Protein AF-A0A535SFV1-F1 (afdb_monomer_lite)

Foldseek 3Di:
DDDDDDDDDDPDPDDPPDPDPPQQDDALVVRVVSVVVVVCLVVLVAQEAEDQDLSNHHQYPVCPRVVVVLVSCQVSQHKYWHCDNDPPPPPDHIDIAGSVDVVSSVVSVVRSNVSNCCCVPPVVVLQVVLLVCLVVLAHSQDADFFQWWWFDDPNRTAIAGPVQRLVLLQVLLVVCVVVVVPLLVSLVVQVPDQASGADDDPVVVVGTHHRHPWDADPPGGTGRLASVSNLCSLQPCVQCQWGDSDPPDPDIDHNSYHHSYDPVSSQSSNCQAVQAGPVRHGDPPNPHPVPPVVPCPPDDLALCVVFEAEDAPDPQWDKDWDWDDDPNFIWIWIWIAGNSNRDTDTADIGGGVLVRVVVVVVLVLLLVLDVCLLVLLLVVVVVLVVVLVVVVVVLVVLLVVLVVLLVVLVVVLVVDDPPDPVNVVSVVSNVVSVVVNVVSVVVNVVSVLPVDNVLSVLLSVCSNPVVVSVVVDDSVNSSSSQSSFFPHWYWYCLAQFWIKIWTDTDVSSPVDIWIKIKGFLAGPCVCLQPDDPVLVVLLQVAVQPHAPLVNLLVVQRYFQVSSVVVCVVVVNDHNDDHPDPADRRDGNCLQVSPSPQQGPQRDNVRSRVVVVVFNCCCVPVVSRMDIDIPDDSHPVVVVVVVVCVVVPDDDDDDDPPDDDDPPPDDDDDDDDDDDDDDDDDD

Radius of gyration: 34.44 Å; chains: 1; bounding box: 68×78×133 Å

pLDDT: mean 84.62, std 18.81, range [22.59, 98.56]

Sequence (682 aa):
MAQSRSFKLRQADNRPNEGAGVSGQKRIDEREVLDRLYKDMHKGIVGTVILSREDRLFRNKHMDQVGAFTRLAEEKRIKVIVPPISSASTEERTRVYDFTIYRDLVAFQDKMREAYGYIEGHVKYMHLCQQNKADKGGYDGRALPPGLAVKGKKQDQIIVIYEPWAEEMRKLALRAQALSWDMGKLNREVARMAFLFPEIPEEDKERYMFRTTLHHIPGVGYRPIDPQTIRDWLTNEMLIGWWQPDADKPDTIIDNHPAVLDYALFAEGYAELKGYTLEGEPVDNWRGITRIRKTRETPPDLLFHGRLVVVPPAPDRTAFISVDEHRSKWYYYGHSRQADGMVVDKFLSIPGAPFDNIVIERLKALERADRQMKDKVKATLDQVYRQQSEDFVSIPRQIEGIKAQLVENAKKRIRTSEADPLYAMLEVEAKELLERQGELGAKKDKLGLVDSPEEIEKLHRLLGNFEAVWPTFDLDQRQRAFRLLINRIVIESVSPHWMRLSIDWLDAISPRVDVAFIWRAMPTRYGAYRLSEKEKEILKTHYPRSPRLELLKLLPDRTWNSIRDQAQAMQVWREVPTKDDLFQAICHRDLVPGLDGQYLFRDYETTLAYIREADDNTSRKKAPLYALWLLSEKVEDLLGLVEQHLNGVGCAPPIPPKPAVRINLPFNEPPKCLRAASANVS

Structure (mmCIF, N/CA/C/O backbone):
data_AF-A0A535SFV1-F1
#
_entry.id   AF-A0A535SFV1-F1
#
loop_
_atom_site.group_PDB
_atom_site.id
_atom_site.type_symbol
_atom_site.label_atom_id
_atom_site.label_alt_id
_atom_site.label_comp_id
_atom_site.label_asym_id
_atom_site.label_entity_id
_atom_site.label_seq_id
_atom_site.pdbx_PDB_ins_code
_atom_site.Cartn_x
_atom_site.Cartn_y
_atom_site.Cartn_z
_atom_site.occupancy
_atom_site.B_iso_or_equiv
_atom_site.auth_seq_id
_atom_site.auth_comp_id
_atom_site.auth_asym_id
_atom_site.auth_atom_id
_atom_site.pdbx_PDB_model_num
ATOM 1 N N . MET A 1 1 ? -15.958 -36.001 45.837 1.00 32.12 1 MET A N 1
ATOM 2 C CA . MET A 1 1 ? -14.879 -36.102 44.830 1.00 32.12 1 MET A CA 1
ATOM 3 C C . MET A 1 1 ? -15.008 -34.927 43.871 1.00 32.12 1 MET A C 1
ATOM 5 O O . MET A 1 1 ? -15.859 -34.961 42.996 1.00 32.12 1 MET A O 1
ATOM 9 N N . ALA A 1 2 ? -14.238 -33.860 44.087 1.00 29.92 2 ALA A N 1
ATOM 10 C CA . ALA A 1 2 ? -14.177 -32.718 43.178 1.00 29.92 2 ALA A CA 1
ATOM 11 C C . ALA A 1 2 ? -13.029 -32.956 42.185 1.00 29.92 2 ALA A C 1
ATOM 13 O O . ALA A 1 2 ? -11.881 -33.115 42.599 1.00 29.92 2 ALA A O 1
ATOM 14 N N . GLN A 1 3 ? -13.336 -33.046 40.890 1.00 25.30 3 GLN A N 1
ATOM 15 C CA . GLN A 1 3 ? -12.323 -33.205 39.846 1.00 25.30 3 GLN A CA 1
ATOM 16 C C . GLN A 1 3 ? -11.590 -31.876 39.629 1.00 25.30 3 GLN A C 1
ATOM 18 O O . GLN A 1 3 ? -12.121 -30.938 39.038 1.00 25.30 3 GLN A O 1
ATOM 23 N N . SER A 1 4 ? -10.349 -31.821 40.111 1.00 23.48 4 SER A N 1
ATOM 24 C CA . SER A 1 4 ? -9.369 -30.785 39.788 1.00 23.48 4 SER A CA 1
ATOM 25 C C . SER A 1 4 ? -8.983 -30.897 38.308 1.00 23.48 4 SER A C 1
ATOM 27 O O . SER A 1 4 ? -8.309 -31.845 37.902 1.00 23.48 4 SER A O 1
ATOM 29 N N . ARG A 1 5 ? -9.437 -29.949 37.480 1.00 27.70 5 ARG A N 1
ATOM 30 C CA . ARG A 1 5 ? -8.932 -29.765 36.113 1.00 27.70 5 ARG A CA 1
ATOM 31 C C . ARG A 1 5 ? -7.707 -28.854 36.166 1.00 27.70 5 ARG A C 1
ATOM 33 O O . ARG A 1 5 ? -7.828 -27.652 36.379 1.00 27.70 5 ARG A O 1
ATOM 40 N N . SER A 1 6 ? -6.536 -29.448 35.958 1.00 22.59 6 SER A N 1
ATOM 41 C CA . SER A 1 6 ? -5.271 -28.745 35.733 1.00 22.59 6 SER A CA 1
ATOM 42 C C . SER A 1 6 ? -5.343 -27.945 34.426 1.00 22.59 6 SER A C 1
ATOM 44 O O . SER A 1 6 ? -5.423 -28.519 33.338 1.00 22.59 6 SER A O 1
ATOM 46 N N . PHE A 1 7 ? -5.354 -26.614 34.532 1.00 29.77 7 PHE A N 1
ATOM 47 C CA . PHE A 1 7 ? -5.237 -25.699 33.398 1.00 29.77 7 PHE A CA 1
ATOM 48 C C . PHE A 1 7 ? -3.753 -25.448 33.097 1.00 29.77 7 PHE A C 1
ATOM 50 O O . PHE A 1 7 ? -3.021 -24.907 33.925 1.00 29.77 7 PHE A O 1
ATOM 57 N N . LYS A 1 8 ? -3.305 -25.818 31.891 1.00 25.69 8 LYS A N 1
ATOM 58 C CA . LYS A 1 8 ? -1.992 -25.426 31.358 1.00 25.69 8 LYS A CA 1
ATOM 59 C C . LYS A 1 8 ? -1.965 -23.906 31.150 1.00 25.69 8 LYS A C 1
ATOM 61 O O . LYS A 1 8 ? -2.686 -23.400 30.290 1.00 25.69 8 LYS A O 1
ATOM 66 N N . LEU A 1 9 ? -1.113 -23.195 31.892 1.00 30.66 9 LEU A N 1
ATOM 67 C CA . LEU A 1 9 ? -0.773 -21.794 31.624 1.00 30.66 9 LEU A CA 1
ATOM 68 C C . LEU A 1 9 ? -0.139 -21.681 30.229 1.00 30.66 9 LEU A C 1
ATOM 70 O O . LEU A 1 9 ? 0.987 -22.126 30.012 1.00 30.66 9 LEU A O 1
ATOM 74 N N . ARG A 1 10 ? -0.852 -21.075 29.275 1.00 30.45 10 ARG A N 1
ATOM 75 C CA . ARG A 1 10 ? -0.244 -20.557 28.045 1.00 30.45 10 ARG A CA 1
ATOM 76 C C . ARG A 1 10 ? 0.400 -19.210 28.380 1.00 30.45 10 ARG A C 1
ATOM 78 O O . ARG A 1 10 ? -0.304 -18.213 28.495 1.00 30.45 10 ARG A O 1
ATOM 85 N N . GLN A 1 11 ? 1.722 -19.175 28.544 1.00 31.69 11 GLN A N 1
ATOM 86 C CA . GLN A 1 11 ? 2.475 -17.922 28.453 1.00 31.69 11 GLN A CA 1
ATOM 87 C C . GLN A 1 11 ? 2.464 -17.481 26.985 1.00 31.69 11 GLN A C 1
ATOM 89 O O . GLN A 1 11 ? 3.160 -18.054 26.152 1.00 31.69 11 GLN A O 1
ATOM 94 N N . ALA A 1 12 ? 1.620 -16.507 26.652 1.00 31.58 12 ALA A N 1
ATOM 95 C CA . ALA A 1 12 ? 1.704 -15.800 25.384 1.00 31.58 12 ALA A CA 1
ATOM 96 C C . ALA A 1 12 ? 2.742 -14.680 25.541 1.00 31.58 12 ALA A C 1
ATOM 98 O O . ALA A 1 12 ? 2.471 -13.676 26.196 1.00 31.58 12 ALA A O 1
ATOM 99 N N . ASP A 1 13 ? 3.930 -14.856 24.962 1.00 34.12 13 ASP A N 1
ATOM 100 C CA . ASP A 1 13 ? 4.990 -13.839 24.922 1.00 34.12 13 ASP A CA 1
ATOM 101 C C . ASP A 1 13 ? 4.663 -12.790 23.836 1.00 34.12 13 ASP A C 1
ATOM 103 O O . ASP A 1 13 ? 5.355 -12.636 22.836 1.00 34.12 13 ASP A O 1
ATOM 107 N N . ASN A 1 14 ? 3.527 -12.102 23.996 1.00 39.06 14 ASN A N 1
ATOM 108 C CA . ASN A 1 14 ? 3.107 -10.984 23.151 1.00 39.06 14 ASN A CA 1
ATOM 109 C C . ASN A 1 14 ? 3.510 -9.678 23.837 1.00 39.06 14 ASN A C 1
ATOM 111 O O . ASN A 1 14 ? 2.684 -9.014 24.464 1.00 39.06 14 ASN A O 1
ATOM 115 N N . ARG A 1 15 ? 4.789 -9.300 23.743 1.00 41.69 15 ARG A N 1
ATOM 116 C CA . ARG A 1 15 ? 5.213 -7.951 24.142 1.00 41.69 15 ARG A CA 1
ATOM 117 C C . ARG A 1 15 ? 4.601 -6.949 23.158 1.00 41.69 15 ARG A C 1
ATOM 119 O O . ARG A 1 15 ? 4.909 -7.033 21.970 1.00 41.69 15 ARG A O 1
ATOM 126 N N . PRO A 1 16 ? 3.757 -6.002 23.602 1.00 43.16 16 PRO A N 1
ATOM 127 C CA . PRO A 1 16 ? 3.260 -4.953 22.725 1.00 43.16 16 PRO A CA 1
ATOM 128 C C . PRO A 1 16 ? 4.450 -4.082 22.312 1.00 43.16 16 PRO A C 1
ATOM 130 O O . PRO A 1 16 ? 4.995 -3.343 23.130 1.00 43.16 16 PRO A O 1
ATOM 133 N N . ASN A 1 17 ? 4.872 -4.183 21.052 1.00 39.06 17 ASN A N 1
ATOM 134 C CA . ASN A 1 17 ? 5.954 -3.379 20.476 1.00 39.06 17 ASN A CA 1
ATOM 135 C C . ASN A 1 17 ? 5.432 -1.996 20.023 1.00 39.06 17 ASN A C 1
ATOM 137 O O . ASN A 1 17 ? 5.814 -1.463 18.985 1.00 39.06 17 ASN A O 1
ATOM 141 N N . GLU A 1 18 ? 4.496 -1.433 20.789 1.00 48.88 18 GLU A N 1
ATOM 142 C CA . GLU A 1 18 ? 3.908 -0.117 20.557 1.00 48.88 18 GLU A CA 1
ATOM 143 C C . GLU A 1 18 ? 4.786 0.920 21.268 1.00 48.88 18 GLU A C 1
ATOM 145 O O . GLU A 1 18 ? 5.005 0.821 22.478 1.00 48.88 18 GLU A O 1
ATOM 150 N N . GLY A 1 19 ? 5.326 1.884 20.514 1.00 46.28 19 GLY A N 1
ATOM 151 C CA . GLY A 1 19 ? 6.325 2.860 20.963 1.00 46.28 19 GLY A CA 1
ATOM 152 C C . GLY A 1 19 ? 6.119 3.374 22.394 1.00 46.28 19 GLY A C 1
ATOM 153 O O . GLY A 1 19 ? 5.016 3.750 22.800 1.00 46.28 19 GLY A O 1
ATOM 154 N N . ALA A 1 20 ? 7.206 3.374 23.172 1.00 45.91 20 ALA A N 1
ATOM 155 C CA . ALA A 1 20 ? 7.223 3.636 24.606 1.00 45.91 20 ALA A CA 1
ATOM 156 C C . ALA A 1 20 ? 6.805 5.080 24.959 1.00 45.91 20 ALA A C 1
ATOM 158 O O . ALA A 1 20 ? 7.637 5.901 25.310 1.00 45.91 20 ALA A O 1
ATOM 159 N N . GLY A 1 21 ? 5.512 5.399 24.916 1.00 51.38 21 GLY A N 1
ATOM 160 C CA . GLY A 1 21 ? 5.018 6.717 25.325 1.00 51.38 21 GLY A CA 1
ATOM 161 C C . GLY A 1 21 ? 3.536 6.954 25.061 1.00 51.38 21 GLY A C 1
ATOM 162 O O . GLY A 1 21 ? 2.852 7.473 25.939 1.00 51.38 21 GLY A O 1
ATOM 163 N N . VAL A 1 22 ? 3.033 6.506 23.907 1.00 54.19 22 VAL A N 1
ATOM 164 C CA . VAL A 1 22 ? 1.682 6.854 23.419 1.00 54.19 22 VAL A CA 1
ATOM 165 C C . VAL A 1 22 ? 0.618 5.826 23.832 1.00 54.19 22 VAL A C 1
ATOM 167 O O . VAL A 1 22 ? -0.554 6.161 23.975 1.00 54.19 22 VAL A O 1
ATOM 170 N N . SER A 1 23 ? 1.005 4.571 24.089 1.00 64.25 23 SER A N 1
ATOM 171 C CA . SER A 1 23 ? 0.043 3.467 24.254 1.00 64.25 23 SER A CA 1
ATOM 172 C C . SER A 1 23 ? -0.865 3.573 25.484 1.00 64.25 23 SER A C 1
ATOM 174 O O . SER A 1 23 ? -1.957 3.021 25.470 1.00 64.25 23 SER A O 1
ATOM 176 N N . GLY A 1 24 ? -0.464 4.296 26.534 1.00 69.06 24 GLY A N 1
ATOM 177 C CA . GLY A 1 24 ? -1.269 4.422 27.754 1.00 69.06 24 GLY A CA 1
ATOM 178 C C . GLY A 1 24 ? -2.455 5.390 27.650 1.00 69.06 24 GLY A C 1
ATOM 179 O O . GLY A 1 24 ? -3.384 5.276 28.441 1.00 69.06 24 GLY A O 1
ATOM 180 N N . GLN A 1 25 ? -2.430 6.339 26.707 1.00 71.50 25 GLN A N 1
ATOM 181 C CA . GLN A 1 25 ? -3.520 7.313 26.522 1.00 71.50 25 GLN A CA 1
ATOM 182 C C . GLN A 1 25 ? -4.668 6.757 25.672 1.00 71.50 25 GLN A C 1
ATOM 184 O O . GLN A 1 25 ? -5.813 7.160 25.849 1.00 71.50 25 GLN A O 1
ATOM 189 N N . LYS A 1 26 ? -4.357 5.807 24.786 1.00 81.62 26 LYS A N 1
ATOM 190 C CA . LYS A 1 26 ? -5.321 5.173 23.886 1.00 81.62 26 LYS A CA 1
ATOM 191 C C . LYS A 1 26 ? -6.349 4.322 24.619 1.00 81.62 26 LYS A C 1
ATOM 193 O O . LYS A 1 26 ? -6.067 3.764 25.685 1.00 81.62 26 LYS A O 1
ATOM 198 N N . ARG A 1 27 ? -7.526 4.175 24.013 1.00 79.00 27 ARG A N 1
ATOM 199 C CA . ARG A 1 27 ? -8.621 3.363 24.555 1.00 79.00 27 ARG A CA 1
ATOM 200 C C . ARG A 1 27 ? -8.331 1.863 24.452 1.00 79.00 27 ARG A C 1
ATOM 202 O O . ARG A 1 27 ? -7.532 1.427 23.625 1.00 79.00 27 ARG A O 1
ATOM 209 N N . ILE A 1 28 ? -8.971 1.053 25.306 1.00 84.81 28 ILE A N 1
ATOM 210 C CA . ILE A 1 28 ? -8.859 -0.422 25.263 1.00 84.81 28 ILE A CA 1
ATOM 211 C C . ILE A 1 28 ? -9.101 -0.942 23.843 1.00 84.81 28 ILE A C 1
ATOM 213 O O . ILE A 1 28 ? -8.360 -1.797 23.373 1.00 84.81 28 ILE A O 1
ATOM 217 N N . ASP A 1 29 ? -10.099 -0.390 23.153 1.00 77.31 29 ASP A N 1
ATOM 218 C CA . ASP A 1 29 ? -10.527 -0.839 21.834 1.00 77.31 29 ASP A CA 1
ATOM 219 C C . ASP A 1 29 ? -9.688 -0.304 20.661 1.00 77.31 29 ASP A C 1
ATOM 221 O O . ASP A 1 29 ? -9.809 -0.809 19.545 1.00 77.31 29 ASP A O 1
ATOM 225 N N . GLU A 1 30 ? -8.815 0.667 20.921 1.00 77.38 30 GLU A N 1
ATOM 226 C CA . GLU A 1 30 ? -7.834 1.215 19.971 1.00 77.38 30 GLU A CA 1
ATOM 227 C C . GLU A 1 30 ? -6.529 0.419 19.949 1.00 77.38 30 GLU A C 1
ATOM 229 O O . GLU A 1 30 ? -5.681 0.586 19.069 1.00 77.38 30 GLU A O 1
ATOM 234 N N . ARG A 1 31 ? -6.348 -0.435 20.955 1.00 81.94 31 ARG A N 1
ATOM 235 C CA . ARG A 1 31 ? -5.150 -1.235 21.172 1.00 81.94 31 ARG A CA 1
ATOM 236 C C . ARG A 1 31 ? -5.511 -2.681 20.911 1.00 81.94 31 ARG A C 1
ATOM 238 O O . ARG A 1 31 ? -6.005 -3.357 21.805 1.00 81.94 31 ARG A O 1
ATOM 245 N N . GLU A 1 32 ? -5.255 -3.167 19.699 1.00 81.44 32 GLU A N 1
ATOM 246 C CA . GLU A 1 32 ? -5.698 -4.497 19.243 1.00 81.44 32 GLU A CA 1
ATOM 247 C C . GLU A 1 32 ? -5.362 -5.616 20.248 1.00 81.44 32 GLU A C 1
ATOM 249 O O . GLU A 1 32 ? -6.188 -6.483 20.536 1.00 81.44 32 GLU A O 1
ATOM 254 N N . VAL A 1 33 ? -4.160 -5.569 20.833 1.00 85.88 33 VAL A N 1
ATOM 255 C CA . VAL A 1 33 ? -3.709 -6.544 21.837 1.00 85.88 33 VAL A CA 1
ATOM 256 C C . VAL A 1 33 ? -4.503 -6.426 23.143 1.00 85.88 33 VAL A C 1
ATOM 258 O O . VAL A 1 33 ? -4.853 -7.445 23.739 1.00 85.88 33 VAL A O 1
ATOM 261 N N . LEU A 1 34 ? -4.805 -5.203 23.587 1.00 88.31 34 LEU A N 1
ATOM 262 C CA . LEU A 1 34 ? -5.559 -4.958 24.816 1.00 88.31 34 LEU A CA 1
ATOM 263 C C . LEU A 1 34 ? -7.058 -5.245 24.633 1.00 88.31 34 LEU A C 1
ATOM 265 O O . LEU A 1 34 ? -7.665 -5.816 25.532 1.00 88.31 34 LEU A O 1
ATOM 269 N N . ASP A 1 35 ? -7.635 -4.937 23.469 1.00 87.94 35 ASP A N 1
ATOM 270 C CA . ASP A 1 35 ? -9.009 -5.299 23.095 1.00 87.94 35 ASP A CA 1
ATOM 271 C C . ASP A 1 35 ? -9.190 -6.820 23.070 1.00 87.94 35 ASP A C 1
ATOM 273 O O . ASP A 1 35 ? -10.133 -7.361 23.652 1.00 87.94 35 ASP A O 1
ATOM 277 N N . ARG A 1 36 ? -8.239 -7.537 22.454 1.00 85.69 36 ARG A N 1
ATOM 278 C CA . ARG A 1 36 ? -8.223 -9.004 22.465 1.00 85.69 36 ARG A CA 1
ATOM 279 C C . ARG A 1 36 ? -8.137 -9.543 23.891 1.00 85.69 36 ARG A C 1
ATOM 281 O O . ARG A 1 36 ? -8.941 -10.400 24.248 1.00 85.69 36 ARG A O 1
ATOM 288 N N . LEU A 1 37 ? -7.230 -9.002 24.713 1.00 92.38 37 LEU A N 1
ATOM 289 C CA . LEU A 1 37 ? -7.128 -9.362 26.129 1.00 92.38 37 LEU A CA 1
ATOM 290 C C . LEU A 1 37 ? -8.466 -9.149 26.847 1.00 92.38 37 LEU A C 1
ATOM 292 O O . LEU A 1 37 ? -8.938 -10.049 27.531 1.00 92.38 37 LEU A O 1
ATOM 296 N N . TYR A 1 38 ? -9.106 -7.997 26.653 1.00 92.19 38 TYR A N 1
ATOM 297 C CA . TYR A 1 38 ? -10.377 -7.656 27.291 1.00 92.19 38 TYR A CA 1
ATOM 298 C C . TYR A 1 38 ? -11.514 -8.607 26.876 1.00 92.19 38 TYR A C 1
ATOM 300 O O . TYR A 1 38 ? -12.282 -9.075 27.720 1.00 92.19 38 TYR A O 1
ATOM 308 N N . LYS A 1 39 ? -11.587 -8.977 25.591 1.00 85.31 39 LYS A N 1
ATOM 309 C CA . LYS A 1 39 ? -12.522 -9.997 25.079 1.00 85.31 39 LYS A CA 1
ATOM 310 C C . LYS A 1 39 ? -12.263 -11.373 25.692 1.00 85.31 39 LYS A C 1
ATOM 312 O O . LYS A 1 39 ? -13.212 -12.071 26.053 1.00 85.31 39 LYS A O 1
ATOM 317 N N . ASP A 1 40 ? -11.000 -11.759 25.841 1.00 92.25 40 ASP A N 1
ATOM 318 C CA . ASP A 1 40 ? -10.620 -13.038 26.444 1.00 92.25 40 ASP A CA 1
ATOM 319 C C . ASP A 1 40 ? -10.903 -13.067 27.957 1.00 92.25 40 ASP A C 1
ATOM 321 O O . ASP A 1 40 ? -11.322 -14.102 28.485 1.00 92.25 40 ASP A O 1
ATOM 325 N N . MET A 1 41 ? -10.773 -11.929 28.649 1.00 94.12 41 MET A N 1
ATOM 326 C CA . MET A 1 41 ? -11.227 -11.755 30.035 1.00 94.12 41 MET A CA 1
ATOM 327 C C . MET A 1 41 ? -12.750 -11.930 30.142 1.00 94.12 41 MET A C 1
ATOM 329 O O . MET A 1 41 ? -13.218 -12.698 30.981 1.00 94.12 41 MET A O 1
ATOM 333 N N . HIS A 1 42 ? -13.533 -11.301 29.256 1.00 89.88 42 HIS A N 1
ATOM 334 C CA . HIS A 1 42 ? -14.996 -11.455 29.226 1.00 89.88 42 HIS A CA 1
ATOM 335 C C . HIS A 1 42 ? -15.441 -12.908 29.027 1.00 89.88 42 HIS A C 1
ATOM 337 O O . HIS A 1 42 ? -16.373 -13.364 29.692 1.00 89.88 42 HIS A O 1
ATOM 343 N N . LYS A 1 43 ? -14.747 -13.645 28.152 1.00 88.56 43 LYS A N 1
ATOM 344 C CA . LYS A 1 43 ? -14.989 -15.073 27.894 1.00 88.56 43 LYS A CA 1
ATOM 345 C C . LYS A 1 43 ? -14.521 -15.991 29.030 1.00 88.56 43 LYS A C 1
ATOM 347 O O . LYS A 1 43 ? -14.774 -17.191 28.970 1.00 88.56 43 LYS A O 1
ATOM 352 N N . GLY A 1 44 ? -13.824 -15.462 30.039 1.00 93.62 44 GLY A N 1
ATOM 353 C CA . GLY A 1 44 ? -13.254 -16.249 31.134 1.00 93.62 44 GLY A CA 1
ATOM 354 C C . GLY A 1 44 ? -12.070 -17.125 30.711 1.00 93.62 44 GLY A C 1
ATOM 355 O O . GLY A 1 44 ? -11.769 -18.111 31.376 1.00 93.62 44 GLY A O 1
ATOM 356 N N . ILE A 1 45 ? -11.408 -16.794 29.598 1.00 94.31 45 ILE A N 1
ATOM 357 C CA . ILE A 1 45 ? -10.226 -17.518 29.104 1.00 94.31 45 ILE A CA 1
ATOM 358 C C . ILE A 1 45 ? -8.988 -17.134 29.926 1.00 94.31 45 ILE A C 1
ATOM 360 O O . ILE A 1 45 ? -8.102 -17.959 30.153 1.00 94.31 45 ILE A O 1
ATOM 364 N N . VAL A 1 46 ? -8.925 -15.881 30.382 1.00 95.94 46 VAL A N 1
ATOM 365 C CA . VAL A 1 46 ? -7.789 -15.315 31.119 1.00 95.94 46 VAL A CA 1
ATOM 366 C C . VAL A 1 46 ? -8.114 -15.255 32.606 1.00 95.94 46 VAL A C 1
ATOM 368 O O . VAL A 1 46 ? -9.078 -14.608 32.997 1.00 95.94 46 VAL A O 1
ATOM 371 N N . GLY A 1 47 ? -7.282 -15.891 33.435 1.00 96.38 47 GLY A N 1
ATOM 372 C CA . GLY A 1 47 ? -7.383 -15.822 34.901 1.00 96.38 47 GLY A CA 1
ATOM 373 C C . GLY A 1 47 ? -6.332 -14.925 35.569 1.00 96.38 47 GLY A C 1
ATOM 374 O O . GLY A 1 47 ? -6.418 -14.638 36.761 1.00 96.38 47 GLY A O 1
ATOM 375 N N . THR A 1 48 ? -5.300 -14.490 34.844 1.00 97.75 48 THR A N 1
ATOM 376 C CA . THR A 1 48 ? -4.224 -13.645 35.386 1.00 97.75 48 THR A CA 1
ATOM 377 C C . THR A 1 48 ? -3.606 -12.808 34.272 1.00 97.75 48 THR A C 1
ATOM 379 O O . THR A 1 48 ? -3.362 -13.320 33.180 1.00 97.75 48 THR A O 1
ATOM 382 N N . VAL A 1 49 ? -3.334 -11.536 34.556 1.00 96.69 49 VAL A N 1
ATOM 383 C CA . VAL A 1 49 ? -2.693 -10.583 33.642 1.00 96.69 49 VAL A CA 1
ATOM 384 C C . VAL A 1 49 ? -1.347 -10.170 34.226 1.00 96.69 49 VAL A C 1
ATOM 386 O O . VAL A 1 49 ? -1.275 -9.777 35.387 1.00 96.69 49 VAL A O 1
ATOM 389 N N . ILE A 1 50 ? -0.279 -10.250 33.434 1.00 95.94 50 ILE A N 1
ATOM 390 C CA . ILE A 1 50 ? 1.071 -9.851 33.854 1.00 95.94 50 ILE A CA 1
ATOM 391 C C . ILE A 1 50 ? 1.463 -8.587 33.092 1.00 95.94 50 ILE A C 1
ATOM 393 O O . ILE A 1 50 ? 1.357 -8.548 31.867 1.00 95.94 50 ILE A O 1
ATOM 397 N N . LEU A 1 51 ? 1.916 -7.558 33.805 1.00 93.44 51 LEU A N 1
ATOM 398 C CA . LEU A 1 51 ? 2.283 -6.258 33.238 1.00 93.44 51 LEU A CA 1
ATOM 399 C C . LEU A 1 51 ? 3.704 -5.909 33.628 1.00 93.44 51 LEU A C 1
ATOM 401 O O . LEU A 1 51 ? 4.081 -6.144 34.762 1.00 93.44 51 LEU A O 1
ATOM 405 N N . SER A 1 52 ? 4.468 -5.270 32.746 1.00 90.56 52 SER A N 1
ATOM 406 C CA . SER A 1 52 ? 5.810 -4.797 33.110 1.00 90.56 52 SER A CA 1
ATOM 407 C C . SER A 1 52 ? 5.786 -3.627 34.095 1.00 90.56 52 SER A C 1
ATOM 409 O O . SER A 1 52 ? 6.688 -3.514 34.915 1.00 90.56 52 SER A O 1
ATOM 411 N N . ARG A 1 53 ? 4.775 -2.754 34.003 1.00 89.94 53 ARG A N 1
ATOM 412 C CA . ARG A 1 53 ? 4.508 -1.636 34.920 1.00 89.94 53 ARG A CA 1
ATOM 413 C C . ARG A 1 53 ? 3.016 -1.320 34.908 1.00 89.94 53 ARG A C 1
ATOM 415 O O . ARG A 1 53 ? 2.355 -1.534 33.889 1.00 89.94 53 ARG A O 1
ATOM 422 N N . GLU A 1 54 ? 2.507 -0.761 35.997 1.00 91.69 54 GLU A N 1
ATOM 423 C CA . GLU A 1 54 ? 1.108 -0.355 36.127 1.00 91.69 54 GLU A CA 1
ATOM 424 C C . GLU A 1 54 ? 0.744 0.669 35.033 1.00 91.69 54 GLU A C 1
ATOM 426 O O . GLU A 1 54 ? -0.242 0.509 34.314 1.00 91.69 54 GLU A O 1
ATOM 431 N N . ASP A 1 55 ? 1.604 1.672 34.827 1.00 86.62 55 ASP A N 1
ATOM 432 C CA . ASP A 1 55 ? 1.400 2.810 33.913 1.00 86.62 55 ASP A CA 1
ATOM 433 C C . ASP A 1 55 ? 1.344 2.450 32.413 1.00 86.62 55 ASP A C 1
ATOM 435 O O . ASP A 1 55 ? 1.177 3.332 31.566 1.00 86.62 55 ASP A O 1
ATOM 439 N N . ARG A 1 56 ? 1.537 1.174 32.054 1.00 85.94 56 ARG A N 1
ATOM 440 C CA . ARG A 1 56 ? 1.459 0.672 30.669 1.00 85.94 56 ARG A CA 1
ATOM 441 C C . ARG A 1 56 ? 0.045 0.284 30.249 1.00 85.94 56 ARG A C 1
ATOM 443 O O . ARG A 1 56 ? -0.211 0.134 29.050 1.00 85.94 56 ARG A O 1
ATOM 450 N N . LEU A 1 57 ? -0.855 0.102 31.213 1.00 88.31 57 LEU A N 1
ATOM 451 C CA . LEU A 1 57 ? -2.248 -0.223 30.936 1.00 88.31 57 LEU A CA 1
ATOM 452 C C . LEU A 1 57 ? -3.049 1.027 30.599 1.00 88.31 57 LEU A C 1
ATOM 454 O O . LEU A 1 57 ? -3.596 1.092 29.507 1.00 88.31 57 LEU A O 1
ATOM 458 N N . PHE A 1 58 ? -3.077 2.022 31.484 1.00 90.44 58 PHE A N 1
ATOM 459 C CA . PHE A 1 58 ? -3.935 3.194 31.325 1.00 90.44 58 PHE A CA 1
ATOM 460 C C . PHE A 1 58 ? -3.241 4.462 31.810 1.00 90.44 58 PHE A C 1
ATOM 462 O O . PHE A 1 58 ? -2.440 4.437 32.742 1.00 90.44 58 PHE A O 1
ATOM 469 N N . ARG A 1 59 ? -3.561 5.581 31.163 1.00 82.62 59 ARG A N 1
ATOM 470 C CA . ARG A 1 59 ? -3.112 6.937 31.503 1.00 82.62 59 ARG A CA 1
ATOM 471 C C . ARG A 1 59 ? -4.202 7.958 31.168 1.00 82.62 59 ARG A C 1
ATOM 473 O O . ARG A 1 59 ? -3.915 9.019 30.620 1.00 82.62 59 ARG A O 1
ATOM 480 N N . ASN A 1 60 ? -5.460 7.604 31.423 1.00 86.25 60 ASN A N 1
ATOM 481 C CA . ASN A 1 60 ? -6.607 8.440 31.089 1.00 86.25 60 ASN A CA 1
ATOM 482 C C . ASN A 1 60 ? -6.999 9.334 32.274 1.00 86.25 60 ASN A C 1
ATOM 484 O O . ASN A 1 60 ? -7.021 8.881 33.415 1.00 86.25 60 ASN A O 1
ATOM 488 N N . LYS A 1 61 ? -7.360 10.590 31.996 1.00 85.44 61 LYS A N 1
ATOM 489 C CA . LYS A 1 61 ? -7.678 11.608 33.010 1.00 85.44 61 LYS A CA 1
ATOM 490 C C . LYS A 1 61 ? -8.789 11.186 33.973 1.00 85.44 61 LYS A C 1
ATOM 492 O O . LYS A 1 61 ? -8.679 11.372 35.181 1.00 85.44 61 LYS A O 1
ATOM 497 N N . HIS A 1 62 ? -9.849 10.603 33.421 1.00 87.12 62 HIS A N 1
ATOM 498 C CA . HIS A 1 62 ? -11.093 10.325 34.139 1.00 87.12 62 HIS A CA 1
ATOM 499 C C . HIS A 1 62 ? -11.142 8.940 34.797 1.00 87.12 62 HIS A C 1
ATOM 501 O O . HIS A 1 62 ? -12.119 8.611 35.454 1.00 87.12 62 HIS A O 1
ATOM 507 N N . MET A 1 63 ? -10.103 8.107 34.648 1.00 89.31 63 MET A N 1
ATOM 508 C CA . MET A 1 63 ? -10.065 6.731 35.178 1.00 89.31 63 MET A CA 1
ATOM 509 C C . MET A 1 63 ? -11.189 5.802 34.670 1.00 89.31 63 MET A C 1
ATOM 511 O O . MET A 1 63 ? -11.288 4.669 35.128 1.00 89.31 63 MET A O 1
ATOM 515 N N . ASP A 1 64 ? -11.978 6.205 33.669 1.00 88.00 64 ASP A N 1
ATOM 516 C CA . ASP A 1 64 ? -13.082 5.399 33.123 1.00 88.00 64 ASP A CA 1
ATOM 517 C C . ASP A 1 64 ? -12.649 4.008 32.643 1.00 88.00 64 ASP A C 1
ATOM 519 O O . ASP A 1 64 ? -13.284 3.000 32.958 1.00 88.00 64 ASP A O 1
ATOM 523 N N . GLN A 1 65 ? -11.540 3.933 31.901 1.00 89.25 65 GLN A N 1
ATOM 524 C CA . GLN A 1 65 ? -11.012 2.664 31.397 1.00 89.25 65 GLN A CA 1
ATOM 525 C C . GLN A 1 65 ? -10.408 1.807 32.503 1.00 89.25 65 GLN A C 1
ATOM 527 O O . GLN A 1 65 ? -10.611 0.594 32.512 1.00 89.25 65 GLN A O 1
ATOM 532 N N . VAL A 1 66 ? -9.733 2.445 33.464 1.00 95.00 66 VAL A N 1
ATOM 533 C CA . VAL A 1 66 ? -9.242 1.781 34.674 1.00 95.00 66 VAL A CA 1
ATOM 534 C C . VAL A 1 66 ? -10.420 1.150 35.405 1.00 95.00 66 VAL A C 1
ATOM 536 O O . VAL A 1 66 ? -10.384 -0.038 35.691 1.00 95.00 66 VAL A O 1
ATOM 539 N N . GLY A 1 67 ? -11.506 1.899 35.614 1.00 94.06 67 GLY A N 1
ATOM 540 C CA . GLY A 1 67 ? -12.712 1.412 36.275 1.00 94.06 67 GLY A CA 1
ATOM 541 C C . GLY A 1 67 ? -13.437 0.312 35.497 1.00 94.06 67 GLY A C 1
ATOM 542 O O . GLY A 1 67 ? -13.964 -0.621 36.097 1.00 94.06 67 GLY A O 1
ATOM 543 N N . ALA A 1 68 ? -13.487 0.377 34.164 1.00 92.00 68 ALA A N 1
ATOM 544 C CA . ALA A 1 68 ? -14.041 -0.702 33.341 1.00 92.00 68 ALA A CA 1
ATOM 545 C C . ALA A 1 68 ? -13.191 -1.983 33.413 1.00 92.00 68 ALA A C 1
ATOM 547 O O . ALA A 1 68 ? -13.734 -3.086 33.470 1.00 92.00 68 ALA A O 1
ATOM 548 N N . PHE A 1 69 ? -11.866 -1.843 33.439 1.00 95.94 69 PHE A N 1
ATOM 549 C CA . PHE A 1 69 ? -10.932 -2.957 33.565 1.00 95.94 69 PHE A CA 1
ATOM 550 C C . PHE A 1 69 ? -10.967 -3.595 34.952 1.00 95.94 69 PHE A C 1
ATOM 552 O O . PHE A 1 69 ? -11.125 -4.811 35.052 1.00 95.94 69 PHE A O 1
ATOM 559 N N . THR A 1 70 ? -10.875 -2.800 36.019 1.00 97.00 70 THR A N 1
ATOM 560 C CA . THR A 1 70 ? -10.864 -3.323 37.389 1.00 97.00 70 THR A CA 1
ATOM 561 C C . THR A 1 70 ? -12.195 -3.969 37.756 1.00 97.00 70 THR A C 1
ATOM 563 O O . THR A 1 70 ? -12.175 -5.015 38.390 1.00 97.00 70 THR A O 1
ATOM 566 N N . ARG A 1 71 ? -13.337 -3.427 37.293 1.00 96.62 71 ARG A N 1
ATOM 567 C CA . ARG A 1 71 ? -14.659 -4.061 37.478 1.00 96.62 71 ARG A CA 1
ATOM 568 C C . ARG A 1 71 ? -14.747 -5.425 36.803 1.00 96.62 71 ARG A C 1
ATOM 570 O O . ARG A 1 71 ? -15.190 -6.382 37.425 1.00 96.62 71 ARG A O 1
ATOM 577 N N . LEU A 1 72 ? -14.304 -5.532 35.547 1.00 95.06 72 LEU A N 1
ATOM 578 C CA . LEU A 1 72 ? -14.302 -6.817 34.844 1.00 95.06 72 LEU A CA 1
ATOM 579 C C . LEU A 1 72 ? -13.366 -7.821 35.530 1.00 95.06 72 LEU A C 1
ATOM 581 O O . LEU A 1 72 ? -13.700 -8.996 35.672 1.00 95.06 72 LEU A O 1
ATOM 585 N N . ALA A 1 73 ? -12.191 -7.361 35.958 1.00 97.31 73 ALA A N 1
ATOM 586 C CA . ALA A 1 73 ? -11.223 -8.204 36.639 1.00 97.31 73 ALA A CA 1
ATOM 587 C C . ALA A 1 73 ? -11.728 -8.666 38.018 1.00 97.31 73 ALA A C 1
ATOM 589 O O . ALA A 1 73 ? -11.539 -9.828 38.364 1.00 97.31 73 ALA A O 1
ATOM 590 N N . GLU A 1 74 ? -12.432 -7.816 38.764 1.00 97.69 74 GLU A N 1
ATOM 591 C CA . GLU A 1 74 ? -13.130 -8.182 39.999 1.00 97.69 74 GLU A CA 1
ATOM 592 C C . GLU A 1 74 ? -14.230 -9.228 39.735 1.00 97.69 74 GLU A C 1
ATOM 594 O O . GLU A 1 74 ? -14.216 -10.299 40.346 1.00 97.69 74 GLU A O 1
ATOM 599 N N . GLU A 1 75 ? -15.120 -8.980 38.763 1.00 96.62 75 GLU A N 1
ATOM 600 C CA . GLU A 1 75 ? -16.227 -9.881 38.396 1.00 96.62 75 GLU A CA 1
ATOM 601 C C . GLU A 1 75 ? -15.723 -11.281 38.009 1.00 96.62 75 GLU A C 1
ATOM 603 O O . GLU A 1 75 ? -16.285 -12.300 38.416 1.00 96.62 75 GLU A O 1
ATOM 608 N N . LYS A 1 76 ? -14.635 -11.341 37.233 1.00 97.38 76 LYS A N 1
ATOM 609 C CA . LYS A 1 76 ? -14.038 -12.592 36.747 1.00 97.38 76 LYS A CA 1
ATOM 610 C C . LYS A 1 76 ? -12.943 -13.152 37.663 1.00 97.38 76 LYS A C 1
ATOM 612 O O . LYS A 1 76 ? -12.363 -14.184 37.328 1.00 97.38 76 LYS A O 1
ATOM 617 N N . ARG A 1 77 ? -12.670 -12.519 38.814 1.00 97.25 77 ARG A N 1
ATOM 618 C CA . ARG A 1 77 ? -11.606 -12.888 39.776 1.00 97.25 77 ARG A CA 1
ATOM 619 C C . ARG A 1 77 ? -10.216 -13.010 39.138 1.00 97.25 77 ARG A C 1
ATOM 621 O O . ARG A 1 77 ? -9.449 -13.929 39.432 1.00 97.25 77 ARG A O 1
ATOM 628 N N . ILE A 1 78 ? -9.904 -12.084 38.242 1.00 98.00 78 ILE A N 1
ATOM 629 C CA . ILE A 1 78 ? -8.638 -12.007 37.520 1.00 98.00 78 ILE A CA 1
ATOM 630 C C . ILE A 1 78 ? -7.633 -11.230 38.365 1.00 98.00 78 ILE A C 1
ATOM 632 O O . ILE A 1 78 ? -7.906 -10.112 38.799 1.00 98.00 78 ILE A O 1
ATOM 636 N N . LYS A 1 79 ? -6.444 -11.805 38.556 1.00 98.19 79 LYS A N 1
ATOM 637 C CA . LYS A 1 79 ? -5.342 -11.154 39.277 1.00 98.19 79 LYS A CA 1
ATOM 638 C C . LYS A 1 79 ? -4.422 -10.411 38.322 1.00 98.19 79 LYS A C 1
ATOM 640 O O . LYS A 1 79 ? -4.156 -10.897 37.221 1.00 98.19 79 LYS A O 1
ATOM 645 N N . VAL A 1 80 ? -3.893 -9.272 38.757 1.00 97.69 80 VAL A N 1
ATOM 646 C CA . VAL A 1 80 ? -2.873 -8.528 38.006 1.00 97.69 80 VAL A CA 1
ATOM 647 C C . VAL A 1 80 ? -1.540 -8.630 38.725 1.00 97.69 80 VAL A C 1
ATOM 649 O O . VAL A 1 80 ? -1.448 -8.324 39.908 1.00 97.69 80 VAL A O 1
ATOM 652 N N . ILE A 1 81 ? -0.503 -9.060 38.014 1.00 97.19 81 ILE A N 1
ATOM 653 C CA . ILE A 1 81 ? 0.846 -9.228 38.555 1.00 97.19 81 ILE A CA 1
ATOM 654 C C . ILE A 1 81 ? 1.780 -8.239 37.869 1.00 97.19 81 ILE A C 1
ATOM 656 O O . ILE A 1 81 ? 1.895 -8.231 36.643 1.00 97.19 81 ILE A O 1
ATOM 660 N N . VAL A 1 82 ? 2.475 -7.436 38.668 1.00 95.94 82 VAL A N 1
ATOM 661 C CA . VAL A 1 82 ? 3.504 -6.503 38.207 1.00 95.94 82 VAL A CA 1
ATOM 662 C C . VAL A 1 82 ? 4.837 -6.933 38.820 1.00 95.94 82 VAL A C 1
ATOM 664 O O . VAL A 1 82 ? 5.040 -6.759 40.028 1.00 95.94 82 VAL A O 1
ATOM 667 N N . PRO A 1 83 ? 5.728 -7.570 38.037 1.00 93.56 83 PRO A N 1
ATOM 668 C CA . PRO A 1 83 ? 7.052 -7.926 38.501 1.00 93.56 83 PRO A CA 1
ATOM 669 C C . PRO A 1 83 ? 7.908 -6.660 38.679 1.00 93.56 83 PRO A C 1
ATOM 671 O O . PRO A 1 83 ? 7.658 -5.648 38.021 1.00 93.56 83 PRO A O 1
ATOM 674 N N . PRO A 1 84 ? 8.921 -6.698 39.559 1.00 89.81 84 PRO A N 1
ATOM 675 C CA . PRO A 1 84 ? 9.822 -5.569 39.763 1.00 89.81 84 PRO A CA 1
ATOM 676 C C . PRO A 1 84 ? 10.602 -5.239 38.484 1.00 89.81 84 PRO A C 1
ATOM 678 O O . PRO A 1 84 ? 10.998 -6.131 37.732 1.00 89.81 84 PRO A O 1
ATOM 681 N N . ILE A 1 85 ? 10.837 -3.945 38.246 1.00 80.44 85 ILE A N 1
ATOM 682 C CA . ILE A 1 85 ? 11.482 -3.445 37.016 1.00 80.44 85 ILE A CA 1
ATOM 683 C C . ILE A 1 85 ? 12.979 -3.781 37.001 1.00 80.44 85 ILE A C 1
ATOM 685 O O . ILE A 1 85 ? 13.569 -3.954 35.935 1.00 80.44 85 ILE A O 1
ATOM 689 N N . SER A 1 86 ? 13.595 -3.885 38.178 1.00 76.94 86 SER A N 1
ATOM 690 C CA . SER A 1 86 ? 15.007 -4.210 38.332 1.00 76.94 86 SER A CA 1
ATOM 691 C C . SER A 1 86 ? 15.192 -5.294 39.381 1.00 76.94 86 SER A C 1
ATOM 693 O O . SER A 1 86 ? 14.771 -5.145 40.524 1.00 76.94 86 SER A O 1
ATOM 695 N N . SER A 1 87 ? 15.905 -6.354 39.010 1.00 63.66 87 SER A N 1
ATOM 696 C CA . SER A 1 87 ? 16.374 -7.391 39.932 1.00 63.66 87 SER A CA 1
ATOM 697 C C . SER A 1 87 ? 17.412 -6.884 40.947 1.00 63.66 87 SER A C 1
ATOM 699 O O . SER A 1 87 ? 17.794 -7.637 41.836 1.00 63.66 87 SER A O 1
ATOM 701 N N . ALA A 1 88 ? 17.883 -5.635 40.820 1.00 57.91 88 ALA A N 1
ATOM 702 C CA . ALA A 1 88 ? 18.908 -5.049 41.688 1.00 57.91 88 ALA A CA 1
ATOM 703 C C . ALA A 1 88 ? 18.347 -4.266 42.890 1.00 57.91 88 ALA A C 1
ATOM 705 O O . ALA A 1 88 ? 19.097 -3.959 43.812 1.00 57.91 88 ALA A O 1
ATOM 706 N N . SER A 1 89 ? 17.050 -3.942 42.903 1.00 59.41 89 SER A N 1
ATOM 707 C CA . SER A 1 89 ? 16.399 -3.325 44.063 1.00 59.41 89 SER A CA 1
ATOM 708 C C . SER A 1 89 ? 15.881 -4.427 44.984 1.00 59.41 89 SER A C 1
ATOM 710 O O . SER A 1 89 ? 14.867 -5.057 44.694 1.00 59.41 89 SER A O 1
ATOM 712 N N . THR A 1 90 ? 16.565 -4.680 46.101 1.00 59.66 90 THR A N 1
ATOM 713 C CA . THR A 1 90 ? 16.168 -5.701 47.093 1.00 59.66 90 THR A CA 1
ATOM 714 C C . THR A 1 90 ? 14.829 -5.414 47.784 1.00 59.66 90 THR A C 1
ATOM 716 O O . THR A 1 90 ? 14.319 -6.270 48.506 1.00 59.66 90 THR A O 1
ATOM 719 N N . GLU A 1 91 ? 14.241 -4.235 47.571 1.00 72.38 91 GLU A N 1
ATOM 720 C CA . GLU A 1 91 ? 13.036 -3.781 48.272 1.00 72.38 91 GLU A CA 1
ATOM 721 C C . GLU A 1 91 ? 11.760 -3.834 47.419 1.00 72.38 91 GLU A C 1
ATOM 723 O O . GLU A 1 91 ? 10.657 -3.923 47.967 1.00 72.38 91 GLU A O 1
ATOM 728 N N . GLU A 1 92 ? 11.865 -3.850 46.085 1.00 78.00 92 GLU A N 1
ATOM 729 C CA . GLU A 1 92 ? 10.686 -3.936 45.218 1.00 78.00 92 GLU A CA 1
ATOM 730 C C . GLU A 1 92 ? 10.201 -5.383 45.092 1.00 78.00 92 GLU A C 1
ATOM 732 O O . GLU A 1 92 ? 10.670 -6.178 44.279 1.00 78.00 92 GLU A O 1
ATOM 737 N N . ARG A 1 93 ? 9.217 -5.743 45.918 1.00 85.25 93 ARG A N 1
ATOM 738 C CA . ARG A 1 93 ? 8.510 -7.022 45.793 1.00 85.25 93 ARG A CA 1
ATOM 739 C C . ARG A 1 93 ? 7.535 -6.982 44.616 1.00 85.25 93 ARG A C 1
ATOM 741 O O . ARG A 1 93 ? 6.878 -5.966 44.392 1.00 85.25 93 ARG A O 1
ATOM 748 N N . THR A 1 94 ? 7.391 -8.116 43.925 1.00 92.06 94 THR A N 1
ATOM 749 C CA . THR A 1 94 ? 6.322 -8.348 42.941 1.00 92.06 94 THR A CA 1
ATOM 750 C C . THR A 1 94 ? 4.981 -7.933 43.533 1.00 92.06 94 THR A C 1
ATOM 752 O O . THR A 1 94 ? 4.561 -8.467 44.563 1.00 92.06 94 THR A O 1
ATOM 755 N N . ARG A 1 95 ? 4.307 -6.984 42.883 1.00 95.38 95 ARG A N 1
ATOM 756 C CA . ARG A 1 95 ? 2.980 -6.536 43.300 1.00 95.38 95 ARG A CA 1
ATOM 757 C C . ARG A 1 95 ? 1.944 -7.442 42.663 1.00 95.38 95 ARG A C 1
ATOM 759 O O . ARG A 1 95 ? 1.981 -7.694 41.460 1.00 95.38 95 ARG A O 1
ATOM 766 N N . VAL A 1 96 ? 1.028 -7.939 43.480 1.00 96.88 96 VAL A N 1
ATOM 767 C CA . VAL A 1 96 ? -0.121 -8.716 43.026 1.00 96.88 96 VAL A CA 1
ATOM 768 C C . VAL A 1 96 ? -1.352 -7.953 43.461 1.00 96.88 96 VAL A C 1
ATOM 770 O O . VAL A 1 96 ? -1.521 -7.707 44.648 1.00 96.88 96 VAL A O 1
ATOM 773 N N . TYR A 1 97 ? -2.171 -7.568 42.495 1.00 98.06 97 TYR A N 1
ATOM 774 C CA . TYR A 1 97 ? -3.434 -6.894 42.721 1.00 98.06 97 TYR A CA 1
ATOM 775 C C . TYR A 1 97 ? -4.563 -7.911 42.586 1.00 98.06 97 TYR A C 1
ATOM 777 O O . TYR A 1 97 ? -4.750 -8.510 41.520 1.00 98.06 97 TYR A O 1
ATOM 785 N N . ASP A 1 98 ? -5.306 -8.103 43.670 1.00 97.94 98 ASP A N 1
ATOM 786 C CA . ASP A 1 98 ? -6.573 -8.822 43.681 1.00 97.94 98 ASP A CA 1
ATOM 787 C C . ASP A 1 98 ? -7.709 -7.807 43.837 1.00 97.94 98 ASP A C 1
ATOM 789 O O . ASP A 1 98 ? -7.921 -7.257 44.913 1.00 97.94 98 ASP A O 1
ATOM 793 N N . PHE A 1 99 ? -8.446 -7.529 42.761 1.00 97.75 99 PHE A N 1
ATOM 794 C CA . PHE A 1 99 ? -9.458 -6.465 42.774 1.00 97.75 99 PHE A CA 1
ATOM 795 C C . PHE A 1 99 ? -10.698 -6.781 43.612 1.00 97.75 99 PHE A C 1
ATOM 797 O O . PHE A 1 99 ? -11.507 -5.889 43.835 1.00 97.75 99 PHE A O 1
ATOM 804 N N . THR A 1 100 ? -10.821 -8.005 44.136 1.00 97.19 100 THR A N 1
ATOM 805 C CA . THR A 1 100 ? -11.806 -8.308 45.186 1.00 97.19 100 THR A CA 1
ATOM 806 C C . THR A 1 100 ? -11.422 -7.683 46.534 1.00 97.19 100 THR A C 1
ATOM 808 O O . THR A 1 100 ? -12.256 -7.539 47.428 1.00 97.19 100 THR A O 1
ATOM 811 N N . ILE A 1 101 ? -10.154 -7.281 46.686 1.00 97.94 101 ILE A N 1
ATOM 812 C CA . ILE A 1 101 ? -9.618 -6.580 47.845 1.00 97.94 101 ILE A CA 1
ATOM 813 C C . ILE A 1 101 ? -9.605 -5.081 47.536 1.00 97.94 101 ILE A C 1
ATOM 815 O O . ILE A 1 101 ? -8.818 -4.591 46.726 1.00 97.94 101 ILE A O 1
ATOM 819 N N . TYR A 1 102 ? -10.429 -4.320 48.259 1.00 96.56 102 TYR A N 1
ATOM 820 C CA . TYR A 1 102 ? -10.547 -2.869 48.073 1.00 96.56 102 TYR A CA 1
ATOM 821 C C . TYR A 1 102 ? -9.200 -2.129 48.166 1.00 96.56 102 TYR A C 1
ATOM 823 O O . TYR A 1 102 ? -8.943 -1.196 47.410 1.00 96.56 102 TYR A O 1
ATOM 831 N N . ARG A 1 103 ? -8.301 -2.571 49.057 1.00 97.06 103 ARG A N 1
ATOM 832 C CA . ARG A 1 103 ? -6.957 -1.990 49.199 1.00 97.06 103 ARG A CA 1
ATOM 833 C C . ARG A 1 103 ? -6.136 -2.096 47.910 1.00 97.06 103 ARG A C 1
ATOM 835 O O . ARG A 1 103 ? -5.467 -1.130 47.552 1.00 97.06 103 ARG A O 1
ATOM 842 N N . ASP A 1 104 ? -6.197 -3.233 47.223 1.00 97.62 104 ASP A N 1
ATOM 843 C CA . ASP A 1 104 ? -5.449 -3.463 45.984 1.00 97.62 104 ASP A CA 1
ATOM 844 C C . ASP A 1 104 ? -6.058 -2.667 44.827 1.00 97.62 104 ASP A C 1
ATOM 846 O O . ASP A 1 104 ? -5.325 -2.074 44.035 1.00 97.62 104 ASP A O 1
ATOM 850 N N . LEU A 1 105 ? -7.393 -2.578 44.773 1.00 96.88 105 LEU A N 1
ATOM 851 C CA . LEU A 1 105 ? -8.108 -1.715 43.832 1.00 96.88 105 LEU A CA 1
ATOM 852 C C . LEU A 1 105 ? -7.669 -0.252 43.963 1.00 96.88 105 LEU A C 1
ATOM 854 O O . LEU A 1 105 ? -7.289 0.366 42.966 1.00 96.88 105 LEU A O 1
ATOM 858 N N . VAL A 1 106 ? -7.681 0.289 45.184 1.00 96.81 106 VAL A N 1
ATOM 859 C CA . VAL A 1 106 ? -7.262 1.672 45.453 1.00 96.81 106 VAL A CA 1
ATOM 860 C C . VAL A 1 106 ? -5.785 1.863 45.115 1.00 96.81 106 VAL A C 1
ATOM 862 O O . VAL A 1 106 ? -5.451 2.793 44.386 1.00 96.81 106 VAL A O 1
ATOM 865 N N . ALA A 1 107 ? -4.908 0.951 45.546 1.00 96.12 107 ALA A N 1
ATOM 866 C CA . ALA A 1 107 ? -3.477 1.037 45.259 1.00 96.12 107 ALA A CA 1
ATOM 867 C C . ALA A 1 107 ? -3.175 1.033 43.749 1.00 96.12 107 ALA A C 1
ATOM 869 O O . ALA A 1 107 ? -2.292 1.758 43.287 1.00 96.12 107 ALA A O 1
ATOM 870 N N . PHE A 1 108 ? -3.913 0.241 42.966 1.00 96.50 108 PHE A N 1
ATOM 871 C CA . PHE A 1 108 ? -3.790 0.228 41.511 1.00 96.50 108 PHE A CA 1
ATOM 872 C C . PHE A 1 108 ? -4.284 1.542 40.883 1.00 96.50 108 PHE A C 1
ATOM 874 O O . PHE A 1 108 ? -3.601 2.121 40.038 1.00 96.50 108 PHE A O 1
ATOM 881 N N . GLN A 1 109 ? -5.441 2.054 41.316 1.00 95.19 109 GLN A N 1
ATOM 882 C CA . GLN A 1 109 ? -5.987 3.325 40.826 1.00 95.19 109 GLN A CA 1
ATOM 883 C C . GLN A 1 109 ? -5.101 4.529 41.173 1.00 95.19 109 GLN A C 1
ATOM 885 O O . GLN A 1 109 ? -4.941 5.428 40.348 1.00 95.19 109 GLN A O 1
ATOM 890 N N . ASP A 1 110 ? -4.494 4.545 42.359 1.00 95.50 110 ASP A N 1
ATOM 891 C CA . ASP A 1 110 ? -3.561 5.594 42.776 1.00 95.50 110 ASP A CA 1
ATOM 892 C C . ASP A 1 110 ? -2.339 5.637 41.849 1.00 95.50 110 ASP A C 1
ATOM 894 O O . ASP A 1 110 ? -1.940 6.713 41.402 1.00 95.50 110 ASP A O 1
ATOM 898 N N . LYS A 1 111 ? -1.807 4.468 41.462 1.00 94.62 111 LYS A N 1
ATOM 899 C CA . LYS A 1 111 ? -0.716 4.369 40.481 1.00 94.62 111 LYS A CA 1
ATOM 900 C C . LYS A 1 111 ? -1.117 4.884 39.097 1.00 94.62 111 LYS A C 1
ATOM 902 O O . LYS A 1 111 ? -0.303 5.520 38.429 1.00 94.62 111 LYS A O 1
ATOM 907 N N . MET A 1 112 ? -2.365 4.670 38.674 1.00 94.31 112 MET A N 1
ATOM 908 C CA . MET A 1 112 ? -2.879 5.242 37.420 1.00 94.31 112 MET A CA 1
ATOM 909 C C . MET A 1 112 ? -3.000 6.772 37.494 1.00 94.31 112 MET A C 1
ATOM 911 O O . MET A 1 112 ? -2.634 7.463 36.541 1.00 94.31 112 MET A O 1
ATOM 915 N N . ARG A 1 113 ? -3.465 7.322 38.628 1.00 93.12 113 ARG A N 1
ATOM 916 C CA . ARG A 1 113 ? -3.532 8.779 38.859 1.00 93.12 113 ARG A CA 1
ATOM 917 C C . ARG A 1 113 ? -2.148 9.421 38.871 1.00 93.12 113 ARG A C 1
ATOM 919 O O . ARG A 1 113 ? -1.962 10.452 38.231 1.00 93.12 113 ARG A O 1
ATOM 926 N N . GLU A 1 114 ? -1.179 8.791 39.530 1.00 92.38 114 GLU A N 1
ATOM 927 C CA . GLU A 1 114 ? 0.224 9.221 39.536 1.00 92.38 114 GLU A CA 1
ATOM 928 C C . GLU A 1 114 ? 0.797 9.271 38.108 1.00 92.38 114 GLU A C 1
ATOM 930 O O . GLU A 1 114 ? 1.387 10.274 37.702 1.00 92.38 114 GLU A O 1
ATOM 935 N N . ALA A 1 115 ? 0.545 8.232 37.306 1.00 89.50 115 ALA A N 1
ATOM 936 C CA . ALA A 1 115 ? 0.984 8.171 35.913 1.00 89.50 115 ALA A CA 1
ATOM 937 C C . ALA A 1 115 ? 0.354 9.262 35.026 1.00 89.50 115 ALA A C 1
ATOM 939 O O . ALA A 1 115 ? 1.041 9.837 34.178 1.00 89.50 115 ALA A O 1
ATOM 940 N N . TYR A 1 116 ? -0.935 9.567 35.214 1.00 89.12 116 TYR A N 1
ATOM 941 C CA . TYR A 1 116 ? -1.597 10.663 34.500 1.00 89.12 116 TYR A CA 1
ATOM 942 C C . TYR A 1 116 ? -1.049 12.034 34.931 1.00 89.12 116 TYR A C 1
ATOM 944 O O . TYR A 1 116 ? -0.705 12.854 34.077 1.00 89.12 116 TYR A O 1
ATOM 952 N N . GLY A 1 117 ? -0.882 12.259 36.240 1.00 89.75 117 GLY A N 1
ATOM 953 C CA . GLY A 1 117 ? -0.299 13.490 36.781 1.00 89.75 117 GLY A CA 1
ATOM 954 C C . GLY A 1 117 ? 1.114 13.758 36.254 1.00 89.75 117 GLY A C 1
ATOM 955 O O . GLY A 1 117 ? 1.451 14.899 35.943 1.00 89.75 117 GLY A O 1
ATOM 956 N N . TYR A 1 118 ? 1.917 12.709 36.053 1.00 88.75 118 TYR A N 1
ATOM 957 C CA . TYR A 1 118 ? 3.227 12.824 35.411 1.00 88.75 118 TYR A CA 1
ATOM 958 C C . TYR A 1 118 ? 3.136 13.346 33.967 1.00 88.75 118 TYR A C 1
ATOM 960 O O . TYR A 1 118 ? 3.931 14.198 33.577 1.00 88.75 118 TYR A O 1
ATOM 968 N N . ILE A 1 119 ? 2.164 12.894 33.169 1.00 84.25 119 ILE A N 1
ATOM 969 C CA . ILE A 1 119 ? 1.980 13.410 31.802 1.00 84.25 119 ILE A CA 1
ATOM 970 C C . ILE A 1 119 ? 1.549 14.875 31.828 1.00 84.25 119 ILE A C 1
ATOM 972 O O . ILE A 1 119 ? 2.142 15.709 31.144 1.00 84.25 119 ILE A O 1
ATOM 976 N N . GLU A 1 120 ? 0.514 15.191 32.604 1.00 85.50 120 GLU A N 1
ATOM 977 C CA . GLU A 1 120 ? -0.041 16.541 32.639 1.00 85.50 120 GLU A CA 1
ATOM 978 C C . GLU A 1 120 ? 0.956 17.561 33.192 1.00 85.50 120 GLU A C 1
ATOM 980 O O . GLU A 1 120 ? 1.107 18.631 32.612 1.00 85.50 120 GLU A O 1
ATOM 985 N N . GLY A 1 121 ? 1.674 17.220 34.261 1.00 89.94 121 GLY A N 1
ATOM 986 C CA . GLY A 1 121 ? 2.693 18.092 34.828 1.00 89.94 121 GLY A CA 1
ATOM 987 C C . GLY A 1 121 ? 3.967 18.107 33.990 1.00 89.94 121 GLY A C 1
ATOM 988 O O . GLY A 1 121 ? 4.367 19.143 33.468 1.00 89.94 121 GLY A O 1
ATOM 989 N N . HIS A 1 122 ? 4.629 16.958 33.854 1.00 86.38 122 HIS A N 1
ATOM 990 C CA . HIS A 1 122 ? 5.992 16.900 33.331 1.00 86.38 122 HIS A CA 1
ATOM 991 C C . HIS A 1 122 ? 6.051 16.975 31.801 1.00 86.38 122 HIS A C 1
ATOM 993 O O . HIS A 1 122 ? 6.847 17.737 31.257 1.00 86.38 122 HIS A O 1
ATOM 999 N N . VAL A 1 123 ? 5.208 16.219 31.089 1.00 84.62 123 VAL A N 1
ATOM 1000 C CA . VAL A 1 123 ? 5.285 16.132 29.618 1.00 84.62 123 VAL A CA 1
ATOM 1001 C C . VAL A 1 123 ? 4.763 17.407 28.954 1.00 84.62 123 VAL A C 1
ATOM 1003 O O . VAL A 1 123 ? 5.431 17.935 28.067 1.00 84.62 123 VAL A O 1
ATOM 1006 N N . LYS A 1 124 ? 3.626 17.960 29.407 1.00 83.81 124 LYS A N 1
ATOM 1007 C CA . LYS A 1 124 ? 3.134 19.252 28.884 1.00 83.81 124 LYS A CA 1
ATOM 1008 C C . LYS A 1 124 ? 4.132 20.379 29.146 1.00 83.81 124 LYS A C 1
ATOM 1010 O O . LYS A 1 124 ? 4.401 21.172 28.247 1.00 83.81 124 LYS A O 1
ATOM 1015 N N . TYR A 1 125 ? 4.721 20.421 30.342 1.00 88.75 125 TYR A N 1
ATOM 1016 C CA . TYR A 1 125 ? 5.776 21.382 30.658 1.00 88.75 125 TYR A CA 1
ATOM 1017 C C . TYR A 1 125 ? 6.983 21.222 29.726 1.00 88.75 125 TYR A C 1
ATOM 1019 O O . TYR A 1 125 ? 7.483 22.212 29.200 1.00 88.75 125 TYR A O 1
ATOM 1027 N N . MET A 1 126 ? 7.412 19.987 29.444 1.00 88.00 126 MET A N 1
ATOM 1028 C CA . MET A 1 126 ? 8.480 19.735 28.475 1.00 88.00 126 MET A CA 1
ATOM 1029 C C . MET A 1 126 ? 8.139 20.241 27.068 1.00 88.00 126 MET A C 1
ATOM 1031 O O . MET A 1 126 ? 9.001 20.862 26.451 1.00 88.00 126 MET A O 1
ATOM 1035 N N . HIS A 1 127 ? 6.914 20.033 26.576 1.00 88.31 127 HIS A N 1
ATOM 1036 C CA . HIS A 1 127 ? 6.478 20.571 25.282 1.00 88.31 127 HIS A CA 1
ATOM 1037 C C . HIS A 1 127 ? 6.455 22.100 25.265 1.00 88.31 127 HIS A C 1
ATOM 1039 O O . HIS A 1 127 ? 6.956 22.702 24.321 1.00 88.31 127 HIS A O 1
ATOM 1045 N N . LEU A 1 128 ? 5.970 22.739 26.333 1.00 90.06 128 LEU A N 1
ATOM 1046 C CA . LEU A 1 128 ? 6.023 24.195 26.464 1.00 90.06 128 LEU A CA 1
ATOM 1047 C C . LEU A 1 128 ? 7.472 24.705 26.469 1.00 90.06 128 LEU A C 1
ATOM 1049 O O . LEU A 1 128 ? 7.785 25.695 25.817 1.00 90.06 128 LEU A O 1
ATOM 1053 N N . CYS A 1 129 ? 8.385 24.017 27.159 1.00 90.94 129 CYS A N 1
ATOM 1054 C CA . CYS A 1 129 ? 9.809 24.345 27.119 1.00 90.94 129 CYS A CA 1
ATOM 1055 C C . CYS A 1 129 ? 10.419 24.161 25.721 1.00 90.94 129 CYS A C 1
ATOM 1057 O O . CYS A 1 129 ? 11.275 24.958 25.342 1.00 90.94 129 CYS A O 1
ATOM 1059 N N . GLN A 1 130 ? 10.003 23.139 24.964 1.00 91.50 130 GLN A N 1
ATOM 1060 C CA . GLN A 1 130 ? 10.423 22.942 23.572 1.00 91.50 130 GLN A CA 1
ATOM 1061 C C . GLN A 1 130 ? 9.918 24.074 22.680 1.00 91.50 130 GLN A C 1
ATOM 1063 O O . GLN A 1 130 ? 10.721 24.656 21.959 1.00 91.50 130 GLN A O 1
ATOM 1068 N N . GLN A 1 131 ? 8.643 24.449 22.802 1.00 90.44 131 GLN A N 1
ATOM 1069 C CA . GLN A 1 131 ? 8.061 25.559 22.050 1.00 90.44 131 GLN A CA 1
ATOM 1070 C C . GLN A 1 131 ? 8.746 26.884 22.385 1.00 90.44 131 GLN A C 1
ATOM 1072 O O . GLN A 1 131 ? 9.205 27.583 21.494 1.00 90.44 131 GLN A O 1
ATOM 1077 N N . ASN A 1 132 ? 8.928 27.192 23.672 1.00 91.94 132 ASN A N 1
ATOM 1078 C CA . ASN A 1 132 ? 9.633 28.400 24.110 1.00 91.94 132 ASN A CA 1
ATOM 1079 C C . ASN A 1 132 ? 11.085 28.446 23.618 1.00 91.94 132 ASN A C 1
ATOM 1081 O O . ASN A 1 132 ? 11.670 29.521 23.505 1.00 91.94 132 ASN A O 1
ATOM 1085 N N . LYS A 1 133 ? 11.700 27.283 23.387 1.00 92.69 133 LYS A N 1
ATOM 1086 C CA . LYS A 1 133 ? 13.029 27.188 22.790 1.00 92.69 133 LYS A CA 1
ATOM 1087 C C . LYS A 1 133 ? 12.967 27.414 21.278 1.00 92.69 133 LYS A C 1
ATOM 1089 O O . LYS A 1 133 ? 13.785 28.180 20.783 1.00 92.69 133 LYS A O 1
ATOM 1094 N N . ALA A 1 134 ? 11.988 26.826 20.591 1.00 92.44 134 ALA A N 1
ATOM 1095 C CA . ALA A 1 134 ? 11.729 27.027 19.166 1.00 92.44 134 ALA A CA 1
ATOM 1096 C C . ALA A 1 134 ? 11.439 28.498 18.834 1.00 92.44 134 ALA A C 1
ATOM 1098 O O . ALA A 1 134 ? 12.028 29.033 17.903 1.00 92.44 134 ALA A O 1
ATOM 1099 N N . ASP A 1 135 ? 10.599 29.160 19.634 1.00 91.88 135 ASP A N 1
ATOM 1100 C CA . ASP A 1 135 ? 10.212 30.569 19.480 1.00 91.88 135 ASP A CA 1
ATOM 1101 C C . ASP A 1 135 ? 11.413 31.518 19.694 1.00 91.88 135 ASP A C 1
ATOM 1103 O O . ASP A 1 135 ? 11.454 32.619 19.156 1.00 91.88 135 ASP A O 1
ATOM 1107 N N . LYS A 1 136 ? 12.437 31.082 20.444 1.00 92.81 136 LYS A N 1
ATOM 1108 C CA . LYS A 1 136 ? 13.725 31.790 20.589 1.00 92.81 136 LYS A CA 1
ATOM 1109 C C . LYS A 1 136 ? 14.727 31.452 19.481 1.00 92.81 136 LYS A C 1
ATOM 1111 O O . LYS A 1 136 ? 15.879 31.873 19.560 1.00 92.81 136 LYS A O 1
ATOM 1116 N N . GLY A 1 137 ? 14.325 30.646 18.503 1.00 92.44 137 GLY A N 1
ATOM 1117 C CA . GLY A 1 137 ? 15.192 30.177 17.433 1.00 92.44 137 GLY A CA 1
ATOM 1118 C C . GLY A 1 137 ? 16.159 29.056 17.827 1.00 92.44 137 GLY A C 1
ATOM 1119 O O . GLY A 1 137 ? 17.117 28.791 17.107 1.00 92.44 137 GLY A O 1
ATOM 1120 N N . GLY A 1 138 ? 15.957 28.416 18.979 1.00 94.44 138 GLY A N 1
ATOM 1121 C CA . GLY A 1 138 ? 16.736 27.260 19.411 1.00 94.44 138 GLY A CA 1
ATOM 1122 C C . GLY A 1 138 ? 16.144 25.941 18.916 1.00 94.44 138 GLY A C 1
ATOM 1123 O O . GLY A 1 138 ? 14.947 25.820 18.668 1.00 94.44 138 GLY A O 1
ATOM 1124 N N . TYR A 1 139 ? 16.977 24.901 18.855 1.00 96.44 139 TYR A N 1
ATOM 1125 C CA . TYR A 1 139 ? 16.538 23.581 18.404 1.00 96.44 139 TYR A CA 1
ATOM 1126 C C . TYR A 1 139 ? 15.582 22.899 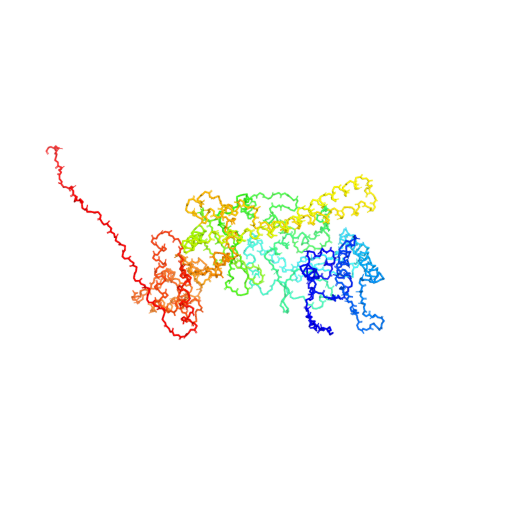19.403 1.00 96.44 139 TYR A C 1
ATOM 1128 O O . TYR A 1 139 ? 15.935 22.670 20.567 1.00 96.44 139 TYR A O 1
ATOM 1136 N N . ASP A 1 140 ? 14.398 22.506 18.943 1.00 94.25 140 ASP A N 1
ATOM 1137 C CA . ASP A 1 140 ? 13.289 22.004 19.770 1.00 94.25 140 ASP A CA 1
ATOM 1138 C C . ASP A 1 140 ? 13.165 20.471 19.837 1.00 94.25 140 ASP A C 1
ATOM 1140 O O . ASP A 1 140 ? 12.435 19.935 20.677 1.00 94.25 140 ASP A O 1
ATOM 1144 N N . GLY A 1 141 ? 13.926 19.746 19.015 1.00 93.50 141 GLY A N 1
ATOM 1145 C CA . GLY A 1 141 ? 13.902 18.284 18.958 1.00 93.50 141 GLY A CA 1
ATOM 1146 C C . GLY A 1 141 ? 13.343 17.687 17.666 1.00 93.50 141 GLY A C 1
ATOM 1147 O O . GLY A 1 141 ? 13.422 16.462 17.529 1.00 93.50 141 GLY A O 1
ATOM 1148 N N . ARG A 1 142 ? 12.808 18.499 16.742 1.00 93.38 142 ARG A N 1
ATOM 1149 C CA . ARG A 1 142 ? 12.278 18.035 15.447 1.00 93.38 142 ARG A CA 1
ATOM 1150 C C . ARG A 1 142 ? 13.369 17.480 14.532 1.00 93.38 142 ARG A C 1
ATOM 1152 O O . ARG A 1 142 ? 14.527 17.859 14.619 1.00 93.38 142 ARG A O 1
ATOM 1159 N N . ALA A 1 143 ? 13.007 16.569 13.631 1.00 95.69 143 ALA A N 1
ATOM 1160 C CA . ALA A 1 143 ? 13.964 16.096 12.637 1.00 95.69 143 ALA A CA 1
ATOM 1161 C C . ALA A 1 143 ? 14.397 17.249 11.713 1.00 95.69 143 ALA A C 1
ATOM 1163 O O . ALA A 1 143 ? 13.566 18.048 11.288 1.00 95.69 143 ALA A O 1
ATOM 1164 N N . LEU A 1 144 ? 15.690 17.315 11.406 1.00 96.69 144 LEU A N 1
ATOM 1165 C CA . LEU A 1 144 ? 16.291 18.303 10.519 1.00 96.69 144 LEU A CA 1
ATOM 1166 C C . LEU A 1 144 ? 16.502 17.709 9.120 1.00 96.69 144 LEU A C 1
ATOM 1168 O O . LEU A 1 144 ? 16.825 16.518 9.008 1.00 96.69 144 LEU A O 1
ATOM 1172 N N . PRO A 1 145 ? 16.359 18.511 8.047 1.00 97.25 145 PRO A N 1
ATOM 1173 C CA . PRO A 1 145 ? 16.749 18.069 6.718 1.00 97.25 145 PRO A CA 1
ATOM 1174 C C . PRO A 1 145 ? 18.271 17.823 6.654 1.00 97.25 145 PRO A C 1
ATOM 1176 O O . PRO A 1 145 ? 19.039 18.452 7.393 1.00 97.25 145 PRO A O 1
ATOM 1179 N N . PRO A 1 146 ? 18.737 16.915 5.777 1.00 97.88 146 PRO A N 1
ATOM 1180 C CA . PRO A 1 146 ? 20.163 16.641 5.634 1.00 97.88 146 PRO A CA 1
ATOM 1181 C C . PRO A 1 146 ? 20.944 17.907 5.245 1.00 97.88 146 PRO A C 1
ATOM 1183 O O . PRO A 1 146 ? 20.476 18.715 4.446 1.00 97.88 146 PRO A O 1
ATOM 1186 N N . GLY A 1 147 ? 22.133 18.075 5.825 1.00 97.56 147 GLY A N 1
ATOM 1187 C CA . GLY A 1 147 ? 22.944 19.296 5.722 1.00 97.56 147 GLY A CA 1
ATOM 1188 C C . GLY A 1 147 ? 22.874 20.185 6.964 1.00 97.56 147 GLY A C 1
ATOM 1189 O O . GLY A 1 147 ? 23.766 21.005 7.171 1.00 97.56 147 GLY A O 1
ATOM 1190 N N . LEU A 1 148 ? 21.887 19.967 7.836 1.00 98.25 148 LEU A N 1
ATOM 1191 C CA . LEU A 1 148 ? 21.792 20.609 9.144 1.00 98.25 148 LEU A CA 1
ATOM 1192 C C . LEU A 1 148 ? 22.061 19.604 10.268 1.00 98.25 148 LEU A C 1
ATOM 1194 O O . LEU A 1 148 ? 21.661 18.440 10.206 1.00 98.25 148 LEU A O 1
ATOM 1198 N N . ALA A 1 149 ? 22.721 20.073 11.319 1.00 98.06 149 ALA A N 1
ATOM 1199 C CA . ALA A 1 149 ? 22.961 19.320 12.539 1.00 98.06 149 ALA A CA 1
ATOM 1200 C C . ALA A 1 149 ? 22.803 20.224 13.763 1.00 98.06 149 ALA A C 1
ATOM 1202 O O . ALA A 1 149 ? 22.705 21.446 13.659 1.00 98.06 149 ALA A O 1
ATOM 1203 N N . VAL A 1 150 ? 22.778 19.617 14.945 1.00 97.94 150 VAL A N 1
ATOM 1204 C CA . VAL A 1 150 ? 22.621 20.349 16.201 1.00 97.94 150 VAL A CA 1
ATOM 1205 C C . VAL A 1 150 ? 23.921 20.314 16.984 1.00 97.94 150 VAL A C 1
ATOM 1207 O O . VAL A 1 150 ? 24.471 19.239 17.218 1.00 97.94 150 VAL A O 1
ATOM 1210 N N . LYS A 1 151 ? 24.391 21.475 17.441 1.00 97.44 151 LYS A N 1
ATOM 1211 C CA . LYS A 1 151 ? 25.591 21.606 18.279 1.00 97.44 151 LYS A CA 1
ATOM 1212 C C . LYS A 1 151 ? 25.231 22.208 19.635 1.00 97.44 151 LYS A C 1
ATOM 1214 O O . LYS A 1 151 ? 24.374 23.080 19.717 1.00 97.44 151 LYS A O 1
ATOM 1219 N N . GLY A 1 152 ? 25.926 21.775 20.687 1.00 95.25 152 GLY A N 1
ATOM 1220 C CA . GLY A 1 152 ? 25.797 22.332 22.038 1.00 95.25 152 GLY A CA 1
ATOM 1221 C C . GLY A 1 152 ? 25.037 21.436 23.018 1.00 95.25 152 GLY A C 1
ATOM 1222 O O . GLY A 1 152 ? 24.492 20.387 22.668 1.00 95.25 152 GLY A O 1
ATOM 1223 N N . LYS A 1 153 ? 25.024 21.848 24.290 1.00 92.12 153 LYS A N 1
ATOM 1224 C CA . LYS A 1 153 ? 24.296 21.154 25.365 1.00 92.12 153 LYS A CA 1
ATOM 1225 C C . LYS A 1 153 ? 22.801 21.423 25.246 1.00 92.12 153 LYS A C 1
ATOM 1227 O O . LYS A 1 153 ? 22.406 22.405 24.640 1.00 92.12 153 LYS A O 1
ATOM 1232 N N . LYS A 1 154 ? 21.962 20.595 25.881 1.00 88.12 154 LYS A N 1
ATOM 1233 C CA . LYS A 1 154 ? 20.486 20.629 25.778 1.00 88.12 154 LYS A CA 1
ATOM 1234 C C . LYS A 1 154 ? 19.848 22.030 25.889 1.00 88.12 154 LYS A C 1
ATOM 1236 O O . LYS A 1 154 ? 18.840 22.264 25.225 1.00 88.12 154 LYS A O 1
ATOM 1241 N N . GLN A 1 155 ? 20.410 22.935 26.694 1.00 86.69 155 GLN A N 1
ATOM 1242 C CA . GLN A 1 155 ? 19.916 24.311 26.860 1.00 86.69 155 GLN A CA 1
ATOM 1243 C C . GLN A 1 155 ? 20.352 25.254 25.724 1.00 86.69 155 GLN A C 1
ATOM 1245 O O . GLN A 1 155 ? 19.537 26.047 25.268 1.00 86.69 155 GLN A O 1
ATOM 1250 N N . ASP A 1 156 ? 21.557 25.066 25.183 1.00 91.69 156 ASP A N 1
ATOM 1251 C CA . ASP A 1 156 ? 22.210 25.950 24.202 1.00 91.69 156 ASP A CA 1
ATOM 1252 C C . ASP A 1 156 ? 22.321 25.292 22.818 1.00 91.69 156 ASP A C 1
ATOM 1254 O O . ASP A 1 156 ? 23.299 25.475 22.093 1.00 91.69 156 ASP A O 1
ATOM 1258 N N . GLN A 1 157 ? 21.360 24.431 22.476 1.00 95.62 157 GLN A N 1
ATOM 1259 C CA . GLN A 1 157 ? 21.397 23.734 21.195 1.00 95.62 157 GLN A CA 1
ATOM 1260 C C . GLN A 1 157 ? 21.043 24.692 20.068 1.00 95.62 157 GLN A C 1
ATOM 1262 O O . GLN A 1 157 ? 19.900 25.150 19.982 1.00 95.62 157 GLN A O 1
ATOM 1267 N N . ILE A 1 158 ? 22.014 24.913 19.193 1.00 96.12 158 ILE A N 1
ATOM 1268 C CA . ILE A 1 158 ? 21.881 25.724 17.989 1.00 96.12 158 ILE A CA 1
ATOM 1269 C C . ILE A 1 158 ? 21.938 24.831 16.753 1.00 96.12 158 ILE A C 1
ATOM 1271 O O . ILE A 1 158 ? 22.625 23.800 16.742 1.00 96.12 158 ILE A O 1
ATOM 1275 N N . ILE A 1 159 ? 21.198 25.229 15.724 1.00 97.62 159 ILE A N 1
ATOM 1276 C CA . ILE A 1 159 ? 21.234 24.591 14.411 1.00 97.62 159 ILE A CA 1
ATOM 1277 C C . ILE A 1 159 ? 22.468 25.120 13.679 1.00 97.62 159 ILE A C 1
ATOM 1279 O O . ILE A 1 159 ? 22.725 26.321 13.646 1.00 97.62 159 ILE A O 1
ATOM 1283 N N . VAL A 1 160 ? 23.266 24.212 13.131 1.00 97.81 160 VAL A N 1
ATOM 1284 C CA . VAL A 1 160 ? 24.496 24.525 12.400 1.00 97.81 160 VAL A CA 1
ATOM 1285 C C . VAL A 1 160 ? 24.557 23.718 11.109 1.00 97.81 160 VAL A C 1
ATOM 1287 O O . VAL A 1 160 ? 23.968 22.641 11.015 1.00 97.81 160 VAL A O 1
ATOM 1290 N N . ILE A 1 161 ? 25.301 24.215 10.123 1.00 98.50 161 ILE A N 1
ATOM 1291 C CA . ILE A 1 161 ? 25.561 23.471 8.889 1.00 98.50 161 ILE A CA 1
ATOM 1292 C C . ILE A 1 161 ? 26.550 22.338 9.176 1.00 98.50 161 ILE A C 1
ATOM 1294 O O . ILE A 1 161 ? 27.602 22.550 9.787 1.00 98.50 161 ILE A O 1
ATOM 1298 N N . TYR A 1 162 ? 26.214 21.138 8.708 1.00 98.44 162 TYR A N 1
ATOM 1299 C CA . TYR A 1 162 ? 27.142 20.020 8.606 1.00 98.44 162 TYR A CA 1
ATOM 1300 C C . TYR A 1 162 ? 27.594 19.878 7.153 1.00 98.44 162 TYR A C 1
ATOM 1302 O O . TYR A 1 162 ? 26.894 19.290 6.324 1.00 98.44 162 TYR A O 1
ATOM 1310 N N . GLU A 1 163 ? 28.759 20.455 6.851 1.00 98.00 163 GLU A N 1
ATOM 1311 C CA . GLU A 1 163 ? 29.227 20.677 5.478 1.00 98.00 163 GLU A CA 1
ATOM 1312 C C . GLU A 1 163 ? 29.234 19.414 4.596 1.00 98.00 163 GLU A C 1
ATOM 1314 O O . GLU A 1 163 ? 28.708 19.495 3.486 1.00 98.00 163 GLU A O 1
ATOM 1319 N N . PRO A 1 164 ? 29.678 18.225 5.067 1.00 98.25 164 PRO A N 1
ATOM 1320 C CA . PRO A 1 164 ? 29.687 17.020 4.233 1.00 98.25 164 PRO A CA 1
ATOM 1321 C C . PRO A 1 164 ? 28.313 16.633 3.672 1.00 98.25 164 PRO A C 1
ATOM 1323 O O . PRO A 1 164 ? 28.213 16.143 2.551 1.00 98.25 164 PRO A O 1
ATOM 1326 N N . TRP A 1 165 ? 27.232 16.845 4.430 1.00 98.19 165 TRP A N 1
ATOM 1327 C CA . TRP A 1 165 ? 25.873 16.595 3.934 1.00 98.19 165 TRP A CA 1
ATOM 1328 C C . TRP A 1 165 ? 25.282 17.806 3.214 1.00 98.19 165 TRP A C 1
ATOM 1330 O O . TRP A 1 165 ? 24.468 17.634 2.307 1.00 98.19 165 TRP A O 1
ATOM 1340 N N . ALA A 1 166 ? 25.677 19.020 3.599 1.00 98.44 166 ALA A N 1
ATOM 1341 C CA . ALA A 1 166 ? 25.229 20.248 2.953 1.00 98.44 166 ALA A CA 1
ATOM 1342 C C . ALA A 1 166 ? 25.710 20.318 1.497 1.00 98.44 166 ALA A C 1
ATOM 1344 O O . ALA A 1 166 ? 24.935 20.677 0.612 1.00 98.44 166 ALA A O 1
ATOM 1345 N N . GLU A 1 167 ? 26.947 19.896 1.224 1.00 98.50 167 GLU A N 1
ATOM 1346 C CA . GLU A 1 167 ? 27.479 19.776 -0.134 1.00 98.50 167 GLU A CA 1
ATOM 1347 C C . GLU A 1 167 ? 26.646 18.822 -1.000 1.00 98.50 167 GLU A C 1
ATOM 1349 O O . GLU A 1 167 ? 26.279 19.173 -2.123 1.00 98.50 167 GLU A O 1
ATOM 1354 N N . GLU A 1 168 ? 26.295 17.641 -0.482 1.00 98.31 168 GLU A N 1
ATOM 1355 C CA . GLU A 1 168 ? 25.440 16.685 -1.198 1.00 98.31 168 GLU A CA 1
ATOM 1356 C C . GLU A 1 168 ? 24.017 17.223 -1.404 1.00 98.31 168 GLU A C 1
ATOM 1358 O O . GLU A 1 168 ? 23.435 17.031 -2.472 1.00 98.31 168 GLU A O 1
ATOM 1363 N N . MET A 1 169 ? 23.471 17.975 -0.440 1.00 98.31 169 MET A N 1
ATOM 1364 C CA . MET A 1 169 ? 22.171 18.638 -0.592 1.00 98.31 169 MET A CA 1
ATOM 1365 C C . MET A 1 169 ? 22.200 19.714 -1.689 1.00 98.31 169 MET A C 1
ATOM 1367 O O . MET A 1 169 ? 21.287 19.779 -2.513 1.00 98.31 169 MET A O 1
ATOM 1371 N N . ARG A 1 170 ? 23.271 20.518 -1.772 1.00 98.50 170 ARG A N 1
ATOM 1372 C CA . ARG A 1 170 ? 23.464 21.493 -2.862 1.00 98.50 170 ARG A CA 1
ATOM 1373 C C . ARG A 1 170 ? 23.584 20.800 -4.220 1.00 98.50 170 ARG A C 1
ATOM 1375 O O . ARG A 1 170 ? 22.932 21.221 -5.175 1.00 98.50 170 ARG A O 1
ATOM 1382 N N . LYS A 1 171 ? 24.359 19.709 -4.313 1.00 98.38 171 LYS A N 1
ATOM 1383 C CA . LYS A 1 171 ? 24.463 18.888 -5.536 1.00 98.38 171 LYS A CA 1
ATOM 1384 C C . LYS A 1 171 ? 23.099 18.332 -5.948 1.00 98.38 171 LYS A C 1
ATOM 1386 O O . LYS A 1 171 ? 22.759 18.374 -7.129 1.00 98.38 171 LYS A O 1
ATOM 1391 N N . LEU A 1 172 ? 22.309 17.850 -4.987 1.00 98.12 172 LEU A N 1
ATOM 1392 C CA . LEU A 1 172 ? 20.962 17.334 -5.220 1.00 98.12 172 LEU A CA 1
ATOM 1393 C C . LEU A 1 172 ? 20.021 18.419 -5.761 1.00 98.12 172 LEU A C 1
ATOM 1395 O O . LEU A 1 172 ? 19.337 18.171 -6.753 1.00 98.12 172 LEU A O 1
ATOM 1399 N N . ALA A 1 173 ? 20.015 19.615 -5.162 1.00 98.31 173 ALA A N 1
ATOM 1400 C CA . ALA A 1 173 ? 19.193 20.742 -5.608 1.00 98.31 173 ALA A CA 1
ATOM 1401 C C . ALA A 1 173 ? 19.582 21.223 -7.018 1.00 98.31 173 ALA A C 1
ATOM 1403 O O . ALA A 1 173 ? 18.721 21.356 -7.885 1.00 98.31 173 ALA A O 1
ATOM 1404 N N . LEU A 1 174 ? 20.881 21.375 -7.298 1.00 98.44 174 LEU A N 1
ATOM 1405 C CA . LEU A 1 174 ? 21.376 21.708 -8.640 1.00 98.44 174 LEU A CA 1
ATOM 1406 C C . LEU A 1 174 ? 21.022 20.624 -9.664 1.00 98.44 174 LEU A C 1
ATOM 1408 O O . LEU A 1 174 ? 20.668 20.920 -10.807 1.00 98.44 174 LEU A O 1
ATOM 1412 N N . ARG A 1 175 ? 21.080 19.346 -9.268 1.00 97.88 175 ARG A N 1
ATOM 1413 C CA . ARG A 1 175 ? 20.666 18.245 -10.141 1.00 97.88 175 ARG A CA 1
ATOM 1414 C C . ARG A 1 175 ? 19.163 18.267 -10.404 1.00 97.88 175 ARG A C 1
ATOM 1416 O O . ARG A 1 175 ? 18.757 17.998 -11.532 1.00 97.88 175 ARG A O 1
ATOM 1423 N N . ALA A 1 176 ? 18.354 18.603 -9.402 1.00 97.31 176 ALA A N 1
ATOM 1424 C CA . ALA A 1 176 ? 16.916 18.787 -9.554 1.00 97.31 176 ALA A CA 1
ATOM 1425 C C . ALA A 1 176 ? 16.608 19.918 -10.548 1.00 97.31 176 ALA A C 1
ATOM 1427 O O . ALA A 1 176 ? 15.871 19.684 -11.506 1.00 97.31 176 ALA A O 1
ATOM 1428 N N . GLN A 1 177 ? 17.256 21.078 -10.402 1.00 97.38 177 GLN A N 1
ATOM 1429 C CA . GLN A 1 177 ? 17.158 22.206 -11.335 1.00 97.38 177 GLN A CA 1
ATOM 1430 C C . GLN A 1 177 ? 17.551 21.798 -12.767 1.00 97.38 177 GLN A C 1
ATOM 1432 O O . GLN A 1 177 ? 16.805 22.036 -13.717 1.00 97.38 177 GLN A O 1
ATOM 1437 N N . ALA A 1 178 ? 18.667 21.079 -12.938 1.00 95.44 178 ALA A N 1
ATOM 1438 C CA . ALA A 1 178 ? 19.116 20.581 -14.244 1.00 95.44 178 ALA A CA 1
ATOM 1439 C C . ALA A 1 178 ? 18.140 19.579 -14.896 1.00 95.44 178 ALA A C 1
ATOM 1441 O O . ALA A 1 178 ? 18.137 19.407 -16.116 1.00 95.44 178 ALA A O 1
ATOM 1442 N N . LEU A 1 179 ? 17.310 18.906 -14.095 1.00 93.50 179 LEU A N 1
ATOM 1443 C CA . LEU A 1 179 ? 16.230 18.029 -14.552 1.00 93.50 179 LEU A CA 1
ATOM 1444 C C . LEU A 1 179 ? 14.887 18.767 -14.686 1.00 93.50 179 LEU A C 1
ATOM 1446 O O . LEU A 1 179 ? 13.859 18.108 -14.871 1.00 93.50 179 LEU A O 1
ATOM 1450 N N . SER A 1 180 ? 14.890 20.102 -14.602 1.00 92.19 180 SER A N 1
ATOM 1451 C CA . SER A 1 180 ? 13.698 20.958 -14.588 1.00 92.19 180 SER A CA 1
ATOM 1452 C C . SER A 1 180 ? 12.696 20.521 -13.520 1.00 92.19 180 SER A C 1
ATOM 1454 O O . SER A 1 180 ? 11.502 20.402 -13.789 1.00 92.19 180 SER A O 1
ATOM 1456 N N . TRP A 1 181 ? 13.213 20.174 -12.340 1.00 93.62 181 TRP A N 1
ATOM 1457 C CA . TRP A 1 181 ? 12.443 19.743 -11.173 1.00 93.62 181 TRP A CA 1
ATOM 1458 C C . TRP A 1 181 ? 11.564 18.495 -11.423 1.00 93.62 181 TRP A C 1
ATOM 1460 O O . TRP A 1 181 ? 10.610 18.217 -10.695 1.00 93.62 181 TRP A O 1
ATOM 1470 N N . ASP A 1 182 ? 11.912 17.670 -12.426 1.00 87.88 182 ASP A N 1
ATOM 1471 C CA . ASP A 1 182 ? 11.284 16.368 -12.690 1.00 87.88 182 ASP A CA 1
ATOM 1472 C C . ASP A 1 182 ? 11.691 15.345 -11.615 1.00 87.88 182 ASP A C 1
ATOM 1474 O O . ASP A 1 182 ? 12.640 14.563 -11.767 1.00 87.88 182 ASP A O 1
ATOM 1478 N N . MET A 1 183 ? 10.927 15.327 -10.521 1.00 92.50 183 MET A N 1
ATOM 1479 C CA . MET A 1 183 ? 11.146 14.427 -9.385 1.00 92.50 183 MET A CA 1
ATOM 1480 C C . MET A 1 183 ? 11.176 12.952 -9.797 1.00 92.50 183 MET A C 1
ATOM 1482 O O . MET A 1 183 ? 11.900 12.160 -9.204 1.00 92.50 183 MET A O 1
ATOM 1486 N N . GLY A 1 184 ? 10.448 12.546 -10.842 1.00 83.25 184 GLY A N 1
ATOM 1487 C CA . GLY A 1 184 ? 10.456 11.160 -11.312 1.00 83.25 184 GLY A CA 1
ATOM 1488 C C . GLY A 1 184 ? 11.794 10.746 -11.930 1.00 83.25 184 GLY A C 1
ATOM 1489 O O . GLY A 1 184 ? 12.201 9.585 -11.825 1.00 83.25 184 GLY A O 1
ATOM 1490 N N . LYS A 1 185 ? 12.500 11.665 -12.596 1.00 87.06 185 LYS A N 1
ATOM 1491 C CA . LYS A 1 185 ? 13.878 11.429 -13.054 1.00 87.06 185 LYS A CA 1
ATOM 1492 C C . LYS A 1 185 ? 14.857 11.474 -11.888 1.00 87.06 185 LYS A C 1
ATOM 1494 O O . LYS A 1 185 ? 15.624 10.524 -11.751 1.00 87.06 185 LYS A O 1
ATOM 1499 N N . LEU A 1 186 ? 14.769 12.494 -11.034 1.00 95.00 186 LEU A N 1
ATOM 1500 C CA . LEU A 1 186 ? 15.666 12.657 -9.887 1.00 95.00 186 LEU A CA 1
ATOM 1501 C C . LEU A 1 186 ? 15.611 11.445 -8.947 1.00 95.00 186 LEU A C 1
ATOM 1503 O O . LEU A 1 186 ? 16.637 10.842 -8.652 1.00 95.00 186 LEU A O 1
ATOM 1507 N N . ASN A 1 187 ? 14.408 11.002 -8.573 1.00 92.00 187 ASN A N 1
ATOM 1508 C CA . ASN A 1 187 ? 14.208 9.844 -7.699 1.00 92.00 187 ASN A CA 1
ATOM 1509 C C . ASN A 1 187 ? 14.792 8.554 -8.297 1.00 92.00 187 ASN A C 1
ATOM 1511 O O . ASN A 1 187 ? 15.332 7.730 -7.566 1.00 92.00 187 ASN A O 1
ATOM 1515 N N . ARG A 1 188 ? 14.742 8.379 -9.628 1.00 86.81 188 ARG A N 1
ATOM 1516 C CA . ARG A 1 188 ? 15.367 7.231 -10.314 1.00 86.81 188 ARG A CA 1
ATOM 1517 C C . ARG A 1 188 ? 16.889 7.308 -10.342 1.00 86.81 188 ARG A C 1
ATOM 1519 O O . ARG A 1 188 ? 17.526 6.260 -10.382 1.00 86.81 188 ARG A O 1
ATOM 1526 N N . GLU A 1 189 ? 17.468 8.505 -10.379 1.00 94.88 189 GLU A N 1
ATOM 1527 C CA . GLU A 1 189 ? 18.916 8.679 -10.247 1.00 94.88 189 GLU A CA 1
ATOM 1528 C C . GLU A 1 189 ? 19.361 8.370 -8.819 1.00 94.88 189 GLU A C 1
ATOM 1530 O O . GLU A 1 189 ? 20.232 7.522 -8.641 1.00 94.88 189 GLU A O 1
ATOM 1535 N N . VAL A 1 190 ? 18.686 8.938 -7.815 1.00 95.12 190 VAL A N 1
ATOM 1536 C CA . VAL A 1 190 ? 18.996 8.695 -6.398 1.00 95.12 190 VAL A CA 1
ATOM 1537 C C . VAL A 1 190 ? 18.812 7.224 -6.016 1.00 95.12 190 VAL A C 1
ATOM 1539 O O . VAL A 1 190 ? 19.666 6.662 -5.338 1.00 95.12 190 VAL A O 1
ATOM 1542 N N . ALA A 1 191 ? 17.766 6.552 -6.509 1.00 89.69 191 ALA A N 1
ATOM 1543 C CA . ALA A 1 191 ? 17.545 5.124 -6.251 1.00 89.69 191 ALA A CA 1
ATOM 1544 C C . ALA A 1 191 ? 18.693 4.220 -6.747 1.00 89.69 191 ALA A C 1
ATOM 1546 O O . ALA A 1 191 ? 18.884 3.119 -6.233 1.00 89.69 191 ALA A O 1
ATOM 1547 N N . ARG A 1 192 ? 19.468 4.662 -7.748 1.00 92.25 192 ARG A N 1
ATOM 1548 C CA . ARG A 1 192 ? 20.628 3.913 -8.266 1.00 92.25 192 ARG A CA 1
ATOM 1549 C C . ARG A 1 192 ? 21.899 4.144 -7.454 1.00 92.25 192 ARG A C 1
ATOM 1551 O O . ARG A 1 192 ? 22.849 3.381 -7.614 1.00 92.25 192 ARG A O 1
ATOM 1558 N N . MET A 1 193 ? 21.949 5.187 -6.629 1.00 94.50 193 MET A N 1
ATOM 1559 C CA . MET A 1 193 ? 23.125 5.505 -5.824 1.00 94.50 193 MET A CA 1
ATOM 1560 C C . MET A 1 193 ? 23.225 4.543 -4.640 1.00 94.50 193 MET A C 1
ATOM 1562 O O . MET A 1 193 ? 22.215 4.185 -4.042 1.00 94.50 193 MET A O 1
ATOM 1566 N N . ALA A 1 194 ? 24.446 4.133 -4.278 1.00 93.56 194 ALA A N 1
ATOM 1567 C CA . ALA A 1 194 ? 24.690 3.276 -3.113 1.00 93.56 194 ALA A CA 1
ATOM 1568 C C . ALA A 1 194 ? 24.248 3.943 -1.795 1.00 93.56 194 ALA A C 1
ATOM 1570 O O . ALA A 1 194 ? 23.694 3.286 -0.915 1.00 93.56 194 ALA A O 1
ATOM 1571 N N . PHE A 1 195 ? 24.437 5.252 -1.701 1.00 96.56 195 PHE A N 1
ATOM 1572 C CA . PHE A 1 195 ? 23.948 6.152 -0.664 1.00 96.56 195 PHE A CA 1
ATOM 1573 C C . PHE A 1 195 ? 23.823 7.550 -1.282 1.00 96.56 195 PHE A C 1
ATOM 1575 O O . PHE A 1 195 ? 24.434 7.809 -2.318 1.00 96.56 195 PHE A O 1
ATOM 1582 N N . LEU A 1 196 ? 23.031 8.432 -0.671 1.00 97.50 196 LEU A N 1
ATOM 1583 C CA . LEU A 1 196 ? 22.970 9.845 -1.063 1.00 97.50 196 LEU A CA 1
ATOM 1584 C C . LEU A 1 196 ? 23.852 10.707 -0.157 1.00 97.50 196 LEU A C 1
ATOM 1586 O O . LEU A 1 196 ? 24.562 11.574 -0.646 1.00 97.50 196 LEU A O 1
ATOM 1590 N N . PHE A 1 197 ? 23.838 10.436 1.150 1.00 98.12 197 PHE A N 1
ATOM 1591 C CA . PHE A 1 197 ? 24.668 11.142 2.125 1.00 98.12 197 PHE A CA 1
ATOM 1592 C C . PHE A 1 197 ? 25.694 10.181 2.733 1.00 98.12 197 PHE A C 1
ATOM 1594 O O . PHE A 1 197 ? 25.317 9.051 3.066 1.00 98.12 197 PHE A O 1
ATOM 1601 N N . PRO A 1 198 ? 26.971 10.577 2.863 1.00 97.75 198 PRO A N 1
ATOM 1602 C CA . PRO A 1 198 ? 28.011 9.708 3.409 1.00 97.75 198 PRO A CA 1
ATOM 1603 C C . PRO A 1 198 ? 27.744 9.342 4.876 1.00 97.75 198 PRO A C 1
ATOM 1605 O O . PRO A 1 198 ? 27.017 10.045 5.585 1.00 97.75 198 PRO A O 1
ATOM 1608 N N . GLU A 1 199 ? 28.341 8.236 5.329 1.00 97.81 199 GLU A N 1
ATOM 1609 C CA . GLU A 1 199 ? 28.358 7.850 6.745 1.00 97.81 199 GLU A CA 1
ATOM 1610 C C . GLU A 1 199 ? 28.977 8.977 7.585 1.00 97.81 199 GLU A C 1
ATOM 1612 O O . GLU A 1 199 ? 29.995 9.556 7.208 1.00 97.81 199 GLU A O 1
ATOM 1617 N N . ILE A 1 200 ? 28.356 9.288 8.723 1.00 97.81 200 ILE A N 1
ATOM 1618 C CA . ILE A 1 200 ? 28.867 10.310 9.637 1.00 97.81 200 ILE A CA 1
ATOM 1619 C C . ILE A 1 200 ? 30.032 9.692 10.428 1.00 97.81 200 ILE A C 1
ATOM 1621 O O . ILE A 1 200 ? 29.817 8.663 11.079 1.00 97.81 200 ILE A O 1
ATOM 1625 N N . PRO A 1 201 ? 31.235 10.292 10.423 1.00 97.69 201 PRO A N 1
ATOM 1626 C CA . PRO A 1 201 ? 32.344 9.846 11.263 1.00 97.69 201 PRO A CA 1
ATOM 1627 C C . PRO A 1 201 ? 31.979 9.857 12.754 1.00 97.69 201 PRO A C 1
ATOM 1629 O O . PRO A 1 201 ? 31.236 10.724 13.209 1.00 97.69 201 PRO A O 1
ATOM 1632 N N . GLU A 1 202 ? 32.527 8.929 13.544 1.00 96.94 202 GLU A N 1
ATOM 1633 C CA . GLU A 1 202 ? 32.244 8.864 14.990 1.00 96.94 202 GLU A CA 1
ATOM 1634 C C . GLU A 1 202 ? 32.625 10.165 15.720 1.00 96.94 202 GLU A C 1
ATOM 1636 O O . GLU A 1 202 ? 31.866 10.642 16.560 1.00 96.94 202 GLU A O 1
ATOM 1641 N N . GLU A 1 203 ? 33.721 10.815 15.315 1.00 97.31 203 GLU A N 1
ATOM 1642 C CA . GLU A 1 203 ? 34.141 12.126 15.840 1.00 97.31 203 GLU A CA 1
ATOM 1643 C C . GLU A 1 203 ? 33.055 13.205 15.662 1.00 97.31 203 GLU A C 1
ATOM 1645 O O . GLU A 1 203 ? 32.807 14.027 16.549 1.00 97.31 203 GLU A O 1
ATOM 1650 N N . ASP A 1 204 ? 32.350 13.178 14.529 1.00 97.56 204 ASP A N 1
ATOM 1651 C CA . ASP A 1 204 ? 31.258 14.106 14.254 1.00 97.56 204 ASP A CA 1
ATOM 1652 C C . ASP A 1 204 ? 29.978 13.721 15.002 1.00 97.56 204 ASP A C 1
ATOM 1654 O O . ASP A 1 204 ? 29.237 14.610 15.419 1.00 97.56 204 ASP A O 1
ATOM 1658 N N . LYS A 1 205 ? 29.722 12.426 15.234 1.00 95.75 205 LYS A N 1
ATOM 1659 C CA . LYS A 1 205 ? 28.603 11.966 16.081 1.00 95.75 205 LYS A CA 1
ATOM 1660 C C . LYS A 1 205 ? 28.773 12.393 17.542 1.00 95.75 205 LYS A C 1
ATOM 1662 O O . LYS A 1 205 ? 27.779 12.609 18.232 1.00 95.75 205 LYS A O 1
ATOM 1667 N N . GLU A 1 206 ? 30.010 12.539 18.016 1.00 95.88 206 GLU A N 1
ATOM 1668 C CA . GLU A 1 206 ? 30.303 13.093 19.344 1.00 95.88 206 GLU A CA 1
ATOM 1669 C C . GLU A 1 206 ? 30.111 14.615 19.390 1.00 95.88 206 GLU A C 1
ATOM 1671 O O . GLU A 1 206 ? 29.646 15.170 20.391 1.00 95.88 206 GLU A O 1
ATOM 1676 N N . ARG A 1 207 ? 30.453 15.305 18.297 1.00 96.94 207 ARG A N 1
ATOM 1677 C CA . ARG A 1 207 ? 30.395 16.769 18.204 1.00 96.94 207 ARG A CA 1
ATOM 1678 C C . ARG A 1 207 ? 28.994 17.308 17.916 1.00 96.94 207 ARG A C 1
ATOM 1680 O O . ARG A 1 207 ? 28.654 18.405 18.375 1.00 96.94 207 ARG A O 1
ATOM 1687 N N . TYR A 1 208 ? 28.208 16.566 17.146 1.00 97.75 208 TYR A N 1
ATOM 1688 C CA . TYR A 1 208 ? 26.915 16.977 16.625 1.00 97.75 208 TYR A CA 1
ATOM 1689 C C . TYR A 1 208 ? 25.844 15.928 16.908 1.00 97.75 208 TYR A C 1
ATOM 1691 O O . TYR A 1 208 ? 26.068 14.724 16.851 1.00 97.75 208 TYR A O 1
ATOM 1699 N N . MET A 1 209 ? 24.623 16.394 17.141 1.00 96.81 209 MET A N 1
ATOM 1700 C CA . MET A 1 209 ? 23.451 15.535 17.206 1.00 96.81 209 MET A CA 1
ATOM 1701 C C . MET A 1 209 ? 22.720 15.579 15.864 1.00 96.81 209 MET A C 1
ATOM 1703 O O . MET A 1 209 ? 22.196 16.619 15.458 1.00 96.81 209 MET A O 1
ATOM 1707 N N . PHE A 1 210 ? 22.639 14.421 15.213 1.00 96.31 210 PHE A N 1
ATOM 1708 C CA . PHE A 1 210 ? 21.910 14.233 13.964 1.00 96.31 210 PHE A CA 1
ATOM 1709 C C . PHE A 1 210 ? 20.527 13.660 14.254 1.00 96.31 210 PHE A C 1
ATOM 1711 O O . PHE A 1 210 ? 20.379 12.546 14.757 1.00 96.31 210 PHE A O 1
ATOM 1718 N N . ARG A 1 211 ? 19.491 14.438 13.951 1.00 93.88 211 ARG A N 1
ATOM 1719 C CA . ARG A 1 211 ? 18.091 14.037 14.100 1.00 93.88 211 ARG A CA 1
ATOM 1720 C C . ARG A 1 211 ? 17.481 13.991 12.717 1.00 93.88 211 ARG A C 1
ATOM 1722 O O . ARG A 1 211 ? 16.970 14.987 12.236 1.00 93.88 211 ARG A O 1
ATOM 1729 N N . THR A 1 212 ? 17.602 12.845 12.067 1.00 90.94 212 THR A N 1
ATOM 1730 C CA . THR A 1 212 ? 17.202 12.667 10.672 1.00 90.94 212 THR A CA 1
ATOM 1731 C C . THR A 1 212 ? 16.230 11.504 10.525 1.00 90.94 212 THR A C 1
ATOM 1733 O O . THR A 1 212 ? 16.250 10.562 11.316 1.00 90.94 212 THR A O 1
ATOM 1736 N N . THR A 1 213 ? 15.375 11.580 9.510 1.00 89.06 213 THR A N 1
ATOM 1737 C CA . THR A 1 213 ? 14.476 10.503 9.074 1.00 89.06 213 THR A CA 1
ATOM 1738 C C . THR A 1 213 ? 15.076 9.694 7.923 1.00 89.06 213 THR A C 1
ATOM 1740 O O . THR A 1 213 ? 14.355 9.029 7.196 1.00 89.06 213 THR A O 1
ATOM 1743 N N . LEU A 1 214 ? 16.390 9.752 7.711 1.00 94.56 214 LEU A N 1
ATOM 1744 C CA . LEU A 1 214 ? 17.068 8.962 6.686 1.00 94.56 214 LEU A CA 1
ATOM 1745 C C . LEU A 1 214 ? 17.146 7.471 7.051 1.00 94.56 214 LEU A C 1
ATOM 1747 O O . LEU A 1 214 ? 17.327 7.106 8.213 1.00 94.56 214 LEU A O 1
ATOM 1751 N N . HIS A 1 215 ? 17.109 6.608 6.035 1.00 93.81 215 HIS A N 1
ATOM 1752 C CA . HIS A 1 215 ? 17.430 5.191 6.177 1.00 93.81 215 HIS A CA 1
ATOM 1753 C C . HIS A 1 215 ? 18.952 5.006 6.238 1.00 93.81 215 HIS A C 1
ATOM 1755 O O . HIS A 1 215 ? 19.659 5.291 5.267 1.00 93.81 215 HIS A O 1
ATOM 1761 N N . HIS A 1 216 ? 19.453 4.540 7.383 1.00 95.69 216 HIS A N 1
ATOM 1762 C CA . HIS A 1 216 ? 20.874 4.260 7.600 1.00 95.69 216 HIS A CA 1
ATOM 1763 C C . HIS A 1 216 ? 21.270 2.906 7.003 1.00 95.69 216 HIS A C 1
ATOM 1765 O O . HIS A 1 216 ? 20.611 1.896 7.244 1.00 95.69 216 HIS A O 1
ATOM 1771 N N . ILE A 1 217 ? 22.358 2.889 6.235 1.00 94.50 217 ILE A N 1
ATOM 1772 C CA . ILE A 1 217 ? 22.989 1.694 5.676 1.00 94.50 217 ILE A CA 1
ATOM 1773 C C . ILE A 1 217 ? 24.369 1.566 6.339 1.00 94.50 217 ILE A C 1
ATOM 1775 O O . ILE A 1 217 ? 25.290 2.286 5.941 1.00 94.50 217 ILE A O 1
ATOM 1779 N N . PRO A 1 218 ? 24.527 0.677 7.339 1.00 94.56 218 PRO A N 1
ATOM 1780 C CA . PRO A 1 218 ? 25.735 0.606 8.157 1.00 94.56 218 PRO A CA 1
ATOM 1781 C C . PRO A 1 218 ? 27.025 0.499 7.337 1.00 94.56 218 PRO A C 1
ATOM 1783 O O . PRO A 1 218 ? 27.178 -0.417 6.528 1.00 94.56 218 PRO A O 1
ATOM 1786 N N . GLY A 1 219 ? 27.953 1.431 7.569 1.00 95.50 219 GLY A N 1
ATOM 1787 C CA . GLY A 1 219 ? 29.276 1.456 6.933 1.00 95.50 219 GLY A CA 1
ATOM 1788 C C . GLY A 1 219 ? 29.282 1.976 5.493 1.00 95.50 219 GLY A C 1
ATOM 1789 O O . GLY A 1 219 ? 30.331 1.976 4.855 1.00 95.50 219 GLY A O 1
ATOM 1790 N N . VAL A 1 220 ? 28.130 2.410 4.977 1.00 96.12 220 VAL A N 1
ATOM 1791 C CA . VAL A 1 220 ? 27.978 2.925 3.610 1.00 96.12 220 VAL A CA 1
ATOM 1792 C C . VAL A 1 220 ? 27.489 4.371 3.637 1.00 96.12 220 VAL A C 1
ATOM 1794 O O . VAL A 1 220 ? 28.065 5.220 2.963 1.00 96.12 220 VAL A O 1
ATOM 1797 N N . GLY A 1 221 ? 26.444 4.664 4.413 1.00 97.06 221 GLY A N 1
ATOM 1798 C CA . GLY A 1 221 ? 25.875 6.003 4.528 1.00 97.06 221 GLY A CA 1
ATOM 1799 C C . GLY A 1 221 ? 24.358 5.987 4.653 1.00 97.06 221 GLY A C 1
ATOM 1800 O O . GLY A 1 221 ? 23.773 5.092 5.258 1.00 97.06 221 GLY A O 1
ATOM 1801 N N . TYR A 1 222 ? 23.700 6.993 4.086 1.00 97.75 222 TYR A N 1
ATOM 1802 C CA . TYR A 1 222 ? 22.278 7.242 4.294 1.00 97.75 222 TYR A CA 1
ATOM 1803 C C . TYR A 1 222 ? 21.518 7.467 2.988 1.00 97.75 222 TYR A C 1
ATOM 1805 O O . TYR A 1 222 ? 22.048 8.003 2.008 1.00 97.75 222 TYR A O 1
ATOM 1813 N N . ARG A 1 223 ? 20.239 7.079 2.989 1.00 96.19 223 ARG A N 1
ATOM 1814 C CA . ARG A 1 223 ? 19.314 7.234 1.859 1.00 96.19 223 ARG A CA 1
ATOM 1815 C C . ARG A 1 223 ? 17.964 7.825 2.278 1.00 96.19 223 ARG A C 1
ATOM 1817 O O . ARG A 1 223 ? 17.562 7.655 3.430 1.00 96.19 223 ARG A O 1
ATOM 1824 N N . PRO A 1 224 ? 17.241 8.483 1.352 1.00 95.94 224 PRO A N 1
ATOM 1825 C CA . PRO A 1 224 ? 15.824 8.789 1.549 1.00 95.94 224 PRO A CA 1
ATOM 1826 C C . PRO A 1 224 ? 15.012 7.510 1.787 1.00 95.94 224 PRO A C 1
ATOM 1828 O O . PRO A 1 224 ? 15.335 6.463 1.228 1.00 95.94 224 PRO A O 1
ATOM 1831 N N . ILE A 1 225 ? 13.960 7.612 2.604 1.00 90.44 225 ILE A N 1
ATOM 1832 C CA . ILE A 1 225 ? 13.018 6.507 2.851 1.00 90.44 225 ILE A CA 1
ATOM 1833 C C . ILE A 1 225 ? 12.092 6.304 1.651 1.00 90.44 225 ILE A C 1
ATOM 1835 O O . ILE A 1 225 ? 11.723 5.176 1.338 1.00 90.44 225 ILE A O 1
ATOM 1839 N N . ASP A 1 226 ? 11.676 7.391 1.002 1.00 88.75 226 ASP A N 1
ATOM 1840 C CA . ASP A 1 226 ? 10.761 7.331 -0.128 1.00 88.75 226 ASP A CA 1
ATOM 1841 C C . ASP A 1 226 ? 10.916 8.549 -1.071 1.00 88.75 226 ASP A C 1
ATOM 1843 O O . ASP A 1 226 ? 11.602 9.525 -0.748 1.00 88.75 226 ASP A O 1
ATOM 1847 N N . PRO A 1 227 ? 10.274 8.523 -2.256 1.00 88.94 227 PRO A N 1
ATOM 1848 C CA . PRO A 1 227 ? 10.335 9.604 -3.240 1.00 88.94 227 PRO A CA 1
ATOM 1849 C C . PRO A 1 227 ? 9.800 10.949 -2.747 1.00 88.94 227 PRO A C 1
ATOM 1851 O O . PRO A 1 227 ? 10.189 11.993 -3.273 1.00 88.94 227 PRO A O 1
ATOM 1854 N N . GLN A 1 228 ? 8.867 10.927 -1.792 1.00 92.44 228 GLN A N 1
ATOM 1855 C CA . GLN A 1 228 ? 8.266 12.134 -1.237 1.00 92.44 228 GLN A CA 1
ATOM 1856 C C . GLN A 1 228 ? 9.253 12.826 -0.295 1.00 92.44 228 GLN A C 1
ATOM 1858 O O . GLN A 1 228 ? 9.343 14.046 -0.317 1.00 92.44 228 GLN A O 1
ATOM 1863 N N . THR A 1 229 ? 10.088 12.056 0.401 1.00 94.88 229 THR A N 1
ATOM 1864 C CA . THR A 1 229 ? 11.134 12.559 1.296 1.00 94.88 229 THR A CA 1
ATOM 1865 C C . THR A 1 229 ? 12.069 13.563 0.599 1.00 94.88 229 THR A C 1
ATOM 1867 O O . THR A 1 229 ? 12.361 14.617 1.155 1.00 94.88 229 THR A O 1
ATOM 1870 N N . ILE A 1 230 ? 12.506 13.294 -0.642 1.00 96.38 230 ILE A N 1
ATOM 1871 C CA . ILE A 1 230 ? 13.358 14.239 -1.395 1.00 96.38 230 ILE A CA 1
ATOM 1872 C C . ILE A 1 230 ? 12.594 15.526 -1.725 1.00 96.38 230 ILE A C 1
ATOM 1874 O O . ILE A 1 230 ? 13.149 16.618 -1.622 1.00 96.38 230 ILE A O 1
ATOM 1878 N N . ARG A 1 231 ? 11.318 15.411 -2.113 1.00 95.75 231 ARG A N 1
ATOM 1879 C CA . ARG A 1 231 ? 10.464 16.576 -2.383 1.00 95.75 231 ARG A CA 1
ATOM 1880 C C . ARG A 1 231 ? 10.258 17.409 -1.120 1.00 95.75 231 ARG A C 1
ATOM 1882 O O . ARG A 1 231 ? 10.290 18.631 -1.202 1.00 95.75 231 ARG A O 1
ATOM 1889 N N . ASP A 1 232 ? 10.069 16.757 0.021 1.00 95.75 232 ASP A N 1
ATOM 1890 C CA . ASP A 1 232 ? 9.910 17.426 1.308 1.00 95.75 232 ASP A CA 1
ATOM 1891 C C . ASP A 1 232 ? 11.193 18.166 1.691 1.00 95.75 232 ASP A C 1
ATOM 1893 O O . ASP A 1 232 ? 11.110 19.311 2.108 1.00 95.75 232 ASP A O 1
ATOM 1897 N N . TRP A 1 233 ? 12.384 17.594 1.463 1.00 96.94 233 TRP A N 1
ATOM 1898 C CA . TRP A 1 233 ? 13.645 18.319 1.672 1.00 96.94 233 TRP A CA 1
ATOM 1899 C C . TRP A 1 233 ? 13.782 19.533 0.758 1.00 96.94 233 TRP A C 1
ATOM 1901 O O . TRP A 1 233 ? 14.034 20.625 1.251 1.00 96.94 233 TRP A O 1
ATOM 1911 N N . LEU A 1 234 ? 13.564 19.371 -0.551 1.00 97.69 234 LEU A N 1
ATOM 1912 C CA . LEU A 1 234 ? 13.682 20.459 -1.533 1.00 97.69 234 LEU A CA 1
ATOM 1913 C C . LEU A 1 234 ? 12.591 21.534 -1.396 1.00 97.69 234 LEU A C 1
ATOM 1915 O O . LEU A 1 234 ? 12.628 22.527 -2.111 1.00 97.69 234 LEU A O 1
ATOM 1919 N N . THR A 1 235 ? 11.628 21.340 -0.492 1.00 97.12 235 THR A N 1
ATOM 1920 C CA . THR A 1 235 ? 10.601 22.331 -0.146 1.00 97.12 235 THR A CA 1
ATOM 1921 C C . THR A 1 235 ? 10.633 22.712 1.337 1.00 97.12 235 THR A C 1
ATOM 1923 O O . THR A 1 235 ? 9.737 23.406 1.805 1.00 97.12 235 THR A O 1
ATOM 1926 N N . ASN A 1 236 ? 11.651 22.275 2.087 1.00 97.00 236 ASN A N 1
ATOM 1927 C CA . ASN A 1 236 ? 11.810 22.604 3.498 1.00 97.00 236 ASN A CA 1
ATOM 1928 C C . ASN A 1 236 ? 12.586 23.915 3.651 1.00 97.00 236 ASN A C 1
ATOM 1930 O O . ASN A 1 236 ? 13.790 23.972 3.398 1.00 97.00 236 ASN A O 1
ATOM 1934 N N . GLU A 1 237 ? 11.889 24.946 4.117 1.00 97.06 237 GLU A N 1
ATOM 1935 C CA . GLU A 1 237 ? 12.390 26.314 4.292 1.00 97.06 237 GLU A CA 1
ATOM 1936 C C . GLU A 1 237 ? 13.581 26.400 5.264 1.00 97.06 237 GLU A C 1
ATOM 1938 O O . GLU A 1 237 ? 14.407 27.307 5.179 1.00 97.06 237 GLU A O 1
ATOM 1943 N N . MET A 1 238 ? 13.790 25.383 6.106 1.00 97.31 238 MET A N 1
ATOM 1944 C CA . MET A 1 238 ? 15.009 25.281 6.908 1.00 97.31 238 MET A CA 1
ATOM 1945 C C . MET A 1 238 ? 16.290 25.246 6.077 1.00 97.31 238 MET A C 1
ATOM 1947 O O . MET A 1 238 ? 17.344 25.645 6.568 1.00 97.31 238 MET A O 1
ATOM 1951 N N . LEU A 1 239 ? 16.255 24.790 4.825 1.00 98.25 239 LEU A N 1
ATOM 1952 C CA . LEU A 1 239 ? 17.454 24.775 3.988 1.00 98.25 239 LEU A CA 1
ATOM 1953 C C . LEU A 1 239 ? 17.914 26.176 3.563 1.00 98.25 239 LEU A C 1
ATOM 1955 O O . LEU A 1 239 ? 19.082 26.317 3.205 1.00 98.25 239 LEU A O 1
ATOM 1959 N N . ILE A 1 240 ? 17.060 27.199 3.670 1.00 98.38 240 ILE A N 1
ATOM 1960 C CA . ILE A 1 240 ? 17.408 28.610 3.430 1.00 98.38 240 ILE A CA 1
ATOM 1961 C C . ILE A 1 240 ? 17.565 29.418 4.726 1.00 98.38 240 ILE A C 1
ATOM 1963 O O . ILE A 1 240 ? 17.584 30.642 4.695 1.00 98.38 240 ILE A O 1
ATOM 1967 N N . GLY A 1 241 ? 17.692 28.743 5.873 1.00 97.81 241 GLY A N 1
ATOM 1968 C CA . GLY A 1 241 ? 17.893 29.408 7.165 1.00 97.81 241 GLY A CA 1
ATOM 1969 C C . GLY A 1 241 ? 16.609 29.902 7.831 1.00 97.81 241 GLY A C 1
ATOM 1970 O O . GLY A 1 241 ? 16.681 30.591 8.845 1.00 97.81 241 GLY A O 1
ATOM 1971 N N . TRP A 1 242 ? 15.434 29.567 7.292 1.00 97.38 242 TRP A N 1
ATOM 1972 C CA . TRP A 1 242 ? 14.153 29.945 7.888 1.00 97.38 242 TRP A CA 1
ATOM 1973 C C . TRP A 1 242 ? 13.716 28.904 8.918 1.00 97.38 242 TRP A C 1
ATOM 1975 O O . TRP A 1 242 ? 13.932 27.703 8.753 1.00 97.38 242 TRP A O 1
ATOM 1985 N N . TRP A 1 243 ? 13.086 29.349 9.999 1.00 95.69 243 TRP A N 1
ATOM 1986 C CA . TRP A 1 243 ? 12.585 28.462 11.041 1.00 95.69 243 TRP A CA 1
ATOM 1987 C C . TRP A 1 243 ? 11.144 28.805 11.384 1.00 95.69 243 TRP A C 1
ATOM 1989 O O . TRP A 1 243 ? 10.861 29.903 11.854 1.00 95.69 243 TRP A O 1
ATOM 1999 N N . GLN A 1 244 ? 10.247 27.840 11.186 1.00 93.88 244 GLN A N 1
ATOM 2000 C CA . GLN A 1 244 ? 8.843 27.947 11.565 1.00 93.88 244 GLN A CA 1
ATOM 2001 C C . GLN A 1 244 ? 8.603 27.085 12.823 1.00 93.88 244 GLN A C 1
ATOM 2003 O O . GLN A 1 244 ? 8.572 25.849 12.728 1.00 93.88 244 GLN A O 1
ATOM 2008 N N . PRO A 1 245 ? 8.507 27.685 14.028 1.00 88.62 245 PRO A N 1
ATOM 2009 C CA . PRO A 1 245 ? 8.321 26.955 15.287 1.00 88.62 245 PRO A CA 1
ATOM 2010 C C . PRO A 1 245 ? 7.026 26.143 15.323 1.00 88.62 245 PRO A C 1
ATOM 2012 O O . PRO A 1 245 ? 6.990 25.057 15.893 1.00 88.62 245 PRO A O 1
ATOM 2015 N N . ASP A 1 246 ? 5.974 26.676 14.710 1.00 85.81 246 ASP A N 1
ATOM 2016 C CA . ASP A 1 246 ? 4.621 26.141 14.752 1.00 85.81 246 ASP A CA 1
ATOM 2017 C C . ASP A 1 246 ? 3.947 26.392 13.399 1.00 85.81 246 ASP A C 1
ATOM 2019 O O . ASP A 1 246 ? 4.038 27.494 12.862 1.00 85.81 246 ASP A O 1
ATOM 2023 N N . ALA A 1 247 ? 3.293 25.371 12.846 1.00 80.31 247 ALA A N 1
ATOM 2024 C CA . ALA A 1 247 ? 2.594 25.481 11.568 1.00 80.31 247 ALA A CA 1
ATOM 2025 C C . ALA A 1 247 ? 1.383 26.426 11.656 1.00 80.31 247 ALA A C 1
ATOM 2027 O O . ALA A 1 247 ? 1.012 27.034 10.654 1.00 80.31 247 ALA A O 1
ATOM 2028 N N . ASP A 1 248 ? 0.799 26.564 12.851 1.00 81.88 248 ASP A N 1
ATOM 2029 C CA . ASP A 1 248 ? -0.380 27.398 13.090 1.00 81.88 248 ASP A CA 1
ATOM 2030 C C . ASP A 1 248 ? -0.018 28.858 13.410 1.00 81.88 248 ASP A C 1
ATOM 2032 O O . ASP A 1 248 ? -0.892 29.729 13.423 1.00 81.88 248 ASP A O 1
ATOM 2036 N N . LYS A 1 249 ? 1.265 29.155 13.662 1.00 79.06 249 LYS A N 1
ATOM 2037 C CA . LYS A 1 249 ? 1.735 30.523 13.902 1.00 79.06 249 LYS A CA 1
ATOM 2038 C C . LYS A 1 249 ? 2.319 31.123 12.618 1.00 79.06 249 LYS A C 1
ATOM 2040 O O . LYS A 1 249 ? 3.098 30.461 11.933 1.00 79.06 249 LYS A O 1
ATOM 2045 N N . PRO A 1 250 ? 2.014 32.397 12.315 1.00 72.62 250 PRO A N 1
ATOM 2046 C CA . PRO A 1 250 ? 2.561 33.085 11.145 1.00 72.62 250 PRO A CA 1
ATOM 2047 C C . PRO A 1 250 ? 4.040 33.483 11.307 1.00 72.62 250 PRO A C 1
ATOM 2049 O O . PRO A 1 250 ? 4.671 33.899 10.336 1.00 72.62 250 PRO A O 1
ATOM 2052 N N . ASP A 1 251 ? 4.602 33.370 12.513 1.00 86.12 251 ASP A N 1
ATOM 2053 C CA . ASP A 1 251 ? 5.932 33.890 12.830 1.00 86.12 251 ASP A CA 1
ATOM 2054 C C . ASP A 1 251 ? 7.037 32.941 12.343 1.00 86.12 251 ASP A C 1
ATOM 2056 O O . ASP A 1 251 ? 7.523 32.071 13.071 1.00 86.12 251 ASP A O 1
ATOM 2060 N N . THR A 1 252 ? 7.451 33.125 11.090 1.00 92.94 252 THR A N 1
ATOM 2061 C CA . THR A 1 252 ? 8.669 32.510 10.551 1.00 92.94 252 THR A CA 1
ATOM 2062 C C . THR A 1 252 ? 9.880 33.337 10.974 1.00 92.94 252 THR A C 1
ATOM 2064 O O . THR A 1 252 ? 9.976 34.527 10.672 1.00 92.94 252 THR A O 1
ATOM 2067 N N . ILE A 1 253 ? 10.826 32.713 11.673 1.00 95.44 253 ILE A N 1
ATOM 2068 C CA . ILE A 1 253 ? 12.091 33.340 12.058 1.00 95.44 253 ILE A CA 1
ATOM 2069 C C . ILE A 1 253 ? 13.043 33.238 10.863 1.00 95.44 253 ILE A C 1
ATOM 2071 O O . ILE A 1 253 ? 13.618 32.179 10.601 1.00 95.44 253 ILE A O 1
ATOM 2075 N N . ILE A 1 254 ? 13.172 34.339 10.123 1.00 96.25 254 ILE A N 1
ATOM 2076 C CA . ILE A 1 254 ? 14.112 34.485 9.003 1.00 96.25 254 ILE A CA 1
ATOM 2077 C C . ILE A 1 254 ? 15.545 34.557 9.555 1.00 96.25 254 ILE A C 1
ATOM 2079 O O . ILE A 1 254 ? 15.768 35.115 10.630 1.00 96.25 254 ILE A O 1
ATOM 2083 N N . ASP A 1 255 ? 16.504 33.977 8.829 1.00 96.44 255 ASP A N 1
ATOM 2084 C CA . ASP A 1 255 ? 17.930 33.929 9.187 1.00 96.44 255 ASP A CA 1
ATOM 2085 C C . ASP A 1 255 ? 18.209 33.327 10.577 1.00 96.44 255 ASP A C 1
ATOM 2087 O O . ASP A 1 255 ? 19.118 33.743 11.300 1.00 96.44 255 ASP A O 1
ATOM 2091 N N . ASN A 1 256 ? 17.429 32.314 10.962 1.00 97.31 256 ASN A N 1
ATOM 2092 C CA . ASN A 1 256 ? 17.601 31.600 12.223 1.00 97.31 256 ASN A CA 1
ATOM 2093 C C . ASN A 1 256 ? 18.964 30.895 12.320 1.00 97.31 256 ASN A C 1
ATOM 2095 O O . ASN A 1 256 ? 19.610 30.897 13.371 1.00 97.31 256 ASN A O 1
ATOM 2099 N N . HIS A 1 257 ? 19.397 30.289 11.218 1.00 97.44 257 HIS A N 1
ATOM 2100 C CA . HIS A 1 257 ? 20.659 29.567 11.099 1.00 97.44 257 HIS A CA 1
ATOM 2101 C C . HIS A 1 257 ? 21.237 29.738 9.690 1.00 97.44 257 HIS A C 1
ATOM 2103 O O . HIS A 1 257 ? 20.514 30.119 8.770 1.00 97.44 257 HIS A O 1
ATOM 2109 N N . PRO A 1 258 ? 22.537 29.456 9.481 1.00 98.19 258 PRO A N 1
ATOM 2110 C CA . PRO A 1 258 ? 23.142 29.602 8.162 1.00 98.19 258 PRO A CA 1
ATOM 2111 C C . PRO A 1 258 ? 22.464 28.708 7.110 1.00 98.19 258 PRO A C 1
ATOM 2113 O O . PRO A 1 258 ? 22.222 27.523 7.352 1.00 98.19 258 PRO A O 1
ATOM 2116 N N . ALA A 1 259 ? 22.189 29.274 5.934 1.00 98.38 259 ALA A N 1
ATOM 2117 C CA . ALA A 1 259 ? 21.517 28.588 4.837 1.00 98.38 259 ALA A CA 1
ATOM 2118 C C . ALA A 1 259 ? 22.397 27.499 4.192 1.00 98.38 259 ALA A C 1
ATOM 2120 O O . ALA A 1 259 ? 23.580 27.701 3.910 1.00 98.38 259 ALA A O 1
ATOM 2121 N N . VAL A 1 260 ? 21.799 26.337 3.919 1.00 98.56 260 VAL A N 1
ATOM 2122 C CA . VAL A 1 260 ? 22.428 25.239 3.166 1.00 98.56 260 VAL A CA 1
ATOM 2123 C C . VAL A 1 260 ? 22.324 25.493 1.665 1.00 98.56 260 VAL A C 1
ATOM 2125 O O . VAL A 1 260 ? 23.288 25.250 0.938 1.00 98.56 260 VAL A O 1
ATOM 2128 N N . LEU A 1 261 ? 21.166 25.969 1.207 1.00 98.31 261 LEU A N 1
ATOM 2129 C CA . LEU A 1 261 ? 20.874 26.271 -0.189 1.00 98.31 261 LEU A CA 1
ATOM 2130 C C . LEU A 1 261 ? 20.856 27.781 -0.424 1.00 98.31 261 LEU A C 1
ATOM 2132 O O . LEU A 1 261 ? 20.473 28.555 0.449 1.00 98.31 261 LEU A O 1
ATOM 2136 N N . ASP A 1 262 ? 21.249 28.179 -1.631 1.00 98.19 262 ASP A N 1
ATOM 2137 C CA . ASP A 1 262 ? 21.045 29.543 -2.104 1.00 98.19 262 ASP A CA 1
ATOM 2138 C C . ASP A 1 262 ? 19.543 29.857 -2.194 1.00 98.19 262 ASP A C 1
ATOM 2140 O O . ASP A 1 262 ? 18.752 29.012 -2.629 1.00 98.19 262 ASP A O 1
ATOM 2144 N N . TYR A 1 263 ? 19.161 31.072 -1.791 1.00 97.75 263 TYR A N 1
ATOM 2145 C CA . TYR A 1 263 ? 17.760 31.491 -1.752 1.00 97.75 263 TYR A CA 1
ATOM 2146 C C . TYR A 1 263 ? 17.097 31.394 -3.128 1.00 97.75 263 TYR A C 1
ATOM 2148 O O . TYR A 1 263 ? 15.998 30.857 -3.234 1.00 97.75 263 TYR A O 1
ATOM 2156 N N . ALA A 1 264 ? 17.763 31.866 -4.188 1.00 98.00 264 ALA A N 1
ATOM 2157 C CA . ALA A 1 264 ? 17.179 31.884 -5.525 1.00 98.00 264 ALA A CA 1
ATOM 2158 C C . ALA A 1 264 ? 16.981 30.462 -6.065 1.00 98.00 264 ALA A C 1
ATOM 2160 O O . ALA A 1 264 ? 15.916 30.152 -6.600 1.00 98.00 264 ALA A O 1
ATOM 2161 N N . LEU A 1 265 ? 17.966 29.578 -5.857 1.00 98.12 265 LEU A N 1
ATOM 2162 C CA . LEU A 1 265 ? 17.854 28.165 -6.234 1.00 98.12 265 LEU A CA 1
ATOM 2163 C C . LEU A 1 265 ? 16.698 27.466 -5.501 1.00 98.12 265 LEU A C 1
ATOM 2165 O O . LEU A 1 265 ? 15.951 26.697 -6.110 1.00 98.12 265 LEU A O 1
ATOM 2169 N N . PHE A 1 266 ? 16.554 27.711 -4.197 1.00 98.31 266 PHE A N 1
ATOM 2170 C CA . PHE A 1 266 ? 15.478 27.120 -3.406 1.00 98.31 266 PHE A CA 1
ATOM 2171 C C . PHE A 1 266 ? 14.107 27.679 -3.793 1.00 98.31 266 PHE A C 1
ATOM 2173 O O . PHE A 1 266 ? 13.180 26.897 -3.983 1.00 98.31 266 PHE A O 1
ATOM 2180 N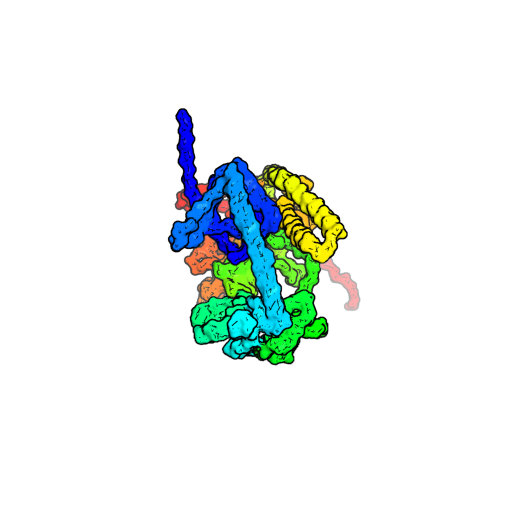 N . ALA A 1 267 ? 13.976 28.998 -3.957 1.00 97.44 267 ALA A N 1
ATOM 2181 C CA . ALA A 1 267 ? 12.721 29.648 -4.329 1.00 97.44 267 ALA A CA 1
ATOM 2182 C C . ALA A 1 267 ? 12.207 29.164 -5.695 1.00 97.44 267 ALA A C 1
ATOM 2184 O O . ALA A 1 267 ? 11.018 28.874 -5.829 1.00 97.44 267 ALA A O 1
ATOM 2185 N N . GLU A 1 268 ? 13.097 28.991 -6.682 1.00 97.00 268 GLU A N 1
ATOM 2186 C CA . GLU A 1 268 ? 12.753 28.399 -7.983 1.00 97.00 268 GLU A CA 1
ATOM 2187 C C . GLU A 1 268 ? 12.187 26.979 -7.816 1.00 97.00 268 GLU A C 1
ATOM 2189 O O . GLU A 1 268 ? 11.107 26.663 -8.321 1.00 97.00 268 GLU A O 1
ATOM 2194 N N . GLY A 1 269 ? 12.888 26.127 -7.062 1.00 96.00 269 GLY A N 1
ATOM 2195 C CA . GLY A 1 269 ? 12.452 24.757 -6.805 1.00 96.00 269 GLY A CA 1
ATOM 2196 C C . GLY A 1 269 ? 11.150 24.675 -6.018 1.00 96.00 269 GLY A C 1
ATOM 2197 O O . GLY A 1 269 ? 10.284 23.861 -6.343 1.00 96.00 269 GLY A O 1
ATOM 2198 N N . TYR A 1 270 ? 10.977 25.530 -5.011 1.00 96.50 270 TYR A N 1
ATOM 2199 C CA . TYR A 1 270 ? 9.762 25.615 -4.208 1.00 96.50 270 TYR A CA 1
ATOM 2200 C C . TYR A 1 270 ? 8.558 25.973 -5.085 1.00 96.50 270 TYR A C 1
ATOM 2202 O O . TYR A 1 270 ? 7.561 25.248 -5.074 1.00 96.50 270 TYR A O 1
ATOM 2210 N N . ALA A 1 271 ? 8.691 27.011 -5.915 1.00 95.19 271 ALA A N 1
ATOM 2211 C CA . ALA A 1 271 ? 7.677 27.455 -6.866 1.00 95.19 271 ALA A CA 1
ATOM 2212 C C . ALA A 1 271 ? 7.275 26.343 -7.852 1.00 95.19 271 ALA A C 1
ATOM 2214 O O . ALA A 1 271 ? 6.092 26.023 -7.989 1.00 95.19 271 ALA A O 1
ATOM 2215 N N . GLU A 1 272 ? 8.249 25.679 -8.477 1.00 93.94 272 GLU A N 1
ATOM 2216 C CA . GLU A 1 272 ? 8.002 24.580 -9.421 1.00 93.94 272 GLU A CA 1
ATOM 2217 C C . GLU A 1 272 ? 7.377 23.347 -8.746 1.00 93.94 272 GLU A C 1
ATOM 2219 O O . GLU A 1 272 ? 6.497 22.684 -9.308 1.00 93.94 272 GLU A O 1
ATOM 2224 N N . LEU A 1 273 ? 7.775 23.027 -7.512 1.00 93.12 273 LEU A N 1
ATOM 2225 C CA . LEU A 1 273 ? 7.297 21.836 -6.809 1.00 93.12 273 LEU A CA 1
ATOM 2226 C C . LEU A 1 273 ? 5.958 22.039 -6.091 1.00 93.12 273 LEU A C 1
ATOM 2228 O O . LEU A 1 273 ? 5.180 21.082 -6.018 1.00 93.12 273 LEU A O 1
ATOM 2232 N N . LYS A 1 274 ? 5.681 23.219 -5.530 1.00 92.44 274 LYS A N 1
ATOM 2233 C CA . LYS A 1 274 ? 4.456 23.514 -4.761 1.00 92.44 274 LYS A CA 1
ATOM 2234 C C . LYS A 1 274 ? 3.390 24.234 -5.583 1.00 92.44 274 LYS A C 1
ATOM 2236 O O . LYS A 1 274 ? 2.215 24.075 -5.267 1.00 92.44 274 LYS A O 1
ATOM 2241 N N . GLY A 1 275 ? 3.781 24.965 -6.625 1.00 90.62 275 GLY A N 1
ATOM 2242 C CA . GLY A 1 275 ? 2.882 25.804 -7.423 1.00 90.62 275 GLY A CA 1
ATOM 2243 C C . GLY A 1 275 ? 2.591 27.170 -6.813 1.00 90.62 275 GLY A C 1
ATOM 2244 O O . GLY A 1 275 ? 1.748 27.893 -7.338 1.00 90.62 275 GLY A O 1
ATOM 2245 N N . TYR A 1 276 ? 3.294 27.516 -5.735 1.00 93.56 276 TYR A N 1
ATOM 2246 C CA . TYR A 1 276 ? 3.220 28.800 -5.052 1.00 93.56 276 TYR A CA 1
ATOM 2247 C C . TYR A 1 276 ? 4.635 29.281 -4.741 1.00 93.56 276 TYR A C 1
ATOM 2249 O O . TYR A 1 276 ? 5.509 28.453 -4.480 1.00 93.56 276 TYR A O 1
ATOM 2257 N N . THR A 1 277 ? 4.860 30.590 -4.762 1.00 95.50 277 THR A N 1
ATOM 2258 C CA . THR A 1 277 ? 6.096 31.203 -4.266 1.00 95.50 277 THR A CA 1
ATOM 2259 C C . THR A 1 277 ? 6.171 31.105 -2.738 1.00 95.50 277 THR A C 1
ATOM 2261 O O . THR A 1 277 ? 5.210 30.689 -2.084 1.00 95.50 277 THR A O 1
ATOM 2264 N N . LEU A 1 278 ? 7.307 31.488 -2.149 1.00 93.56 278 LEU A N 1
ATOM 2265 C CA . LEU A 1 278 ? 7.476 31.514 -0.688 1.00 93.56 278 LEU A CA 1
ATOM 2266 C C . LEU A 1 278 ? 6.557 32.542 -0.014 1.00 93.56 278 LEU A C 1
ATOM 2268 O O . LEU A 1 278 ? 6.180 32.387 1.141 1.00 93.56 278 LEU A O 1
ATOM 2272 N N . GLU A 1 279 ? 6.143 33.559 -0.761 1.00 93.19 279 GLU A N 1
ATOM 2273 C CA . GLU A 1 279 ? 5.189 34.588 -0.356 1.00 93.19 279 GLU A CA 1
ATOM 2274 C C . GLU A 1 279 ? 3.726 34.120 -0.495 1.00 93.19 279 GLU A C 1
ATOM 2276 O O . GLU A 1 279 ? 2.800 34.845 -0.135 1.00 93.19 279 GLU A O 1
ATOM 2281 N N . GLY A 1 280 ? 3.503 32.904 -1.008 1.00 90.88 280 GLY A N 1
ATOM 2282 C CA . GLY A 1 280 ? 2.178 32.319 -1.207 1.00 90.88 280 GLY A CA 1
ATOM 2283 C C . GLY A 1 280 ? 1.494 32.724 -2.515 1.00 90.88 280 GLY A C 1
ATOM 2284 O O . GLY A 1 280 ? 0.318 32.403 -2.708 1.00 90.88 280 GLY A O 1
ATOM 2285 N N . GLU A 1 281 ? 2.194 33.397 -3.431 1.00 93.69 281 GLU A N 1
ATOM 2286 C CA . GLU A 1 281 ? 1.637 33.778 -4.731 1.00 93.69 281 GLU A CA 1
ATOM 2287 C C . GLU A 1 281 ? 1.592 32.561 -5.671 1.00 93.69 281 GLU A C 1
ATOM 2289 O O . GLU A 1 281 ? 2.574 31.827 -5.770 1.00 93.69 281 GLU A O 1
ATOM 2294 N N . PRO A 1 282 ? 0.477 32.288 -6.369 1.00 90.75 282 PRO A N 1
ATOM 2295 C CA . PRO A 1 282 ? 0.401 31.163 -7.297 1.00 90.75 282 PRO A CA 1
ATOM 2296 C C . PRO A 1 282 ? 1.304 31.380 -8.523 1.00 90.75 282 PRO A C 1
ATOM 2298 O O . PRO A 1 282 ? 1.365 32.474 -9.076 1.00 90.75 282 PRO A O 1
ATOM 2301 N N . VAL A 1 283 ? 1.967 30.319 -8.991 1.00 91.56 283 VAL A N 1
ATOM 2302 C CA . VAL 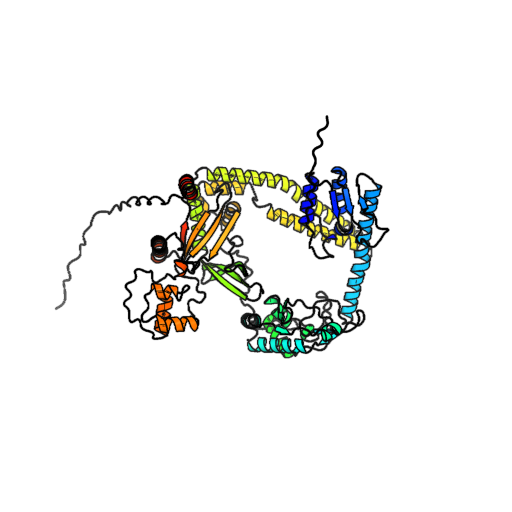A 1 283 ? 2.845 30.363 -10.174 1.00 91.56 283 VAL A CA 1
ATOM 2303 C C . VAL A 1 283 ? 2.031 30.176 -11.455 1.00 91.56 283 VAL A C 1
ATOM 2305 O O . VAL A 1 283 ? 1.385 29.141 -11.659 1.00 91.56 283 VAL A O 1
ATOM 2308 N N . ASP A 1 284 ? 2.109 31.146 -12.364 1.00 83.31 284 ASP A N 1
ATOM 2309 C CA . ASP A 1 284 ? 1.470 31.057 -13.677 1.00 83.31 284 ASP A CA 1
ATOM 2310 C C . ASP A 1 284 ? 2.005 29.866 -14.483 1.00 83.31 284 ASP A C 1
ATOM 2312 O O . ASP A 1 284 ? 3.209 29.666 -14.634 1.00 83.31 284 ASP A O 1
ATOM 2316 N N . ASN A 1 285 ? 1.096 29.082 -15.069 1.00 73.12 285 ASN A N 1
ATOM 2317 C CA . ASN A 1 285 ? 1.423 27.883 -15.853 1.00 73.12 285 ASN A CA 1
ATOM 2318 C C . ASN A 1 285 ? 2.164 26.787 -15.072 1.00 73.12 285 ASN A C 1
ATOM 2320 O O . ASN A 1 285 ? 2.909 26.006 -15.677 1.00 73.12 285 ASN A O 1
ATOM 2324 N N . TRP A 1 286 ? 1.934 26.691 -13.758 1.00 79.31 286 TRP A N 1
ATOM 2325 C CA . TRP A 1 286 ? 2.470 25.608 -12.942 1.00 79.31 286 TRP A CA 1
ATOM 2326 C C . TRP A 1 286 ? 2.248 24.240 -13.608 1.00 79.31 286 TRP A C 1
ATOM 2328 O O . TRP A 1 286 ? 1.121 23.778 -13.815 1.00 79.31 286 TRP A O 1
ATOM 2338 N N . ARG A 1 287 ? 3.355 23.584 -13.980 1.00 67.00 287 ARG A N 1
ATOM 2339 C CA . ARG A 1 287 ? 3.334 22.261 -14.628 1.00 67.00 287 ARG A CA 1
ATOM 2340 C C . ARG A 1 287 ? 3.158 21.127 -13.631 1.00 67.00 287 ARG A C 1
ATOM 2342 O O . ARG A 1 287 ? 2.963 19.984 -14.062 1.00 67.00 287 ARG A O 1
ATOM 2349 N N . GLY A 1 288 ? 3.267 21.414 -12.333 1.00 57.62 288 GLY A N 1
ATOM 2350 C CA . GLY A 1 288 ? 3.210 20.408 -11.290 1.00 57.62 288 GLY A CA 1
ATOM 2351 C C . GLY A 1 288 ? 1.913 19.628 -11.396 1.00 57.62 288 GLY A C 1
ATOM 2352 O O . GLY A 1 288 ? 0.825 20.174 -11.289 1.00 57.62 288 GLY A O 1
ATOM 2353 N N . ILE A 1 289 ? 2.073 18.345 -11.733 1.00 52.66 289 ILE A N 1
ATOM 2354 C CA . ILE A 1 289 ? 1.033 17.329 -11.911 1.00 52.66 289 ILE A CA 1
ATOM 2355 C C . ILE A 1 289 ? -0.319 17.964 -12.290 1.00 52.66 289 ILE A C 1
ATOM 2357 O O . ILE A 1 289 ? -1.281 17.899 -11.538 1.00 52.66 289 ILE A O 1
ATOM 2361 N N . THR A 1 290 ? -0.422 18.535 -13.496 1.00 40.88 290 THR A N 1
ATOM 2362 C CA . THR A 1 290 ? -1.694 18.999 -14.101 1.00 40.88 290 THR A CA 1
ATOM 2363 C C . THR A 1 290 ? -2.710 17.880 -14.326 1.00 40.88 290 THR A C 1
ATOM 2365 O O . THR A 1 290 ? -3.838 18.125 -14.748 1.00 40.88 290 THR A O 1
ATOM 2368 N N . ARG A 1 291 ? -2.402 16.646 -13.913 1.00 42.91 291 ARG A N 1
ATOM 2369 C CA . ARG A 1 291 ? -3.448 15.851 -13.281 1.00 42.91 291 ARG A CA 1
ATOM 2370 C C . ARG A 1 291 ? -3.685 16.422 -11.884 1.00 42.91 291 ARG A C 1
ATOM 2372 O O . ARG A 1 291 ? -3.457 15.728 -10.893 1.00 42.91 291 ARG A O 1
ATOM 2379 N N . ILE A 1 292 ? -4.311 17.606 -11.826 1.00 42.16 292 ILE A N 1
ATOM 2380 C CA . ILE A 1 292 ? -5.480 17.722 -10.963 1.00 42.16 292 ILE A CA 1
ATOM 2381 C C . ILE A 1 292 ? -6.249 16.469 -11.357 1.00 42.16 292 ILE A C 1
ATOM 2383 O O . ILE A 1 292 ? -6.810 16.380 -12.453 1.00 42.16 292 ILE A O 1
ATOM 2387 N N . ARG A 1 293 ? -6.117 15.402 -10.558 1.00 45.84 293 ARG A N 1
ATOM 2388 C CA . ARG A 1 293 ? -7.110 14.348 -10.553 1.00 45.84 293 ARG A CA 1
ATOM 2389 C C . ARG A 1 293 ? -8.321 15.186 -10.238 1.00 45.84 293 ARG A C 1
ATOM 2391 O O . ARG A 1 293 ? -8.445 15.552 -9.073 1.00 45.84 293 ARG A O 1
ATOM 2398 N N . LYS A 1 294 ? -9.074 15.622 -11.271 1.00 41.56 294 LYS A N 1
ATOM 2399 C CA . LYS A 1 294 ? -10.395 16.227 -11.114 1.00 41.56 294 LYS A CA 1
ATOM 2400 C C . LYS A 1 294 ? -10.944 15.447 -9.959 1.00 41.56 294 LYS A C 1
ATOM 2402 O O . LYS A 1 294 ? -10.954 14.215 -10.082 1.00 41.56 294 LYS A O 1
ATOM 2407 N N . THR A 1 295 ? -11.126 16.134 -8.835 1.00 42.59 295 THR A N 1
ATOM 2408 C CA . THR A 1 295 ? -11.703 15.593 -7.614 1.00 42.59 295 THR A CA 1
ATOM 2409 C C . THR A 1 295 ? -12.681 14.542 -8.096 1.00 42.59 295 THR A C 1
ATOM 2411 O O . THR A 1 295 ? -13.593 14.890 -8.845 1.00 42.59 295 THR A O 1
ATOM 2414 N N . ARG A 1 296 ? -12.326 13.249 -7.959 1.00 48.69 296 ARG A N 1
ATOM 2415 C CA . ARG A 1 296 ? -13.056 12.156 -8.624 1.00 48.69 296 ARG A CA 1
ATOM 2416 C C . ARG A 1 296 ? -14.356 12.037 -7.840 1.00 48.69 296 ARG A C 1
ATOM 2418 O O . ARG A 1 296 ? -14.507 11.141 -7.025 1.00 48.69 296 ARG A O 1
ATOM 2425 N N . GLU A 1 297 ? -15.236 13.015 -8.016 1.00 54.72 297 GLU A N 1
ATOM 2426 C CA . GLU A 1 297 ? -16.618 12.989 -7.568 1.00 54.72 297 GLU A CA 1
ATOM 2427 C C . GLU A 1 297 ? -17.308 11.819 -8.257 1.00 54.72 297 GLU A C 1
ATOM 2429 O O . GLU A 1 297 ? -18.118 11.137 -7.646 1.00 54.72 297 GLU A O 1
ATOM 2434 N N . THR A 1 298 ? -16.892 11.502 -9.489 1.00 55.50 298 THR A N 1
ATOM 2435 C CA . THR A 1 298 ? -17.208 10.232 -10.134 1.00 55.50 298 THR A CA 1
ATOM 2436 C C . THR A 1 298 ? -16.264 9.129 -9.638 1.00 55.50 298 THR A C 1
ATOM 2438 O O . THR A 1 298 ? -15.069 9.152 -9.982 1.00 55.50 298 THR A O 1
ATOM 2441 N N . PRO A 1 299 ? -16.760 8.156 -8.849 1.00 59.41 299 PRO A N 1
ATOM 2442 C CA . PRO A 1 299 ? -16.005 6.954 -8.534 1.00 59.41 299 PRO A CA 1
ATOM 2443 C C . PRO A 1 299 ? -15.611 6.227 -9.832 1.00 59.41 299 PRO A C 1
ATOM 2445 O O . PRO A 1 299 ? -16.299 6.337 -10.844 1.00 59.41 299 PRO A O 1
ATOM 2448 N N . PRO A 1 300 ? -14.469 5.525 -9.854 1.00 66.88 300 PRO A N 1
ATOM 2449 C CA . PRO A 1 300 ? -14.018 4.823 -11.052 1.00 66.88 300 PRO A CA 1
ATOM 2450 C C . PRO A 1 300 ? -14.994 3.711 -11.467 1.00 66.88 300 PRO A C 1
ATOM 2452 O O . PRO A 1 300 ? -15.408 2.923 -10.618 1.00 66.88 300 PRO A O 1
ATOM 2455 N N . ASP A 1 301 ? -15.252 3.580 -12.775 1.00 81.94 301 ASP A N 1
ATOM 2456 C CA . ASP A 1 301 ? -16.247 2.659 -13.368 1.00 81.94 301 ASP A CA 1
ATOM 2457 C C . ASP A 1 301 ? -15.889 1.156 -13.317 1.00 81.94 301 ASP A C 1
ATOM 2459 O O . ASP A 1 301 ? -16.288 0.384 -14.188 1.00 81.94 301 ASP A O 1
ATOM 2463 N N . LEU A 1 302 ? -15.085 0.715 -12.348 1.00 93.69 302 LEU A N 1
ATOM 2464 C CA . LEU A 1 302 ? -14.568 -0.654 -12.297 1.00 93.69 302 LEU A CA 1
ATOM 2465 C C . LEU A 1 302 ? -15.091 -1.428 -11.093 1.00 93.69 302 LEU A C 1
ATOM 2467 O O . LEU A 1 302 ? -15.014 -0.957 -9.959 1.00 93.69 302 LEU A O 1
ATOM 2471 N N . LEU A 1 303 ? -15.577 -2.645 -11.339 1.00 95.62 303 LEU A N 1
ATOM 2472 C CA . LEU A 1 303 ? -16.313 -3.454 -10.365 1.00 95.62 303 LEU A CA 1
ATOM 2473 C C . LEU A 1 303 ? -15.493 -3.826 -9.120 1.00 95.62 303 LEU A C 1
ATOM 2475 O O . LEU A 1 303 ? -16.032 -3.944 -8.023 1.00 95.62 303 LEU A O 1
ATOM 2479 N N . PHE A 1 304 ? -14.181 -3.989 -9.274 1.00 95.56 304 PHE A N 1
ATOM 2480 C CA . PHE A 1 304 ? -13.286 -4.456 -8.212 1.00 95.56 304 PHE A CA 1
ATOM 2481 C C . PHE A 1 304 ? -12.337 -3.369 -7.702 1.00 95.56 304 PHE A C 1
ATOM 2483 O O . PHE A 1 304 ? -11.281 -3.668 -7.128 1.00 95.56 304 PHE A O 1
ATOM 2490 N N . HIS A 1 305 ? -12.682 -2.093 -7.903 1.00 91.25 305 HIS A N 1
ATOM 2491 C CA . HIS A 1 305 ? -11.898 -0.988 -7.362 1.00 91.25 305 HIS A CA 1
ATOM 2492 C C . HIS A 1 305 ? -11.766 -1.097 -5.831 1.00 91.25 305 HIS A C 1
ATOM 2494 O O . HIS A 1 305 ? -12.748 -1.248 -5.109 1.00 91.25 305 HIS A O 1
ATOM 2500 N N . GLY A 1 306 ? -10.526 -1.066 -5.330 1.00 85.50 306 GLY A N 1
ATOM 2501 C CA . GLY A 1 306 ? -10.223 -1.198 -3.898 1.00 85.50 306 GLY A CA 1
ATOM 2502 C C . GLY A 1 306 ? -10.354 -2.615 -3.321 1.00 85.50 306 GLY A C 1
ATOM 2503 O O . GLY A 1 306 ? -10.069 -2.806 -2.142 1.00 85.50 306 GLY A O 1
ATOM 2504 N N . ARG A 1 307 ? -10.761 -3.611 -4.121 1.00 89.88 307 ARG A N 1
ATOM 2505 C CA . ARG A 1 307 ? -10.895 -5.018 -3.693 1.00 89.88 307 ARG A CA 1
ATOM 2506 C C . ARG A 1 307 ? -9.947 -5.968 -4.414 1.00 89.88 307 ARG A C 1
ATOM 2508 O O . ARG A 1 307 ? -9.550 -6.970 -3.827 1.00 89.88 307 ARG A O 1
ATOM 2515 N N . LEU A 1 308 ? -9.560 -5.651 -5.650 1.00 94.31 308 LEU A N 1
ATOM 2516 C CA . LEU A 1 308 ? -8.580 -6.436 -6.392 1.00 94.31 308 LEU A CA 1
ATOM 2517 C C . LEU A 1 308 ? -7.193 -6.333 -5.750 1.00 94.31 308 LEU A C 1
ATOM 2519 O O . LEU A 1 308 ? -6.563 -5.275 -5.764 1.00 94.31 308 LEU A O 1
ATOM 2523 N N . VAL A 1 309 ? -6.716 -7.454 -5.213 1.00 93.75 309 VAL A N 1
ATOM 2524 C CA . VAL A 1 309 ? -5.365 -7.599 -4.668 1.00 93.75 309 VAL A CA 1
ATOM 2525 C C . VAL A 1 309 ? -4.448 -8.119 -5.767 1.00 93.75 309 VAL A C 1
ATOM 2527 O O . VAL A 1 309 ? -4.840 -8.978 -6.551 1.00 93.75 309 VAL A O 1
ATOM 2530 N N . VAL A 1 310 ? -3.213 -7.629 -5.820 1.00 96.25 310 VAL A N 1
ATOM 2531 C CA . VAL A 1 310 ? -2.208 -8.107 -6.771 1.00 96.25 310 VAL A CA 1
ATOM 2532 C C . VAL A 1 310 ? -1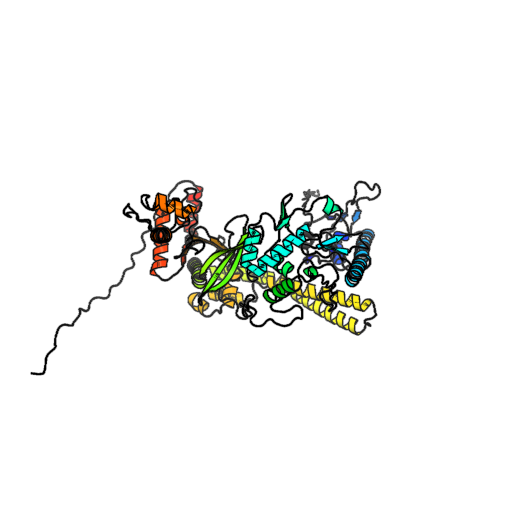.027 -8.729 -6.035 1.00 96.25 310 VAL A C 1
ATOM 2534 O O . VAL A 1 310 ? -0.554 -8.177 -5.043 1.00 96.25 310 VAL A O 1
ATOM 2537 N N . VAL A 1 311 ? -0.557 -9.882 -6.509 1.00 94.94 311 VAL A N 1
ATOM 2538 C CA . VAL A 1 311 ? 0.657 -10.529 -5.994 1.00 94.94 311 VAL A CA 1
ATOM 2539 C C . VAL A 1 311 ? 1.880 -9.770 -6.518 1.00 94.94 311 VAL A C 1
ATOM 2541 O O . VAL A 1 311 ? 1.938 -9.475 -7.718 1.00 94.94 311 VAL A O 1
ATOM 2544 N N . PRO A 1 312 ? 2.849 -9.412 -5.657 1.00 93.06 312 PRO A N 1
ATOM 2545 C CA . PRO A 1 312 ? 4.051 -8.731 -6.109 1.00 93.06 312 PRO A CA 1
ATOM 2546 C C . PRO A 1 312 ? 4.880 -9.629 -7.040 1.00 93.06 312 PRO A C 1
ATOM 2548 O O . PRO A 1 312 ? 4.938 -10.838 -6.832 1.00 93.06 312 PRO A O 1
ATOM 2551 N N . PRO A 1 313 ? 5.553 -9.056 -8.056 1.00 90.62 313 PRO A N 1
ATOM 2552 C CA . PRO A 1 313 ? 6.337 -9.832 -9.020 1.00 90.62 313 PRO A CA 1
ATOM 2553 C C . PRO A 1 313 ? 7.603 -10.461 -8.411 1.00 90.62 313 PRO A C 1
ATOM 2555 O O . PRO A 1 313 ? 8.231 -11.298 -9.051 1.00 90.62 313 PRO A O 1
ATOM 2558 N N . ALA A 1 314 ? 7.996 -10.038 -7.206 1.00 90.31 314 ALA A N 1
ATOM 2559 C CA . ALA A 1 314 ? 9.126 -10.564 -6.453 1.00 90.31 314 ALA A CA 1
ATOM 2560 C C . ALA A 1 314 ? 8.854 -10.427 -4.938 1.00 90.31 314 ALA A C 1
ATOM 2562 O O . ALA A 1 314 ? 8.131 -9.506 -4.542 1.00 90.31 314 ALA A O 1
ATOM 2563 N N . PRO A 1 315 ? 9.392 -11.321 -4.086 1.00 89.25 315 PRO A N 1
ATOM 2564 C CA . PRO A 1 315 ? 9.092 -11.354 -2.649 1.00 89.25 315 PRO A CA 1
ATOM 2565 C C . PRO A 1 315 ? 9.630 -10.145 -1.865 1.00 89.25 315 PRO A C 1
ATOM 2567 O O . PRO A 1 315 ? 9.122 -9.839 -0.792 1.00 89.25 315 PRO A O 1
ATOM 2570 N N . ASP A 1 316 ? 10.629 -9.442 -2.398 1.00 87.56 316 ASP A N 1
ATOM 2571 C CA . ASP A 1 316 ? 11.211 -8.211 -1.849 1.00 87.56 316 ASP A CA 1
ATOM 2572 C C . ASP A 1 316 ? 10.415 -6.947 -2.222 1.00 87.56 316 ASP A C 1
ATOM 2574 O O . ASP A 1 316 ? 10.797 -5.831 -1.867 1.00 87.56 316 ASP A O 1
ATOM 2578 N N . ARG A 1 317 ? 9.312 -7.097 -2.964 1.00 90.62 317 ARG A N 1
ATOM 2579 C CA . ARG A 1 317 ? 8.484 -5.986 -3.434 1.00 90.62 317 ARG A CA 1
ATOM 2580 C C . ARG A 1 317 ? 7.109 -6.013 -2.790 1.00 90.62 317 ARG A C 1
ATOM 2582 O O . ARG A 1 317 ? 6.510 -7.062 -2.575 1.00 90.62 317 ARG A O 1
ATOM 2589 N N . THR A 1 318 ? 6.556 -4.828 -2.567 1.00 89.62 318 THR A N 1
ATOM 2590 C CA . THR A 1 318 ? 5.129 -4.666 -2.258 1.00 89.62 318 THR A CA 1
ATOM 2591 C C . THR A 1 318 ? 4.377 -4.337 -3.541 1.00 89.62 318 THR A C 1
ATOM 2593 O O . THR A 1 318 ? 4.953 -3.746 -4.454 1.00 89.62 318 THR A O 1
ATOM 2596 N N . ALA A 1 319 ? 3.107 -4.724 -3.658 1.00 93.12 319 ALA A N 1
ATOM 2597 C CA . ALA A 1 319 ? 2.316 -4.413 -4.844 1.00 93.12 319 ALA A CA 1
ATOM 2598 C C . ALA A 1 319 ? 0.900 -3.951 -4.506 1.00 93.12 319 ALA A C 1
ATOM 2600 O O . ALA A 1 319 ? 0.313 -4.363 -3.509 1.00 93.12 319 ALA A O 1
ATOM 2601 N N . PHE A 1 320 ? 0.364 -3.067 -5.344 1.00 93.25 320 PHE A N 1
ATOM 2602 C CA . PHE A 1 320 ? -0.972 -2.503 -5.189 1.00 93.25 320 PHE A CA 1
ATOM 2603 C C . PHE A 1 320 ? -1.631 -2.250 -6.547 1.00 93.25 320 PHE A C 1
ATOM 2605 O O . PHE A 1 320 ? -0.958 -2.059 -7.564 1.00 93.25 320 PHE A O 1
ATOM 2612 N N . ILE A 1 321 ? -2.966 -2.239 -6.563 1.00 93.31 321 ILE A N 1
ATOM 2613 C CA . ILE A 1 321 ? -3.768 -1.902 -7.742 1.00 93.31 321 ILE A CA 1
ATOM 2614 C C . ILE A 1 321 ? -4.180 -0.432 -7.682 1.00 93.31 321 ILE A C 1
ATOM 2616 O O . ILE A 1 321 ? -4.624 0.077 -6.657 1.00 93.31 321 ILE A O 1
ATOM 2620 N N . SER A 1 322 ? -4.093 0.244 -8.821 1.00 92.56 322 SER A N 1
ATOM 2621 C CA . SER A 1 322 ? -4.743 1.531 -9.059 1.00 92.56 322 SER A CA 1
ATOM 2622 C C . SER A 1 322 ? -5.689 1.422 -10.251 1.00 92.56 322 SER A C 1
ATOM 2624 O O . SER A 1 322 ? -5.490 0.571 -11.120 1.00 92.56 322 SER A O 1
ATOM 2626 N N . VAL A 1 323 ? -6.682 2.306 -10.320 1.00 91.81 323 VAL A N 1
ATOM 2627 C CA . VAL A 1 323 ? -7.588 2.403 -11.469 1.00 91.81 323 VAL A CA 1
ATOM 2628 C C . VAL A 1 323 ? -7.370 3.727 -12.178 1.00 91.81 323 VAL A C 1
ATOM 2630 O O . VAL A 1 323 ? -7.478 4.798 -11.569 1.00 91.81 323 VAL A O 1
ATOM 2633 N N . ASP A 1 324 ? -7.068 3.653 -13.468 1.00 90.56 324 ASP A N 1
ATOM 2634 C CA . ASP A 1 324 ? -6.831 4.832 -14.291 1.00 90.56 324 ASP A CA 1
ATOM 2635 C C . ASP A 1 324 ? -7.411 4.657 -15.697 1.00 90.56 324 ASP A C 1
ATOM 2637 O O . ASP A 1 324 ? -7.539 3.543 -16.217 1.00 90.56 324 ASP A O 1
ATOM 2641 N N . GLU A 1 325 ? -7.799 5.782 -16.280 1.00 90.56 325 GLU A N 1
ATOM 2642 C CA . GLU A 1 325 ? -8.403 5.856 -17.600 1.00 90.56 325 GLU A CA 1
ATOM 2643 C C . GLU A 1 325 ? -7.293 6.045 -18.637 1.00 90.56 325 GLU A C 1
ATOM 2645 O O . GLU A 1 325 ? -6.415 6.903 -18.515 1.00 90.56 325 GLU A O 1
ATOM 2650 N N . HIS A 1 326 ? -7.301 5.223 -19.681 1.00 87.25 326 HIS A N 1
ATOM 2651 C CA . HIS A 1 326 ? -6.384 5.356 -20.800 1.00 87.25 326 HIS A CA 1
ATOM 2652 C C . HIS A 1 326 ? -7.144 5.231 -22.114 1.00 87.25 326 HIS A C 1
ATOM 2654 O O . HIS A 1 326 ? -7.684 4.172 -22.425 1.00 87.25 326 HIS A O 1
ATOM 2660 N N . ARG A 1 327 ? -7.149 6.316 -22.902 1.00 88.88 327 ARG A N 1
ATOM 2661 C CA . ARG A 1 327 ? -7.859 6.403 -24.191 1.00 88.88 327 ARG A CA 1
ATOM 2662 C C . ARG A 1 327 ? -9.352 6.053 -24.058 1.00 88.88 327 ARG A C 1
ATOM 2664 O O . ARG A 1 327 ? -9.840 5.190 -24.786 1.00 88.88 327 ARG A O 1
ATOM 2671 N N . SER A 1 328 ? -10.041 6.677 -23.099 1.00 88.56 328 SER A N 1
ATOM 2672 C CA . SER A 1 328 ? -11.479 6.465 -22.848 1.00 88.56 328 SER A CA 1
ATOM 2673 C C . SER A 1 328 ? -11.855 5.043 -22.431 1.00 88.56 328 SER A C 1
ATOM 2675 O O . SER A 1 328 ? -12.980 4.594 -22.635 1.00 88.56 328 SER A O 1
ATOM 2677 N N . LYS A 1 329 ? -10.894 4.297 -21.880 1.00 91.00 329 LYS A N 1
ATOM 2678 C CA . LYS A 1 329 ? -11.102 2.954 -21.343 1.00 91.00 329 LYS A CA 1
ATOM 2679 C C . LYS A 1 329 ? -10.485 2.855 -19.964 1.00 91.00 329 LYS A C 1
ATOM 2681 O O . LYS A 1 329 ? -9.377 3.337 -19.733 1.00 91.00 329 LYS A O 1
ATOM 2686 N N . TRP A 1 330 ? -11.188 2.181 -19.071 1.00 93.44 330 TRP A N 1
ATOM 2687 C CA . TRP A 1 330 ? -10.746 1.957 -17.707 1.00 93.44 330 TRP A CA 1
ATOM 2688 C C . TRP A 1 330 ? -9.864 0.716 -17.597 1.00 93.44 330 TRP A C 1
ATOM 2690 O O . TRP A 1 330 ? -10.140 -0.321 -18.209 1.00 93.44 330 TRP A O 1
ATOM 2700 N N . TYR A 1 331 ? -8.795 0.827 -16.811 1.00 94.94 331 TYR A N 1
ATOM 2701 C CA . TYR A 1 331 ? -7.843 -0.253 -16.576 1.00 94.94 331 TYR A CA 1
ATOM 2702 C C . TYR A 1 331 ? -7.556 -0.425 -15.089 1.00 94.94 331 TYR A C 1
ATOM 2704 O O . TYR A 1 331 ? -7.410 0.558 -14.357 1.00 94.94 331 TYR A O 1
ATOM 2712 N N . TYR A 1 332 ? -7.353 -1.677 -14.684 1.00 95.88 332 TYR A N 1
ATOM 2713 C CA . TYR A 1 332 ? -6.619 -1.992 -13.465 1.00 95.88 332 TYR A CA 1
ATOM 2714 C C . TYR A 1 332 ? -5.122 -1.970 -13.777 1.00 95.88 332 TYR A C 1
ATOM 2716 O O . TYR A 1 332 ? -4.650 -2.644 -14.698 1.00 95.88 332 TYR A O 1
ATOM 2724 N N . TYR A 1 333 ? -4.363 -1.192 -13.014 1.00 95.00 333 TYR A N 1
ATOM 2725 C CA . TYR A 1 333 ? -2.911 -1.122 -13.116 1.00 95.00 333 TYR A CA 1
ATOM 2726 C C . TYR A 1 333 ? -2.273 -1.634 -11.837 1.00 95.00 333 TYR A C 1
ATOM 2728 O O . TYR A 1 333 ? -2.509 -1.065 -10.773 1.00 95.00 333 TYR A O 1
ATOM 2736 N N . GLY A 1 334 ? -1.458 -2.680 -11.961 1.00 94.69 334 GLY A N 1
ATOM 2737 C CA . GLY A 1 334 ? -0.630 -3.169 -10.867 1.00 94.69 334 GLY A CA 1
ATOM 2738 C C . GLY A 1 334 ? 0.703 -2.445 -10.841 1.00 94.69 334 GLY A C 1
ATOM 2739 O O . GLY A 1 334 ? 1.414 -2.369 -11.850 1.00 94.69 334 GLY A O 1
ATOM 2740 N N . HIS A 1 335 ? 1.012 -1.914 -9.667 1.00 93.56 335 HIS A N 1
ATOM 2741 C CA . HIS A 1 335 ? 2.251 -1.228 -9.348 1.00 93.56 335 HIS A CA 1
ATOM 2742 C C . HIS A 1 335 ? 3.007 -2.043 -8.316 1.00 93.56 335 HIS A C 1
ATOM 2744 O O . HIS A 1 335 ? 2.400 -2.529 -7.366 1.00 93.56 335 HIS A O 1
ATOM 2750 N N . SER A 1 336 ? 4.312 -2.200 -8.501 1.00 93.06 336 SER A N 1
ATOM 2751 C CA . SER A 1 336 ? 5.208 -2.794 -7.516 1.00 93.06 336 SER A CA 1
ATOM 2752 C C . SER A 1 336 ? 6.149 -1.725 -7.000 1.00 93.06 336 SER A C 1
ATOM 2754 O O . SER A 1 336 ? 6.727 -0.988 -7.799 1.00 93.06 336 SER A O 1
ATOM 2756 N N . ARG A 1 337 ? 6.326 -1.663 -5.688 1.00 88.88 337 ARG A N 1
ATOM 2757 C CA . ARG A 1 337 ? 7.283 -0.793 -5.020 1.00 88.88 337 ARG A CA 1
ATOM 2758 C C . ARG A 1 337 ? 8.421 -1.654 -4.476 1.00 88.88 337 ARG A C 1
ATOM 2760 O O . ARG A 1 337 ? 8.162 -2.692 -3.864 1.00 88.88 337 ARG A O 1
ATOM 2767 N N . GLN A 1 338 ? 9.659 -1.250 -4.748 1.00 86.31 338 GLN A N 1
ATOM 2768 C CA . GLN A 1 338 ? 10.851 -1.903 -4.194 1.00 86.31 338 GLN A CA 1
ATOM 2769 C C . GLN A 1 338 ? 10.889 -1.771 -2.664 1.00 86.31 338 GLN A C 1
ATOM 2771 O O . GLN A 1 338 ? 10.212 -0.904 -2.107 1.00 86.31 338 GLN A O 1
ATOM 2776 N N . ALA A 1 339 ? 11.664 -2.624 -1.985 1.00 80.94 339 ALA A N 1
ATOM 2777 C CA . ALA A 1 339 ? 11.831 -2.567 -0.529 1.00 80.94 339 ALA A CA 1
ATOM 2778 C C . ALA A 1 339 ? 12.289 -1.182 -0.037 1.00 80.94 339 ALA A C 1
ATOM 2780 O O . ALA A 1 339 ? 11.901 -0.757 1.046 1.00 80.94 339 ALA A O 1
ATOM 2781 N N . ASP A 1 340 ? 13.059 -0.463 -0.859 1.00 76.38 340 ASP A N 1
ATOM 2782 C CA . ASP A 1 340 ? 13.537 0.892 -0.575 1.00 76.38 340 ASP A CA 1
ATOM 2783 C C . ASP A 1 340 ? 12.473 1.988 -0.742 1.00 76.38 340 ASP A C 1
ATOM 2785 O O . ASP A 1 340 ? 12.757 3.151 -0.497 1.00 76.38 340 ASP A O 1
ATOM 2789 N N . GLY A 1 341 ? 11.271 1.655 -1.220 1.00 79.44 341 GLY A N 1
ATOM 2790 C CA . GLY A 1 341 ? 10.180 2.602 -1.426 1.00 79.44 341 GLY A CA 1
ATOM 2791 C C . GLY A 1 341 ? 10.320 3.546 -2.629 1.00 79.44 341 GLY A C 1
ATOM 2792 O O . GLY A 1 341 ? 9.316 4.136 -3.043 1.00 79.44 341 GLY A O 1
ATOM 2793 N N . MET A 1 342 ? 11.513 3.658 -3.223 1.00 76.94 342 MET A N 1
ATOM 2794 C CA . MET A 1 342 ? 11.898 4.729 -4.151 1.00 76.94 342 MET A CA 1
ATOM 2795 C C . MET A 1 342 ? 11.364 4.542 -5.568 1.00 76.94 342 MET A C 1
ATOM 2797 O O . MET A 1 342 ? 11.038 5.507 -6.265 1.00 76.94 342 MET A O 1
ATOM 2801 N N . VAL A 1 343 ? 11.269 3.294 -6.018 1.00 78.56 343 VAL A N 1
ATOM 2802 C CA . VAL A 1 343 ? 10.850 2.979 -7.385 1.00 78.56 343 VAL A CA 1
ATOM 2803 C C . VAL A 1 343 ? 9.491 2.305 -7.366 1.00 78.56 343 VAL A C 1
ATOM 2805 O O . VAL A 1 343 ? 9.322 1.227 -6.796 1.00 78.56 343 VAL A O 1
ATOM 2808 N N . VAL A 1 344 ? 8.527 2.943 -8.030 1.00 82.69 344 VAL A N 1
ATOM 2809 C CA . VAL A 1 344 ? 7.214 2.365 -8.319 1.00 82.69 344 VAL A CA 1
ATOM 2810 C C . VAL A 1 344 ? 7.184 1.959 -9.789 1.00 82.69 344 VAL A C 1
ATOM 2812 O O . VAL A 1 344 ? 7.073 2.800 -10.681 1.00 82.69 344 VAL A O 1
ATOM 2815 N N . ASP A 1 345 ? 7.291 0.658 -10.034 1.00 87.69 345 ASP A N 1
ATOM 2816 C CA . ASP A 1 345 ? 7.221 0.064 -11.365 1.00 87.69 345 ASP A CA 1
ATOM 2817 C C . ASP A 1 345 ? 5.790 -0.378 -11.668 1.00 87.69 345 ASP A C 1
ATOM 2819 O O . ASP A 1 345 ? 5.183 -1.153 -10.927 1.00 87.69 345 ASP A O 1
ATOM 2823 N N . LYS A 1 346 ? 5.257 0.048 -12.809 1.00 91.06 346 LYS A N 1
ATOM 2824 C CA . LYS A 1 346 ? 3.995 -0.480 -13.330 1.00 91.06 346 LYS A CA 1
ATOM 2825 C C . LYS A 1 346 ? 4.259 -1.791 -14.068 1.00 91.06 346 LYS A C 1
ATOM 2827 O O . LYS A 1 346 ? 4.740 -1.764 -15.197 1.00 91.06 346 LYS A O 1
ATOM 2832 N N . PHE A 1 347 ? 3.897 -2.925 -13.476 1.00 91.38 347 PHE A N 1
ATOM 2833 C CA . PHE A 1 347 ? 4.182 -4.253 -14.042 1.00 91.38 347 PHE A CA 1
ATOM 2834 C C . PHE A 1 347 ? 2.954 -4.941 -14.658 1.00 91.38 347 PHE A C 1
ATOM 2836 O O . PHE A 1 347 ? 3.091 -5.891 -15.431 1.00 91.38 347 PHE A O 1
ATOM 2843 N N . LEU A 1 348 ? 1.747 -4.450 -14.362 1.00 93.19 348 LEU A N 1
ATOM 2844 C CA . LEU A 1 348 ? 0.499 -5.080 -14.784 1.00 93.19 348 LEU A CA 1
ATOM 2845 C C . LEU A 1 348 ? -0.494 -4.048 -15.325 1.00 93.19 348 LEU A C 1
ATOM 2847 O O . LEU A 1 348 ? -0.633 -2.944 -14.796 1.00 93.19 348 LEU A O 1
ATOM 2851 N N . SER A 1 349 ? -1.197 -4.410 -16.396 1.00 94.69 349 SER A N 1
ATOM 2852 C CA . SER A 1 349 ? -2.289 -3.629 -16.975 1.00 94.69 349 SER A CA 1
ATOM 2853 C C . SER A 1 349 ? -3.376 -4.571 -17.465 1.00 94.69 349 SER A C 1
ATOM 2855 O O . SER A 1 349 ? -3.105 -5.448 -18.283 1.00 94.69 349 SER A O 1
ATOM 2857 N N . ILE A 1 350 ? -4.593 -4.366 -16.970 1.00 95.38 350 ILE A N 1
ATOM 2858 C CA . ILE A 1 350 ? -5.743 -5.219 -17.254 1.00 95.38 350 ILE A CA 1
ATOM 2859 C C . ILE A 1 350 ? -6.891 -4.330 -17.741 1.00 95.38 350 ILE A C 1
ATOM 2861 O O . ILE A 1 350 ? -7.292 -3.422 -17.009 1.00 95.38 350 ILE A O 1
ATOM 2865 N N . PRO A 1 351 ? -7.414 -4.544 -18.962 1.00 95.31 351 PRO A N 1
ATOM 2866 C CA . PRO A 1 351 ? -8.639 -3.892 -19.417 1.00 95.31 351 PRO A CA 1
ATOM 2867 C C . PRO A 1 351 ? -9.789 -4.208 -18.456 1.00 95.31 351 PRO A C 1
ATOM 2869 O O . PRO A 1 351 ? -10.122 -5.377 -18.274 1.00 95.31 351 PRO A O 1
ATOM 2872 N N . GLY A 1 352 ? -10.386 -3.179 -17.854 1.00 95.62 352 GLY A N 1
ATOM 2873 C CA . GLY A 1 352 ? -11.305 -3.350 -16.731 1.00 95.62 352 GLY A CA 1
ATOM 2874 C C . GLY A 1 352 ? -12.595 -4.080 -17.097 1.00 95.62 352 GLY A C 1
ATOM 2875 O O . GLY A 1 352 ? -12.812 -5.179 -16.610 1.00 95.62 352 GLY A O 1
ATOM 2876 N N . ALA A 1 353 ? -13.395 -3.550 -18.028 1.00 95.00 353 ALA A N 1
ATOM 2877 C CA . ALA A 1 353 ? -14.664 -4.186 -18.411 1.00 95.00 353 ALA A CA 1
ATOM 2878 C C . ALA A 1 353 ? -14.517 -5.647 -18.910 1.00 95.00 353 ALA A C 1
ATOM 2880 O O . ALA A 1 353 ? -15.282 -6.503 -18.472 1.00 95.00 353 ALA A O 1
ATOM 2881 N N . PRO A 1 354 ? -13.530 -5.996 -19.763 1.00 95.94 354 PRO A N 1
ATOM 2882 C CA . PRO A 1 354 ? -13.278 -7.393 -20.124 1.00 95.94 354 PRO A CA 1
ATOM 2883 C C . PRO A 1 354 ? -12.923 -8.293 -18.935 1.00 95.94 354 PRO A C 1
ATOM 2885 O O . PRO A 1 354 ? -13.342 -9.445 -18.911 1.00 95.94 354 PRO A O 1
ATOM 2888 N N . PHE A 1 355 ? -12.161 -7.788 -17.961 1.00 97.31 355 PHE A N 1
ATOM 2889 C CA . PHE A 1 355 ? -11.836 -8.533 -16.745 1.00 97.31 355 PHE A CA 1
ATOM 2890 C C . PHE A 1 355 ? -13.060 -8.714 -15.848 1.00 97.31 355 PHE A C 1
ATOM 2892 O O . PHE A 1 355 ? -13.324 -9.826 -15.399 1.00 97.31 355 PHE A O 1
ATOM 2899 N N . ASP A 1 356 ? -13.843 -7.654 -15.656 1.00 97.38 356 ASP A N 1
ATOM 2900 C CA . ASP A 1 356 ? -15.070 -7.701 -14.863 1.00 97.38 356 ASP A CA 1
ATOM 2901 C C . ASP A 1 356 ? -16.047 -8.736 -15.442 1.00 97.38 356 ASP A C 1
ATOM 2903 O O . ASP A 1 356 ? -16.582 -9.567 -14.709 1.00 97.38 356 ASP A O 1
ATOM 2907 N N . ASN A 1 357 ? -16.182 -8.781 -16.772 1.00 96.31 357 ASN A N 1
ATOM 2908 C CA . ASN A 1 357 ? -17.000 -9.776 -17.465 1.00 96.31 357 ASN A CA 1
ATOM 2909 C C . ASN A 1 357 ? -16.529 -11.221 -17.238 1.00 96.31 357 ASN A C 1
ATOM 2911 O O . ASN A 1 357 ? -17.370 -12.103 -17.112 1.00 96.31 357 ASN A O 1
ATOM 2915 N N . ILE A 1 358 ? -15.218 -11.486 -17.157 1.00 96.75 358 ILE A N 1
ATOM 2916 C CA . ILE A 1 358 ? -14.703 -12.838 -16.862 1.00 96.75 358 ILE A CA 1
ATOM 2917 C C . ILE A 1 358 ? -15.215 -13.321 -15.499 1.00 96.75 358 ILE A C 1
ATOM 2919 O O . ILE A 1 358 ? -15.645 -14.467 -15.368 1.00 96.75 358 ILE A O 1
ATOM 2923 N N . VAL A 1 359 ? -15.186 -12.446 -14.492 1.00 97.56 359 VAL A N 1
ATOM 2924 C CA . VAL A 1 359 ? -15.636 -12.778 -13.134 1.00 97.56 359 VAL A CA 1
ATOM 2925 C C . VAL A 1 359 ? -17.161 -12.918 -13.075 1.00 97.56 359 VAL A C 1
ATOM 2927 O O . VAL A 1 359 ? -17.667 -13.854 -12.457 1.00 97.56 359 VAL A O 1
ATOM 2930 N N . ILE A 1 360 ? -17.894 -12.033 -13.758 1.00 97.12 360 ILE A N 1
ATOM 2931 C CA . ILE A 1 360 ? -19.360 -12.089 -13.864 1.00 97.12 360 ILE A CA 1
ATOM 2932 C C . ILE A 1 360 ? -19.818 -13.394 -14.523 1.00 97.12 360 ILE A C 1
ATOM 2934 O O . ILE A 1 360 ? -20.698 -14.072 -13.998 1.00 97.12 360 ILE A O 1
ATOM 2938 N N . GLU A 1 361 ? -19.213 -13.778 -15.649 1.00 96.12 361 GLU A N 1
ATOM 2939 C CA . GLU A 1 361 ? -19.581 -15.010 -16.351 1.00 96.12 361 GLU A CA 1
ATOM 2940 C C . GLU A 1 361 ? -19.263 -16.261 -15.524 1.00 96.12 361 GLU A C 1
ATOM 2942 O O . GLU A 1 361 ? -20.023 -17.229 -15.575 1.00 96.12 361 GLU A O 1
ATOM 2947 N N . ARG A 1 362 ? -18.210 -16.236 -14.693 1.00 96.25 362 ARG A N 1
ATOM 2948 C CA . ARG A 1 362 ? -17.958 -17.327 -13.742 1.00 96.25 362 ARG A CA 1
ATOM 2949 C C . ARG A 1 362 ? -19.045 -17.425 -12.680 1.00 96.25 362 ARG A C 1
ATOM 2951 O O . ARG A 1 362 ? -19.529 -18.526 -12.437 1.00 96.25 362 ARG A O 1
ATOM 2958 N N . LEU A 1 363 ? -19.467 -16.306 -12.091 1.00 96.31 363 LEU A N 1
ATOM 2959 C CA . LEU A 1 363 ? -20.564 -16.304 -11.120 1.00 96.31 363 LEU A CA 1
ATOM 2960 C C . LEU A 1 363 ? -21.863 -16.852 -11.737 1.00 96.31 363 LEU A C 1
ATOM 2962 O O . LEU A 1 363 ? -22.528 -17.678 -11.119 1.00 96.31 363 LEU A O 1
ATOM 2966 N N . LYS A 1 364 ? -22.188 -16.466 -12.980 1.00 95.94 364 LYS A N 1
ATOM 2967 C CA . LYS A 1 364 ? -23.329 -17.031 -13.722 1.00 95.94 364 LYS A CA 1
ATOM 2968 C C . LYS A 1 364 ? -23.192 -18.539 -13.944 1.00 95.94 364 LYS A C 1
ATOM 2970 O O . LYS A 1 364 ? -24.176 -19.261 -13.848 1.00 95.94 364 LYS A O 1
ATOM 2975 N N . ALA A 1 365 ? -21.995 -19.025 -14.274 1.00 94.25 365 ALA A N 1
ATOM 2976 C CA . ALA A 1 365 ? -21.759 -20.458 -14.452 1.00 94.25 365 ALA A CA 1
ATOM 2977 C C . ALA A 1 365 ? -21.976 -21.234 -13.142 1.00 94.25 365 ALA A C 1
ATOM 2979 O O . ALA A 1 365 ? -22.634 -22.272 -13.153 1.00 94.25 365 ALA A O 1
ATOM 2980 N N . LEU A 1 366 ? -21.492 -20.698 -12.017 1.00 94.38 366 LEU A N 1
ATOM 2981 C CA . LEU A 1 366 ? -21.705 -21.280 -10.691 1.00 94.38 366 LEU A CA 1
ATOM 2982 C C . LEU A 1 366 ? -23.193 -21.294 -10.301 1.00 94.38 366 LEU A C 1
ATOM 2984 O O . LEU A 1 366 ? -23.683 -22.312 -9.820 1.00 94.38 366 LEU A O 1
ATOM 2988 N N . GLU A 1 367 ? -23.932 -20.216 -10.569 1.00 94.75 367 GLU A N 1
ATOM 2989 C CA . GLU A 1 367 ? -25.382 -20.145 -10.325 1.00 94.75 367 GLU A CA 1
ATOM 2990 C C . GLU A 1 367 ? -26.158 -21.197 -11.132 1.00 94.75 367 GLU A C 1
ATOM 2992 O O . GLU A 1 367 ? -26.997 -21.910 -10.581 1.00 94.75 367 GLU A O 1
ATOM 2997 N N . ARG A 1 368 ? -25.824 -21.379 -12.417 1.00 93.44 368 ARG A N 1
ATOM 2998 C CA . ARG A 1 368 ? -26.441 -22.425 -13.252 1.00 93.44 368 ARG A CA 1
ATOM 2999 C C . ARG A 1 368 ? -26.137 -23.836 -12.741 1.00 93.44 368 ARG A C 1
ATOM 3001 O O . ARG A 1 368 ? -26.970 -24.729 -12.917 1.00 93.44 368 ARG A O 1
ATOM 3008 N N . ALA A 1 369 ? -24.954 -24.039 -12.157 1.00 92.94 369 ALA A N 1
ATOM 3009 C CA . ALA A 1 369 ? -24.524 -25.319 -11.605 1.00 92.94 369 ALA A CA 1
ATOM 3010 C C . ALA A 1 369 ? -25.208 -25.640 -10.262 1.00 92.94 369 ALA A C 1
ATOM 3012 O O . ALA A 1 369 ? -25.623 -26.780 -10.055 1.00 92.94 369 ALA A O 1
ATOM 3013 N N . ASP A 1 370 ? -25.395 -24.648 -9.384 1.00 94.69 370 ASP A N 1
ATOM 3014 C CA . ASP A 1 370 ? -26.090 -24.795 -8.100 1.00 94.69 370 ASP A CA 1
ATOM 3015 C C . ASP A 1 370 ? -27.358 -23.932 -8.032 1.00 94.69 370 ASP A C 1
ATOM 3017 O O . ASP A 1 370 ? -27.352 -22.786 -7.580 1.00 94.69 370 ASP A O 1
ATOM 3021 N N . ARG A 1 371 ? -28.499 -24.537 -8.382 1.00 93.88 371 ARG A N 1
ATOM 3022 C CA . ARG A 1 371 ? -29.816 -23.874 -8.333 1.00 93.88 371 ARG A CA 1
ATOM 3023 C C . ARG A 1 371 ? -30.232 -23.406 -6.931 1.00 93.88 371 ARG A C 1
ATOM 3025 O O . ARG A 1 371 ? -31.136 -22.578 -6.822 1.00 93.88 371 ARG A O 1
ATOM 3032 N N . GLN A 1 372 ? -29.628 -23.949 -5.868 1.00 96.81 372 GLN A N 1
ATOM 3033 C CA . GLN A 1 372 ? -29.896 -23.557 -4.479 1.00 96.81 372 GLN A CA 1
ATOM 3034 C C . GLN A 1 372 ? -28.938 -22.466 -3.978 1.00 96.81 372 GLN A C 1
ATOM 3036 O O . GLN A 1 372 ? -29.104 -21.988 -2.854 1.00 96.81 372 GLN A O 1
ATOM 3041 N N . MET A 1 373 ? -27.964 -22.040 -4.790 1.00 96.06 373 MET A N 1
ATOM 3042 C CA . MET A 1 373 ? -26.959 -21.041 -4.420 1.00 96.06 373 MET A CA 1
ATOM 3043 C C . MET A 1 373 ? -27.589 -19.768 -3.857 1.00 96.06 373 MET A C 1
ATOM 3045 O O . MET A 1 373 ? -27.184 -19.297 -2.797 1.00 96.06 373 MET A O 1
ATOM 3049 N N . LYS A 1 374 ? -28.623 -19.233 -4.518 1.00 97.00 374 LYS A N 1
ATOM 3050 C CA . LYS A 1 374 ? -29.310 -18.014 -4.064 1.00 97.00 374 LYS A CA 1
ATOM 3051 C C . LYS A 1 374 ? -29.877 -18.147 -2.646 1.00 97.00 374 LYS A C 1
ATOM 3053 O O . LYS A 1 374 ? -29.762 -17.213 -1.856 1.00 97.00 374 LYS A O 1
ATOM 3058 N N . ASP A 1 375 ? -30.448 -19.304 -2.309 1.00 97.81 375 ASP A N 1
ATOM 3059 C CA . ASP A 1 375 ? -31.090 -19.543 -1.014 1.00 97.81 375 ASP A CA 1
ATOM 3060 C C . ASP A 1 375 ? -30.036 -19.740 0.082 1.00 97.81 375 ASP A C 1
ATOM 3062 O O . ASP A 1 375 ? -30.185 -19.202 1.179 1.00 97.81 375 ASP A O 1
ATOM 3066 N N . LYS A 1 376 ? -28.926 -20.426 -0.235 1.00 97.25 376 LYS A N 1
ATOM 3067 C CA . LYS A 1 376 ? -27.760 -20.553 0.656 1.00 97.25 376 LYS A CA 1
ATOM 3068 C C . LYS A 1 376 ? -27.139 -19.190 0.954 1.00 97.25 376 LYS A C 1
ATOM 3070 O O . LYS A 1 376 ? -26.948 -18.852 2.118 1.00 97.25 376 LYS A O 1
ATOM 3075 N N . VAL A 1 377 ? -26.877 -18.391 -0.085 1.00 96.56 377 VAL A N 1
ATOM 3076 C CA . VAL A 1 377 ? -26.320 -17.036 0.048 1.00 96.56 377 VAL A CA 1
ATOM 3077 C C . VAL A 1 377 ? -27.233 -16.166 0.905 1.00 96.56 377 VAL A C 1
ATOM 3079 O O . VAL A 1 377 ? -26.753 -15.525 1.836 1.00 96.56 377 VAL A O 1
ATOM 3082 N N . LYS A 1 378 ? -28.548 -16.192 0.655 1.00 97.12 378 LYS A N 1
ATOM 3083 C CA . LYS A 1 378 ? -29.522 -15.466 1.477 1.00 97.12 378 LYS A CA 1
ATOM 3084 C C . LYS A 1 378 ? -29.480 -15.909 2.939 1.00 97.12 378 LYS A C 1
ATOM 3086 O O . LYS A 1 378 ? -29.348 -15.057 3.807 1.00 97.12 378 LYS A O 1
ATOM 3091 N N . ALA A 1 379 ? -29.521 -17.213 3.219 1.00 97.44 379 ALA A N 1
ATOM 3092 C CA . ALA A 1 379 ? -29.483 -17.725 4.590 1.00 97.44 379 ALA A CA 1
ATOM 3093 C C . ALA A 1 379 ? -28.201 -17.313 5.339 1.00 97.44 379 ALA A C 1
ATOM 3095 O O . ALA A 1 379 ? -28.269 -16.896 6.497 1.00 97.44 379 ALA A O 1
ATOM 3096 N N . THR A 1 380 ? -27.041 -17.383 4.678 1.00 94.50 380 THR A N 1
ATOM 3097 C CA . THR A 1 380 ? -25.761 -16.947 5.251 1.00 94.50 380 THR A CA 1
ATOM 3098 C C . THR A 1 380 ? -25.743 -15.443 5.514 1.00 94.50 380 THR A C 1
ATOM 3100 O O . THR A 1 380 ? -25.339 -15.020 6.596 1.00 94.50 380 THR A O 1
ATOM 3103 N N . LEU A 1 381 ? -26.210 -14.623 4.570 1.00 94.38 381 LEU A N 1
ATOM 3104 C CA . LEU A 1 381 ? -26.252 -13.171 4.751 1.00 94.38 381 LEU A CA 1
ATOM 3105 C C . LEU A 1 381 ? -27.288 -12.740 5.791 1.00 94.38 381 LEU A C 1
ATOM 3107 O O . LEU A 1 381 ? -27.003 -11.828 6.557 1.00 94.38 381 LEU A O 1
ATOM 3111 N N . ASP A 1 382 ? -28.432 -13.419 5.893 1.00 95.38 382 ASP A N 1
ATOM 3112 C CA . ASP A 1 382 ? -29.420 -13.192 6.955 1.00 95.38 382 ASP A CA 1
ATOM 3113 C C . ASP A 1 382 ? -28.822 -13.505 8.333 1.00 95.38 382 ASP A C 1
ATOM 3115 O O . ASP A 1 382 ? -29.058 -12.777 9.297 1.00 95.38 382 ASP A O 1
ATOM 3119 N N . GLN A 1 383 ? -28.023 -14.571 8.447 1.00 92.75 383 GLN A N 1
ATOM 3120 C CA . GLN A 1 383 ? -27.312 -14.898 9.684 1.00 92.75 383 GLN A CA 1
ATOM 3121 C C . GLN A 1 383 ? -26.279 -13.822 10.039 1.00 92.75 383 GLN A C 1
ATOM 3123 O O . GLN A 1 383 ? -26.240 -13.373 11.186 1.00 92.75 383 GLN A O 1
ATOM 3128 N N . VAL A 1 384 ? -25.472 -13.388 9.064 1.00 87.88 384 VAL A N 1
ATOM 3129 C CA . VAL A 1 384 ? -24.496 -12.302 9.246 1.00 87.88 384 VAL A CA 1
ATOM 3130 C C . VAL A 1 384 ? -25.203 -11.008 9.637 1.00 87.88 384 VAL A C 1
ATOM 3132 O O . VAL A 1 384 ? -24.771 -10.353 10.579 1.00 87.88 384 VAL A O 1
ATOM 3135 N N . TYR A 1 385 ? -26.318 -10.676 8.985 1.00 90.31 385 TYR A N 1
ATOM 3136 C CA . TYR A 1 385 ? -27.123 -9.499 9.290 1.00 90.31 385 TYR A CA 1
ATOM 3137 C C . TYR A 1 385 ? -27.742 -9.571 10.686 1.00 90.31 385 TYR A C 1
ATOM 3139 O O . TYR A 1 385 ? -27.713 -8.578 11.400 1.00 90.31 385 TYR A O 1
ATOM 3147 N N . ARG A 1 386 ? -28.253 -10.728 11.132 1.00 90.31 386 ARG A N 1
ATOM 3148 C CA . ARG A 1 386 ? -28.758 -10.896 12.509 1.00 90.31 386 ARG A CA 1
ATOM 3149 C C . ARG A 1 386 ? -27.651 -10.685 13.534 1.00 90.31 386 ARG A C 1
ATOM 3151 O O . ARG A 1 386 ? -27.829 -9.871 14.436 1.00 90.31 386 ARG A O 1
ATOM 3158 N N . GLN A 1 387 ? -26.501 -11.333 13.342 1.00 84.25 387 GLN A N 1
ATOM 3159 C CA . GLN A 1 387 ? -25.338 -11.161 14.214 1.00 84.25 387 GLN A CA 1
ATOM 3160 C C . GLN A 1 387 ? -24.886 -9.696 14.249 1.00 84.25 387 GLN A C 1
ATOM 3162 O O . GLN A 1 387 ? -24.663 -9.132 15.317 1.00 84.25 387 GLN A O 1
ATOM 3167 N N . GLN A 1 388 ? -24.826 -9.058 13.077 1.00 82.62 388 GLN A N 1
ATOM 3168 C CA . GLN A 1 388 ? -24.532 -7.639 12.956 1.00 82.62 388 GLN A CA 1
ATOM 3169 C C . GLN A 1 388 ? -25.588 -6.799 13.647 1.00 82.62 388 GLN A C 1
ATOM 3171 O O . GLN A 1 388 ? -25.203 -5.895 14.355 1.00 82.62 388 GLN A O 1
ATOM 3176 N N . SER A 1 389 ? -26.882 -7.073 13.500 1.00 81.69 389 SER A N 1
ATOM 3177 C CA . SER A 1 389 ? -27.960 -6.297 14.119 1.00 81.69 389 SER A CA 1
ATOM 3178 C C . SER A 1 389 ? -27.896 -6.340 15.648 1.00 81.69 389 SER A C 1
ATOM 3180 O O . SER A 1 389 ? -28.090 -5.311 16.292 1.00 81.69 389 SER A O 1
ATOM 3182 N N . GLU A 1 390 ? -27.538 -7.488 16.228 1.00 81.81 390 GLU A N 1
ATOM 3183 C CA . GLU A 1 390 ? -27.311 -7.642 17.668 1.00 81.81 390 GLU A CA 1
ATOM 3184 C C . GLU A 1 390 ? -26.120 -6.791 18.130 1.00 81.81 390 GLU A C 1
ATOM 3186 O O . GLU A 1 390 ? -26.241 -6.009 19.079 1.00 81.81 390 GLU A O 1
ATOM 3191 N N . ASP A 1 391 ? -25.006 -6.854 17.397 1.00 73.50 391 ASP A N 1
ATOM 3192 C CA . ASP A 1 391 ? -23.823 -6.029 17.654 1.00 73.50 391 ASP A CA 1
ATOM 3193 C C . ASP A 1 391 ? -24.109 -4.535 17.394 1.00 73.50 391 ASP A C 1
ATOM 3195 O O . ASP A 1 391 ? -23.663 -3.656 18.141 1.00 73.50 391 ASP A O 1
ATOM 3199 N N . PHE A 1 392 ? -24.914 -4.231 16.375 1.00 70.94 392 PHE A N 1
ATOM 3200 C CA . PHE A 1 392 ? -25.297 -2.896 15.943 1.00 70.94 392 PHE A CA 1
ATOM 3201 C C . PHE A 1 392 ? -26.198 -2.247 16.960 1.00 70.94 392 PHE A C 1
ATOM 3203 O O . PHE A 1 392 ? -25.952 -1.093 17.227 1.00 70.94 392 PHE A O 1
ATOM 3210 N N . VAL A 1 393 ? -27.173 -2.903 17.594 1.00 72.06 393 VAL A N 1
ATOM 3211 C CA . VAL A 1 393 ? -28.001 -2.237 18.625 1.00 72.06 393 VAL A CA 1
ATOM 3212 C C . VAL A 1 393 ? -27.129 -1.613 19.728 1.00 72.06 393 VAL A C 1
ATOM 3214 O O . VAL A 1 393 ? -27.499 -0.589 20.308 1.00 72.06 393 VAL A O 1
ATOM 3217 N N . SER A 1 394 ? -25.932 -2.158 19.969 1.00 76.81 394 SER A N 1
ATOM 3218 C CA . SER A 1 394 ? -24.974 -1.580 20.910 1.00 76.81 394 SER A CA 1
ATOM 3219 C C . SER A 1 394 ? -24.285 -0.300 20.398 1.00 76.81 394 SER A C 1
ATOM 3221 O O . SER A 1 394 ? -24.035 0.600 21.199 1.00 76.81 394 SER A O 1
ATOM 3223 N N . ILE A 1 395 ? -24.017 -0.158 19.092 1.00 74.94 395 ILE A N 1
ATOM 3224 C CA . ILE A 1 395 ? -23.138 0.896 18.544 1.00 74.94 395 ILE A CA 1
ATOM 3225 C C . ILE A 1 395 ? -23.827 2.268 18.396 1.00 74.94 395 ILE A C 1
ATOM 3227 O O . ILE A 1 395 ? -23.304 3.230 18.954 1.00 74.94 395 ILE A O 1
ATOM 3231 N N . PRO A 1 396 ? -24.987 2.448 17.724 1.00 74.69 396 PRO A N 1
ATOM 3232 C CA . PRO A 1 396 ? -25.720 3.707 17.707 1.00 74.69 396 PRO A CA 1
ATOM 3233 C C . PRO A 1 396 ? -26.135 4.154 19.100 1.00 74.69 396 PRO A C 1
ATOM 3235 O O . PRO A 1 396 ? -26.045 5.342 19.367 1.00 74.69 396 PRO A O 1
ATOM 3238 N N . ARG A 1 397 ? -26.485 3.235 20.015 1.00 79.94 397 ARG A N 1
ATOM 3239 C CA . ARG A 1 397 ? -26.734 3.593 21.423 1.00 79.94 397 ARG A CA 1
ATOM 3240 C C . ARG A 1 397 ? -25.489 4.184 22.085 1.00 79.94 397 ARG A C 1
ATOM 3242 O O . ARG A 1 397 ? -25.596 5.171 22.805 1.00 79.94 397 ARG A O 1
ATOM 3249 N N . GLN A 1 398 ? -24.306 3.629 21.812 1.00 79.25 398 GLN A N 1
ATOM 3250 C CA . GLN A 1 398 ? -23.043 4.218 22.265 1.00 79.25 398 GLN A CA 1
ATOM 3251 C C . GLN A 1 398 ? -22.781 5.585 21.611 1.00 79.25 398 GLN A C 1
ATOM 3253 O O . GLN A 1 398 ? -22.403 6.516 22.315 1.00 79.25 398 GLN A O 1
ATOM 3258 N N . ILE A 1 399 ? -23.028 5.739 20.304 1.00 84.06 399 ILE A N 1
ATOM 3259 C CA . ILE A 1 399 ? -22.870 7.016 19.583 1.00 84.06 399 ILE A CA 1
ATOM 3260 C C . ILE A 1 399 ? -23.849 8.081 20.100 1.00 84.06 399 ILE A C 1
ATOM 3262 O O . ILE A 1 399 ? -23.457 9.228 20.291 1.00 84.06 399 ILE A O 1
ATOM 3266 N N . GLU A 1 400 ? -25.114 7.738 20.340 1.00 87.62 400 GLU A N 1
ATOM 3267 C CA . GLU A 1 400 ? -26.115 8.635 20.928 1.00 87.62 400 GLU A CA 1
ATOM 3268 C C . GLU A 1 400 ? -25.751 9.017 22.360 1.00 87.62 400 GLU A C 1
ATOM 3270 O O . GLU A 1 400 ? -25.837 10.193 22.710 1.00 87.62 400 GLU A O 1
ATOM 3275 N N . GLY A 1 401 ? -25.263 8.061 23.159 1.00 86.69 401 GLY A N 1
ATOM 3276 C CA . GLY A 1 401 ? -24.718 8.334 24.487 1.00 86.69 401 GLY A CA 1
ATOM 3277 C C . GLY A 1 401 ? -23.568 9.343 24.441 1.00 86.69 401 GLY A C 1
ATOM 3278 O O . GLY A 1 401 ? -23.572 10.311 25.197 1.00 86.69 401 GLY A O 1
ATOM 3279 N N . ILE A 1 402 ? -22.640 9.183 23.494 1.00 88.50 402 ILE A N 1
ATOM 3280 C CA . ILE A 1 402 ? -21.530 10.122 23.269 1.00 88.50 402 ILE A CA 1
ATOM 3281 C C . ILE A 1 402 ? -22.041 11.496 22.825 1.00 88.50 402 ILE A C 1
ATOM 3283 O O . ILE A 1 402 ? -21.576 12.514 23.329 1.00 88.50 402 ILE A O 1
ATOM 3287 N N . LYS A 1 403 ? -23.031 11.560 21.927 1.00 90.81 403 LYS A N 1
ATOM 3288 C CA . LYS A 1 403 ? -23.645 12.833 21.511 1.00 90.81 403 LYS A CA 1
ATOM 3289 C C . LYS A 1 403 ? -24.322 13.548 22.680 1.00 90.81 403 LYS A C 1
ATOM 3291 O O . LYS A 1 403 ? -24.188 14.762 22.807 1.00 90.81 403 LYS A O 1
ATOM 3296 N N . ALA A 1 404 ? -25.027 12.814 23.540 1.00 92.50 404 ALA A N 1
ATOM 3297 C CA . ALA A 1 404 ? -25.638 13.375 24.741 1.00 92.50 404 ALA A CA 1
ATOM 3298 C C . ALA A 1 404 ? -24.571 13.930 25.698 1.00 92.50 404 ALA A C 1
ATOM 3300 O O . ALA A 1 404 ? -24.716 15.053 26.183 1.00 92.50 404 ALA A O 1
ATOM 3301 N N . GLN A 1 405 ? -23.471 13.194 25.887 1.00 88.25 405 GLN A N 1
ATOM 3302 C CA . GLN A 1 405 ? -22.315 13.643 26.667 1.00 88.25 405 GLN A CA 1
ATOM 3303 C C . GLN A 1 405 ? -21.663 14.892 26.064 1.00 88.25 405 GLN A C 1
ATOM 3305 O O . GLN A 1 405 ? -21.382 15.831 26.800 1.00 88.25 405 GLN A O 1
ATOM 3310 N N . LEU A 1 406 ? -21.505 14.968 24.738 1.00 92.62 406 LEU A N 1
ATOM 3311 C CA . LEU A 1 406 ? -20.983 16.155 24.048 1.00 92.62 406 LEU A CA 1
ATOM 3312 C C . LEU A 1 406 ? -21.871 17.388 24.262 1.00 92.62 406 LEU A C 1
ATOM 3314 O O . LEU A 1 406 ? -21.361 18.475 24.523 1.00 92.62 406 LEU A O 1
ATOM 3318 N N . VAL A 1 407 ? -23.197 17.235 24.204 1.00 94.69 407 VAL A N 1
ATOM 3319 C CA . VAL A 1 407 ? -24.138 18.338 24.472 1.00 94.69 407 VAL A CA 1
ATOM 3320 C C . VAL A 1 407 ? -24.086 18.767 25.938 1.00 94.69 407 VAL A C 1
ATOM 3322 O O . VAL A 1 407 ? -24.123 19.962 26.236 1.00 94.69 407 VAL A O 1
ATOM 3325 N N . GLU A 1 408 ? -24.012 17.817 26.870 1.00 93.56 408 GLU A N 1
ATOM 3326 C CA . GLU A 1 408 ? -23.878 18.124 28.294 1.00 93.56 408 GLU A CA 1
ATOM 3327 C C . GLU A 1 408 ? -22.549 18.830 28.590 1.00 93.56 408 GLU A C 1
ATOM 3329 O O . GLU A 1 408 ? -22.531 19.840 29.295 1.00 93.56 408 GLU A O 1
ATOM 3334 N N . ASN A 1 409 ? -21.456 18.351 28.000 1.00 92.44 409 ASN A N 1
ATOM 3335 C CA . ASN A 1 409 ? -20.134 18.954 28.093 1.00 92.44 409 ASN A CA 1
ATOM 3336 C C . ASN A 1 409 ? -20.143 20.383 27.522 1.00 92.44 409 ASN A C 1
ATOM 3338 O O . ASN A 1 409 ? -19.728 21.312 28.212 1.00 92.44 409 ASN A O 1
ATOM 3342 N N . ALA A 1 410 ? -20.742 20.607 26.348 1.00 91.69 410 ALA A N 1
ATOM 3343 C CA . ALA A 1 410 ? -20.902 21.945 25.777 1.00 91.69 410 ALA A CA 1
ATOM 3344 C C . ALA A 1 410 ? -21.703 22.886 26.698 1.00 91.69 410 ALA A C 1
ATOM 3346 O O . ALA A 1 410 ? -21.320 24.038 26.900 1.00 91.69 410 ALA A O 1
ATOM 3347 N N . LYS A 1 411 ? -22.782 22.399 27.330 1.00 94.75 411 LYS A N 1
ATOM 3348 C CA . LYS A 1 411 ? -23.543 23.177 28.328 1.00 94.75 411 LYS A CA 1
ATOM 3349 C C . LYS A 1 411 ? -22.703 23.521 29.556 1.00 94.75 411 LYS A C 1
ATOM 3351 O O . LYS A 1 411 ? -22.843 24.625 30.080 1.00 94.75 411 LYS A O 1
ATOM 3356 N N . LYS A 1 412 ? -21.861 22.595 30.027 1.00 92.00 412 LYS A N 1
ATOM 3357 C CA . LYS A 1 412 ? -20.915 22.855 31.122 1.00 92.00 412 LYS A CA 1
ATOM 3358 C C . LYS A 1 412 ? -19.905 23.924 30.700 1.00 92.00 412 LYS A C 1
ATOM 3360 O O . LYS A 1 412 ? -19.759 24.893 31.430 1.00 92.00 412 LYS A O 1
ATOM 3365 N N . ARG A 1 413 ? -19.336 23.839 29.491 1.00 90.88 413 ARG A N 1
ATOM 3366 C CA . ARG A 1 413 ? -18.401 24.844 28.949 1.00 90.88 413 ARG A CA 1
ATOM 3367 C C . ARG A 1 413 ? -19.008 26.241 28.888 1.00 90.88 413 ARG A C 1
ATOM 3369 O O . ARG A 1 413 ? -18.364 27.179 29.313 1.00 90.88 413 ARG A O 1
ATOM 3376 N N . ILE A 1 414 ? -20.257 26.383 28.440 1.00 93.56 414 ILE A N 1
ATOM 3377 C CA . ILE A 1 414 ? -20.938 27.693 28.389 1.00 93.56 414 ILE A CA 1
ATOM 3378 C C . ILE A 1 414 ? -21.118 28.305 29.790 1.00 93.56 414 ILE A C 1
ATOM 3380 O O . ILE A 1 414 ? -21.130 29.523 29.942 1.00 93.56 414 ILE A O 1
ATOM 3384 N N . ARG A 1 415 ? -21.284 27.471 30.824 1.00 93.75 415 ARG A N 1
ATOM 3385 C CA . ARG A 1 415 ? -21.460 27.921 32.217 1.00 93.75 415 ARG A CA 1
ATOM 3386 C C . ARG A 1 415 ? -20.141 28.196 32.934 1.00 93.75 415 ARG A C 1
ATOM 3388 O O . ARG A 1 415 ? -20.158 28.783 34.012 1.00 93.75 415 ARG A O 1
ATOM 3395 N N . THR A 1 416 ? -19.030 27.744 32.373 1.00 89.88 416 THR A N 1
ATOM 3396 C CA . THR A 1 416 ? -17.704 27.816 32.973 1.00 89.88 416 THR A CA 1
ATOM 3397 C C . THR A 1 416 ? -16.898 28.891 32.249 1.00 89.88 416 THR A C 1
ATOM 3399 O O . THR A 1 416 ? -16.863 28.923 31.025 1.00 89.88 416 THR A O 1
ATOM 3402 N N . SER A 1 417 ? -16.260 29.796 32.993 1.00 92.50 417 SER A N 1
ATOM 3403 C CA . SER A 1 417 ? -15.399 30.826 32.395 1.00 92.50 417 SER A CA 1
ATOM 3404 C C . SER A 1 417 ? -14.208 30.183 31.678 1.00 92.50 417 SER A C 1
ATOM 3406 O O . SER A 1 417 ? -13.652 29.212 32.184 1.00 92.50 417 SER A O 1
ATOM 3408 N N . GLU A 1 418 ? -13.768 30.740 30.549 1.00 90.62 418 GLU A N 1
ATOM 3409 C CA . GLU A 1 418 ? -12.588 30.248 29.814 1.00 90.62 418 GLU A CA 1
ATOM 3410 C C . GLU A 1 418 ? -11.300 30.289 30.654 1.00 90.62 418 GLU A C 1
ATOM 3412 O O . GLU A 1 418 ? -10.391 29.494 30.436 1.00 90.62 418 GLU A O 1
ATOM 3417 N N . ALA A 1 419 ? -11.234 31.174 31.656 1.00 85.69 419 ALA A N 1
ATOM 3418 C CA . ALA A 1 419 ? -10.109 31.258 32.589 1.00 85.69 419 ALA A CA 1
ATOM 3419 C C . ALA A 1 419 ? -10.106 30.145 33.660 1.00 85.69 419 ALA A C 1
ATOM 3421 O O . ALA A 1 419 ? -9.130 30.005 34.399 1.00 85.69 419 ALA A O 1
ATOM 3422 N N . ASP A 1 420 ? -11.192 29.377 33.784 1.00 88.31 420 ASP A N 1
ATOM 3423 C CA . ASP A 1 420 ? -11.307 28.287 34.748 1.00 88.31 420 ASP A CA 1
ATOM 3424 C C . ASP A 1 420 ? -10.609 27.021 34.203 1.00 88.31 420 ASP A C 1
ATOM 3426 O O . ASP A 1 420 ? -10.927 26.577 33.093 1.00 88.31 420 ASP A O 1
ATOM 3430 N N . PRO A 1 421 ? -9.700 26.378 34.967 1.00 83.69 421 PRO A N 1
ATOM 3431 C CA . PRO A 1 421 ? -9.076 25.108 34.585 1.00 83.69 421 PRO A CA 1
ATOM 3432 C C . PRO A 1 421 ? -10.073 24.019 34.161 1.00 83.69 421 PRO A C 1
ATOM 3434 O O . PRO A 1 421 ? -9.733 23.148 33.355 1.00 83.69 421 PRO A O 1
ATOM 3437 N N . LEU A 1 422 ? -11.308 24.066 34.676 1.00 83.06 422 LEU A N 1
ATOM 3438 C CA . LEU A 1 422 ? -12.386 23.156 34.305 1.00 83.06 422 LEU A CA 1
ATOM 3439 C C . LEU A 1 422 ? -12.755 23.263 32.818 1.00 83.06 422 LEU A C 1
ATOM 3441 O O . LEU A 1 422 ? -13.054 22.239 32.204 1.00 83.06 422 LEU A O 1
ATOM 3445 N N . TYR A 1 423 ? -12.676 24.455 32.217 1.00 86.56 423 TYR A N 1
ATOM 3446 C CA . TYR A 1 423 ? -12.978 24.660 30.799 1.00 86.56 423 TYR A CA 1
ATOM 3447 C C . TYR A 1 423 ? -12.032 23.850 29.904 1.00 86.56 423 TYR A C 1
ATOM 3449 O O . TYR A 1 423 ? -12.486 23.090 29.047 1.00 86.56 423 TYR A O 1
ATOM 3457 N N . ALA A 1 424 ? -10.724 23.923 30.170 1.00 80.25 424 ALA A N 1
ATOM 3458 C CA . ALA A 1 424 ? -9.721 23.142 29.449 1.00 80.25 424 ALA A CA 1
ATOM 3459 C C . ALA A 1 424 ? -9.934 21.628 29.627 1.00 80.25 424 ALA A C 1
ATOM 3461 O O . ALA A 1 424 ? -9.703 20.853 28.701 1.00 80.25 424 ALA A O 1
ATOM 3462 N N . MET A 1 425 ? -10.407 21.175 30.799 1.00 80.69 425 MET A N 1
ATOM 3463 C CA . MET A 1 425 ? -10.735 19.755 30.988 1.00 80.69 425 MET A CA 1
ATOM 3464 C C . MET A 1 425 ? -11.915 19.319 30.120 1.00 80.69 425 MET A C 1
ATOM 3466 O O . MET A 1 425 ? -11.848 18.255 29.510 1.00 80.69 425 MET A O 1
ATOM 3470 N N . LEU A 1 426 ? -12.965 20.142 30.063 1.00 86.00 426 LEU A N 1
ATOM 3471 C CA . LEU A 1 426 ? -14.150 19.873 29.254 1.00 86.00 426 LEU A CA 1
ATOM 3472 C C . LEU A 1 426 ? -13.814 19.861 27.758 1.00 86.00 426 LEU A C 1
ATOM 3474 O O . LEU A 1 426 ? -14.369 19.055 27.019 1.00 86.00 426 LEU A O 1
ATOM 3478 N N . GLU A 1 427 ? -12.883 20.701 27.308 1.00 86.25 427 GLU A N 1
ATOM 3479 C CA . GLU A 1 427 ? -12.417 20.708 25.920 1.00 86.25 427 GLU A CA 1
ATOM 3480 C C . GLU A 1 427 ? -11.667 19.429 25.525 1.00 86.25 427 GLU A C 1
ATOM 3482 O O . GLU A 1 427 ? -11.936 18.870 24.460 1.00 86.25 427 GLU A O 1
ATOM 3487 N N . VAL A 1 428 ? -10.791 18.916 26.398 1.00 81.75 428 VAL A N 1
ATOM 3488 C CA . VAL A 1 428 ? -10.138 17.614 26.178 1.00 81.75 428 VAL A CA 1
ATOM 3489 C C . VAL A 1 428 ? -11.168 16.484 26.140 1.00 81.75 428 VAL A C 1
ATOM 3491 O O . VAL A 1 428 ? -11.141 15.679 25.213 1.00 81.75 428 VAL A O 1
ATOM 3494 N N . GLU A 1 429 ? -12.111 16.454 27.087 1.00 84.31 429 GLU A N 1
ATOM 3495 C CA . GLU A 1 429 ? -13.182 15.448 27.112 1.00 84.31 429 GLU A CA 1
ATOM 3496 C C . GLU A 1 429 ? -14.033 15.503 25.829 1.00 84.31 429 GLU A C 1
ATOM 3498 O O . GLU A 1 429 ? -14.332 14.468 25.235 1.00 84.31 429 GLU A O 1
ATOM 3503 N N . ALA A 1 430 ? -14.369 16.702 25.336 1.00 88.62 430 ALA A N 1
ATOM 3504 C CA . ALA A 1 430 ? -15.095 16.859 24.079 1.00 88.62 430 ALA A CA 1
ATOM 3505 C C . ALA A 1 430 ? -14.308 16.303 22.880 1.00 88.62 430 ALA A C 1
ATOM 3507 O O . ALA A 1 430 ? -14.888 15.642 22.017 1.00 88.62 430 ALA A O 1
ATOM 3508 N N . LYS A 1 431 ? -12.988 16.520 22.833 1.00 85.88 431 LYS A N 1
ATOM 3509 C CA . LYS A 1 431 ? -12.126 15.962 21.784 1.00 85.88 431 LYS A CA 1
ATOM 3510 C C . LYS A 1 431 ? -12.075 14.430 21.836 1.00 85.88 431 LYS A C 1
ATOM 3512 O O . LYS A 1 431 ? -12.273 13.792 20.806 1.00 85.88 431 LYS A O 1
ATOM 3517 N N . GLU A 1 432 ? -11.890 13.844 23.020 1.00 80.44 432 GLU A N 1
ATOM 3518 C CA . GLU A 1 432 ? -11.890 12.382 23.214 1.00 80.44 432 GLU A CA 1
ATOM 3519 C C . GLU A 1 432 ? -13.232 11.750 22.800 1.00 80.44 432 GLU A C 1
ATOM 3521 O O . GLU A 1 432 ? -13.275 10.695 22.160 1.00 80.44 432 GLU A O 1
ATOM 3526 N N . LEU A 1 433 ? -14.349 12.409 23.124 1.00 84.44 433 LEU A N 1
ATOM 3527 C CA . LEU A 1 433 ? -15.685 11.977 22.717 1.00 84.44 433 LEU A CA 1
ATOM 3528 C C . LEU A 1 433 ? -15.874 12.033 21.192 1.00 84.44 433 LEU A C 1
ATOM 3530 O O . LEU A 1 433 ? -16.465 11.111 20.626 1.00 84.44 433 LEU A O 1
ATOM 3534 N N . LEU A 1 434 ? -15.353 13.063 20.516 1.00 87.31 434 LEU A N 1
ATOM 3535 C CA . LEU A 1 434 ? -15.382 13.170 19.052 1.00 87.31 434 LEU A CA 1
ATOM 3536 C C . LEU A 1 434 ? -14.530 12.090 18.369 1.00 87.31 434 LEU A C 1
ATOM 3538 O O . LEU A 1 434 ? -14.983 11.483 17.398 1.00 87.31 434 LEU A O 1
ATOM 3542 N N . GLU A 1 435 ? -13.334 11.799 18.886 1.00 78.19 435 GLU A N 1
ATOM 3543 C CA . GLU A 1 435 ? -12.480 10.712 18.382 1.00 78.19 435 GLU A CA 1
ATOM 3544 C C . GLU A 1 435 ? -13.187 9.356 18.521 1.00 78.19 435 GLU A C 1
ATOM 3546 O O . GLU A 1 435 ? -13.355 8.630 17.537 1.00 78.19 435 GLU A O 1
ATOM 3551 N N . ARG A 1 436 ? -13.738 9.066 19.707 1.00 76.94 436 ARG A N 1
ATOM 3552 C CA . ARG A 1 436 ? -14.530 7.853 19.963 1.00 76.94 436 ARG A CA 1
ATOM 3553 C C . ARG A 1 436 ? -15.753 7.745 19.052 1.00 76.94 436 ARG A C 1
ATOM 3555 O O . ARG A 1 436 ? -16.098 6.650 18.601 1.00 76.94 436 ARG A O 1
ATOM 3562 N N . GLN A 1 437 ? -16.427 8.862 18.786 1.00 85.56 437 GLN A N 1
ATOM 3563 C CA . GLN A 1 437 ? -17.525 8.912 17.826 1.00 85.56 437 GLN A CA 1
ATOM 3564 C C . GLN A 1 437 ? -17.043 8.533 16.418 1.00 85.56 437 GLN A C 1
ATOM 3566 O O . GLN A 1 437 ? -17.733 7.778 15.731 1.00 85.56 437 GLN A O 1
ATOM 3571 N N . GLY A 1 438 ? -15.864 9.008 16.006 1.00 77.69 438 GLY A N 1
ATOM 3572 C CA . GLY A 1 438 ? -15.228 8.656 14.736 1.00 77.69 438 GLY A CA 1
ATOM 3573 C C . GLY A 1 438 ? -14.893 7.167 14.623 1.00 77.69 438 GLY A C 1
ATOM 3574 O O . GLY A 1 438 ? -15.192 6.544 13.607 1.00 77.69 438 GLY A O 1
ATOM 3575 N N . GLU A 1 439 ? -14.353 6.556 15.677 1.00 75.75 439 GLU A N 1
ATOM 3576 C CA . GLU A 1 439 ? -14.010 5.125 15.700 1.00 75.75 439 GLU A CA 1
ATOM 3577 C C . GLU A 1 439 ? -15.224 4.210 15.662 1.00 75.75 439 GLU A C 1
ATOM 3579 O O . GLU A 1 439 ? -15.247 3.227 14.917 1.00 75.75 439 GLU A O 1
ATOM 3584 N N . LEU A 1 440 ? -16.243 4.525 16.465 1.00 76.38 440 LEU A N 1
ATOM 3585 C CA . LEU A 1 440 ? -17.517 3.820 16.410 1.00 76.38 440 LEU A CA 1
ATOM 3586 C C . LEU A 1 440 ? -18.191 4.032 15.055 1.00 76.38 440 LEU A C 1
ATOM 3588 O O . LEU A 1 440 ? -18.819 3.099 14.564 1.00 76.38 440 LEU A O 1
ATOM 3592 N N . GLY A 1 441 ? -18.003 5.199 14.428 1.00 77.31 441 GLY A N 1
ATOM 3593 C CA . GLY A 1 441 ? -18.350 5.461 13.032 1.00 77.31 441 GLY A CA 1
ATOM 3594 C C . GLY A 1 441 ? -17.643 4.500 12.075 1.00 77.31 441 GLY A C 1
ATOM 3595 O O . GLY A 1 441 ? -18.308 3.764 11.360 1.00 77.31 441 GLY A O 1
ATOM 3596 N N . ALA A 1 442 ? -16.317 4.382 12.148 1.00 72.19 442 ALA A N 1
ATOM 3597 C CA . ALA A 1 442 ? -15.546 3.478 11.293 1.00 72.19 442 ALA A CA 1
ATOM 3598 C C . ALA A 1 442 ? -15.855 1.988 11.545 1.00 72.19 442 ALA A C 1
ATOM 3600 O O . ALA A 1 442 ? -15.858 1.183 10.613 1.00 72.19 442 ALA A O 1
ATOM 3601 N N . LYS A 1 443 ? -16.114 1.587 12.799 1.00 71.69 443 LYS A N 1
ATOM 3602 C CA . LYS A 1 443 ? -16.592 0.232 13.136 1.00 71.69 443 LYS A CA 1
ATOM 3603 C C . LYS A 1 443 ? -17.985 -0.006 12.571 1.00 71.69 443 LYS A C 1
ATOM 3605 O O . LYS A 1 443 ? -18.212 -1.069 12.007 1.00 71.69 443 LYS A O 1
ATOM 3610 N N . LYS A 1 444 ? -18.881 0.976 12.680 1.00 77.50 444 LYS A N 1
ATOM 3611 C CA . LYS A 1 444 ? -20.198 0.961 12.041 1.00 77.50 444 LYS A CA 1
ATOM 3612 C C . LYS A 1 444 ? -20.068 0.808 10.522 1.00 77.50 444 LYS A C 1
ATOM 3614 O O . LYS A 1 444 ? -20.735 -0.053 9.965 1.00 77.50 444 LYS A O 1
ATOM 3619 N N . ASP A 1 445 ? -19.153 1.529 9.883 1.00 69.38 445 ASP A N 1
ATOM 3620 C CA . ASP A 1 445 ? -18.916 1.435 8.437 1.00 69.38 445 ASP A CA 1
ATOM 3621 C C . ASP A 1 445 ? -18.326 0.073 8.027 1.00 69.38 445 ASP A C 1
ATOM 3623 O O . ASP A 1 445 ? -18.625 -0.445 6.955 1.00 69.38 445 ASP A O 1
ATOM 3627 N N . LYS A 1 446 ? -17.499 -0.545 8.885 1.00 65.94 446 LYS A N 1
ATOM 3628 C CA . LYS A 1 446 ? -16.960 -1.903 8.672 1.00 65.94 446 LYS A CA 1
ATOM 3629 C C . LYS A 1 446 ? -17.993 -3.004 8.912 1.00 65.94 446 LYS A C 1
ATOM 3631 O O . LYS A 1 446 ? -17.947 -4.027 8.233 1.00 65.94 446 LYS A O 1
ATOM 3636 N N . LEU A 1 447 ? -18.868 -2.823 9.901 1.00 67.75 447 LEU A N 1
ATOM 3637 C CA . LEU A 1 447 ? -19.933 -3.764 10.244 1.00 67.75 447 LEU A CA 1
ATOM 3638 C C . LEU A 1 447 ? -21.120 -3.656 9.287 1.00 67.75 447 LEU A C 1
ATOM 3640 O O . LEU A 1 447 ? -21.835 -4.639 9.143 1.00 67.75 447 LEU A O 1
ATOM 3644 N N . GLY A 1 448 ? -21.291 -2.532 8.586 1.00 63.75 448 GLY A N 1
ATOM 3645 C CA . GLY A 1 448 ? -22.218 -2.364 7.460 1.00 63.75 448 GLY A CA 1
ATOM 3646 C C . GLY A 1 448 ? -21.794 -3.151 6.215 1.00 63.75 448 GLY A C 1
ATOM 3647 O O . GLY A 1 448 ? -21.751 -2.619 5.113 1.00 63.75 448 GLY A O 1
ATOM 3648 N N . LEU A 1 449 ? -21.400 -4.418 6.383 1.00 69.38 449 LEU A N 1
ATOM 3649 C CA . LEU A 1 449 ? -21.210 -5.332 5.259 1.00 69.38 449 LEU A CA 1
ATOM 3650 C C . LEU A 1 449 ? -22.545 -5.517 4.536 1.00 69.38 449 LEU A C 1
ATOM 3652 O O . LEU A 1 449 ? -22.556 -5.443 3.313 1.00 69.38 449 LEU A O 1
ATOM 3656 N N . VAL A 1 450 ? -23.633 -5.702 5.295 1.00 81.25 450 VAL A N 1
ATOM 3657 C CA . VAL A 1 450 ? -25.011 -5.737 4.799 1.00 81.25 450 VAL A CA 1
ATOM 3658 C C . VAL A 1 450 ? -25.766 -4.553 5.394 1.00 81.25 450 VAL A C 1
ATOM 3660 O O . VAL A 1 450 ? -26.037 -4.529 6.595 1.00 81.25 450 VAL A O 1
ATOM 3663 N N . ASP A 1 451 ? -26.121 -3.573 4.567 1.00 80.44 451 ASP A N 1
ATOM 3664 C CA . ASP A 1 451 ? -26.755 -2.347 5.064 1.00 80.44 451 ASP A CA 1
ATOM 3665 C C . ASP A 1 451 ? -28.217 -2.577 5.454 1.00 80.44 451 ASP A C 1
ATOM 3667 O O . ASP A 1 451 ? -28.763 -1.889 6.321 1.00 80.44 451 ASP A O 1
ATOM 3671 N N . SER A 1 452 ? -28.880 -3.529 4.795 1.00 89.00 452 SER A N 1
ATOM 3672 C CA . SER A 1 452 ? -30.322 -3.705 4.925 1.00 89.00 452 SER A CA 1
ATOM 3673 C C . SER A 1 452 ? -30.793 -5.095 4.478 1.00 89.00 452 SER A C 1
ATOM 3675 O O . SER A 1 452 ? -30.184 -5.693 3.584 1.00 89.00 452 SER A O 1
ATOM 3677 N N . PRO A 1 453 ? -31.899 -5.620 5.037 1.00 92.12 453 PRO A N 1
ATOM 3678 C CA . PRO A 1 453 ? -32.507 -6.854 4.545 1.00 92.12 453 PRO A CA 1
ATOM 3679 C C . PRO A 1 453 ? -32.981 -6.716 3.087 1.00 92.12 453 PRO A C 1
ATOM 3681 O O . PRO A 1 453 ? -33.002 -7.700 2.348 1.00 92.12 453 PRO A O 1
ATOM 3684 N N . GLU A 1 454 ? -33.295 -5.500 2.624 1.00 94.38 454 GLU A N 1
ATOM 3685 C CA . GLU A 1 454 ? -33.602 -5.226 1.219 1.00 94.38 454 GLU A CA 1
ATOM 3686 C C . GLU A 1 454 ? -32.408 -5.499 0.295 1.00 94.38 454 GLU A C 1
ATOM 3688 O O . GLU A 1 454 ? -32.605 -5.912 -0.846 1.00 94.38 454 GLU A O 1
ATOM 3693 N N . GLU A 1 455 ? -31.174 -5.283 0.757 1.00 92.75 455 GLU A N 1
ATOM 3694 C CA . GLU A 1 455 ? -29.960 -5.588 -0.008 1.00 92.75 455 GLU A CA 1
ATOM 3695 C C . GLU A 1 455 ? -29.778 -7.099 -0.183 1.00 92.75 455 GLU A C 1
ATOM 3697 O O . GLU A 1 455 ? -29.513 -7.558 -1.297 1.00 92.75 455 GLU A O 1
ATOM 3702 N N . ILE A 1 456 ? -30.024 -7.879 0.877 1.00 95.31 456 ILE A N 1
ATOM 3703 C CA . ILE A 1 456 ? -30.034 -9.349 0.815 1.00 95.31 456 ILE A CA 1
ATOM 3704 C C . ILE A 1 456 ? -31.090 -9.822 -0.187 1.00 95.31 456 ILE A C 1
ATOM 3706 O O . ILE A 1 456 ? -30.816 -10.671 -1.035 1.00 95.31 456 ILE A O 1
ATOM 3710 N N . GLU A 1 457 ? -32.290 -9.245 -0.137 1.00 96.88 457 GLU A N 1
ATOM 3711 C CA . GLU A 1 457 ? -33.382 -9.608 -1.039 1.00 96.88 457 GLU A CA 1
ATOM 3712 C C . GLU A 1 457 ? -33.087 -9.207 -2.496 1.00 96.88 457 GLU A C 1
ATOM 3714 O O . GLU A 1 457 ? -33.372 -9.967 -3.423 1.00 96.88 457 GLU A O 1
ATOM 3719 N N . LYS A 1 458 ? -32.455 -8.048 -2.732 1.00 96.00 458 LYS A N 1
ATOM 3720 C CA . LYS A 1 458 ? -31.965 -7.653 -4.064 1.00 96.00 458 LYS A CA 1
ATOM 3721 C C . LYS A 1 458 ? -30.928 -8.639 -4.593 1.00 96.00 458 LYS A C 1
ATOM 3723 O O . LYS A 1 458 ? -30.991 -8.999 -5.767 1.00 96.00 458 LYS A O 1
ATOM 3728 N N . LEU A 1 459 ? -30.002 -9.088 -3.748 1.00 95.81 459 LEU A N 1
ATOM 3729 C CA . LEU A 1 459 ? -28.979 -10.060 -4.122 1.00 95.81 459 LEU A CA 1
ATOM 3730 C C . LEU A 1 459 ? -29.581 -11.444 -4.399 1.00 95.81 459 LEU A C 1
ATOM 3732 O O . LEU A 1 459 ? -29.205 -12.089 -5.374 1.00 95.81 459 LEU A O 1
ATOM 3736 N N . HIS A 1 460 ? -30.570 -11.866 -3.608 1.00 97.38 460 HIS A N 1
ATOM 3737 C CA . HIS A 1 460 ? -31.342 -13.090 -3.847 1.00 97.38 460 HIS A CA 1
ATOM 3738 C C . HIS A 1 460 ? -32.065 -13.047 -5.198 1.00 97.38 460 HIS A C 1
ATOM 3740 O O . HIS A 1 460 ? -31.979 -14.000 -5.974 1.00 97.38 460 HIS A O 1
ATOM 3746 N N . ARG A 1 461 ? -32.697 -11.914 -5.535 1.00 96.81 461 ARG A N 1
ATOM 3747 C CA . ARG A 1 461 ? -33.314 -11.691 -6.854 1.00 96.81 461 ARG A CA 1
ATOM 3748 C C . ARG A 1 461 ? -32.288 -11.684 -7.980 1.00 96.81 461 ARG A C 1
ATOM 3750 O O . ARG A 1 461 ? -32.553 -12.285 -9.019 1.00 96.81 461 ARG A O 1
ATOM 3757 N N . LEU A 1 462 ? -31.134 -11.041 -7.776 1.00 96.31 462 LEU A N 1
ATOM 3758 C CA . LEU A 1 462 ? -30.040 -11.034 -8.746 1.00 96.31 462 LEU A CA 1
ATOM 3759 C C . LEU A 1 462 ? -29.575 -12.462 -9.043 1.00 96.31 462 LEU A C 1
ATOM 3761 O O . LEU A 1 462 ? -29.535 -12.853 -10.202 1.00 96.31 462 LEU A O 1
ATOM 3765 N N . LEU A 1 463 ? -29.279 -13.254 -8.013 1.00 96.38 463 LEU A N 1
ATOM 3766 C CA . LEU A 1 463 ? -28.861 -14.646 -8.183 1.00 96.38 463 LEU A CA 1
ATOM 3767 C C . LEU A 1 463 ? -29.992 -15.542 -8.711 1.00 96.38 463 LEU A C 1
ATOM 3769 O O . LEU A 1 463 ? -29.713 -16.560 -9.319 1.00 96.38 463 LEU A O 1
ATOM 3773 N N . GLY A 1 464 ? -31.264 -15.183 -8.518 1.00 95.69 464 GLY A N 1
ATOM 3774 C CA . GLY A 1 464 ? -32.398 -15.928 -9.071 1.00 95.69 464 GLY A CA 1
ATOM 3775 C C . GLY A 1 464 ? -32.734 -15.619 -10.534 1.00 95.69 464 GLY A C 1
ATOM 3776 O O . GLY A 1 464 ? -33.407 -16.427 -11.172 1.00 95.69 464 GLY A O 1
ATOM 3777 N N . ASN A 1 465 ? -32.329 -14.455 -11.054 1.00 96.00 465 ASN A N 1
ATOM 3778 C CA . ASN A 1 465 ? -32.543 -14.050 -12.446 1.00 96.00 465 ASN A CA 1
ATOM 3779 C C . ASN A 1 465 ? -31.478 -13.035 -12.897 1.00 96.00 465 ASN A C 1
ATOM 3781 O O . ASN A 1 465 ? -31.759 -11.851 -13.114 1.00 96.00 465 ASN A O 1
ATOM 3785 N N . PHE A 1 466 ? -30.240 -13.513 -13.028 1.00 94.69 466 PHE A N 1
ATOM 3786 C CA . PHE A 1 466 ? -29.077 -12.653 -13.243 1.00 94.69 466 PHE A CA 1
ATOM 3787 C C . PHE A 1 466 ? -29.204 -11.787 -14.500 1.00 94.69 466 PHE A C 1
ATOM 3789 O O . PHE A 1 466 ? -28.952 -10.587 -14.447 1.00 94.69 466 PHE A O 1
ATOM 3796 N N . GLU A 1 467 ? -29.638 -12.365 -15.624 1.00 95.31 467 GLU A N 1
ATOM 3797 C CA . GLU A 1 467 ? -29.700 -11.656 -16.912 1.00 95.31 467 GLU A CA 1
ATOM 3798 C C . GLU A 1 467 ? -30.727 -10.516 -16.920 1.00 95.31 467 GLU A C 1
ATOM 3800 O O . GLU A 1 467 ? -30.496 -9.490 -17.556 1.00 95.31 467 GLU A O 1
ATOM 3805 N N . ALA A 1 468 ? -31.845 -10.662 -16.200 1.00 96.75 468 ALA A N 1
ATOM 3806 C CA . ALA A 1 468 ? -32.858 -9.612 -16.126 1.00 96.75 468 ALA A CA 1
ATOM 3807 C C . ALA A 1 468 ? -32.491 -8.511 -15.120 1.00 96.75 468 ALA A C 1
ATOM 3809 O O . ALA A 1 468 ? -32.786 -7.342 -15.357 1.00 96.75 468 ALA A O 1
ATOM 3810 N N . VAL A 1 469 ? -31.865 -8.876 -13.996 1.00 96.69 469 VAL A N 1
ATOM 3811 C CA . VAL A 1 469 ? -31.634 -7.965 -12.860 1.00 96.69 469 VAL A CA 1
ATOM 3812 C C . VAL A 1 469 ? -30.283 -7.249 -12.950 1.00 96.69 469 VAL A C 1
ATOM 3814 O O . VAL A 1 469 ? -30.174 -6.081 -12.586 1.00 96.69 469 VAL A O 1
ATOM 3817 N N . TRP A 1 470 ? -29.235 -7.894 -13.465 1.00 95.75 470 TRP A N 1
ATOM 3818 C CA . TRP A 1 470 ? -27.896 -7.296 -13.526 1.00 95.75 470 TRP A CA 1
ATOM 3819 C C . TRP A 1 470 ? -27.830 -5.972 -14.313 1.00 95.75 470 TRP A C 1
ATOM 3821 O O . TRP A 1 470 ? -27.222 -5.016 -13.817 1.00 95.75 470 TRP A O 1
ATOM 3831 N N . PRO A 1 471 ? -28.472 -5.835 -15.494 1.00 96.50 471 PRO A N 1
ATOM 3832 C CA . PRO A 1 471 ? -28.463 -4.576 -16.237 1.00 96.50 471 PRO A CA 1
ATOM 3833 C C . PRO A 1 471 ? -29.159 -3.429 -15.499 1.00 96.50 471 PRO A C 1
ATOM 3835 O O . PRO A 1 471 ? -28.816 -2.275 -15.745 1.00 96.50 471 PRO A O 1
ATOM 3838 N N . THR A 1 472 ? -30.102 -3.731 -14.595 1.00 96.75 472 THR A N 1
ATOM 3839 C CA . THR A 1 472 ? -30.828 -2.710 -13.826 1.00 96.75 472 THR A CA 1
ATOM 3840 C C . THR A 1 472 ? -30.024 -2.181 -12.645 1.00 96.75 472 THR A C 1
ATOM 3842 O O . THR A 1 472 ? -30.396 -1.153 -12.089 1.00 96.75 472 THR A O 1
ATOM 3845 N N . PHE A 1 473 ? -28.954 -2.873 -12.238 1.00 95.62 473 PHE A N 1
ATOM 3846 C CA . PHE A 1 473 ? -28.091 -2.396 -11.162 1.00 95.62 473 PHE A CA 1
ATOM 3847 C C . PHE A 1 473 ? -27.183 -1.283 -11.679 1.00 95.62 473 PHE A C 1
ATOM 3849 O O . PHE A 1 473 ? -26.539 -1.445 -12.722 1.00 95.62 473 PHE A O 1
ATOM 3856 N N . ASP A 1 474 ? -27.088 -0.188 -10.929 1.00 94.25 474 ASP A N 1
ATOM 3857 C CA . ASP A 1 474 ? -26.034 0.808 -11.124 1.00 94.25 474 ASP A CA 1
ATOM 3858 C C . ASP A 1 474 ? -24.662 0.256 -10.681 1.00 94.25 474 ASP A C 1
ATOM 3860 O O . ASP A 1 474 ? -24.549 -0.851 -10.148 1.00 94.25 474 ASP A O 1
ATOM 3864 N N . LEU A 1 475 ? -23.583 0.995 -10.945 1.00 90.81 475 LEU A N 1
ATOM 3865 C CA . LEU A 1 475 ? -22.232 0.543 -10.605 1.00 90.81 475 LEU A CA 1
ATOM 3866 C C . LEU A 1 475 ? -22.056 0.294 -9.101 1.00 90.81 475 LEU A C 1
ATOM 3868 O O . LEU A 1 475 ? -21.420 -0.689 -8.724 1.00 90.81 475 LEU A O 1
ATOM 3872 N N . ASP A 1 476 ? -22.618 1.156 -8.260 1.00 89.44 476 ASP A N 1
ATOM 3873 C CA . ASP A 1 476 ? -22.468 1.093 -6.807 1.00 89.44 476 ASP A CA 1
ATOM 3874 C C . ASP A 1 476 ? -23.140 -0.175 -6.260 1.00 89.44 476 ASP A C 1
ATOM 3876 O O . ASP A 1 476 ? -22.546 -0.939 -5.499 1.00 89.44 476 ASP A O 1
ATOM 3880 N N . GLN A 1 477 ? -24.345 -0.478 -6.749 1.00 93.56 477 GLN A N 1
ATOM 3881 C CA . GLN A 1 477 ? -25.077 -1.711 -6.465 1.00 93.56 477 GLN A CA 1
ATOM 3882 C C . GLN A 1 477 ? -24.318 -2.952 -6.944 1.00 93.56 477 GLN A C 1
ATOM 3884 O O . GLN A 1 477 ? -24.264 -3.954 -6.231 1.00 93.56 477 GLN A O 1
ATOM 3889 N N . ARG A 1 478 ? -23.689 -2.898 -8.125 1.00 95.31 478 ARG A N 1
ATOM 3890 C CA . ARG A 1 478 ? -22.850 -3.997 -8.636 1.00 95.31 478 ARG A CA 1
ATOM 3891 C C . ARG A 1 478 ? -21.618 -4.218 -7.758 1.00 95.31 478 ARG A C 1
ATOM 3893 O O . ARG A 1 478 ? -21.330 -5.358 -7.393 1.00 95.31 478 ARG A O 1
ATOM 3900 N N . GLN A 1 479 ? -20.909 -3.151 -7.387 1.00 92.50 479 GLN A N 1
ATOM 3901 C CA . GLN A 1 479 ? -19.740 -3.215 -6.505 1.00 92.50 479 GLN A CA 1
ATOM 3902 C C . GLN A 1 479 ? -20.109 -3.751 -5.118 1.00 92.50 479 GLN A C 1
ATOM 3904 O O . GLN A 1 479 ? -19.388 -4.586 -4.570 1.00 92.50 479 GLN A O 1
ATOM 3909 N N . ARG A 1 480 ? -21.246 -3.318 -4.563 1.00 90.88 480 ARG A N 1
ATOM 3910 C CA . ARG A 1 480 ? -21.784 -3.814 -3.288 1.00 90.88 480 ARG A CA 1
ATOM 3911 C C . ARG A 1 480 ? -22.156 -5.291 -3.352 1.00 90.88 480 ARG A C 1
ATOM 3913 O O . ARG A 1 480 ? -21.717 -6.056 -2.498 1.00 90.88 480 ARG A O 1
ATOM 3920 N N . ALA A 1 481 ? -22.852 -5.719 -4.406 1.00 95.38 481 ALA A N 1
ATOM 3921 C CA . ALA A 1 481 ? -23.162 -7.129 -4.622 1.00 95.38 481 ALA A CA 1
ATOM 3922 C C . ALA A 1 481 ? -21.881 -7.982 -4.634 1.00 95.38 481 ALA A C 1
ATOM 3924 O O . ALA A 1 481 ? -21.761 -8.937 -3.873 1.00 95.38 481 ALA A O 1
ATOM 3925 N N . PHE A 1 482 ? -20.869 -7.599 -5.416 1.00 95.56 482 PHE A N 1
ATOM 3926 C CA . PHE A 1 482 ? -19.606 -8.342 -5.459 1.00 95.56 482 PHE A CA 1
ATOM 3927 C C . PHE A 1 482 ? -18.794 -8.259 -4.163 1.00 95.56 482 PHE A C 1
ATOM 3929 O O . PHE A 1 482 ? -18.105 -9.216 -3.818 1.00 95.56 482 PHE A O 1
ATOM 3936 N N . ARG A 1 483 ? -18.903 -7.163 -3.406 1.00 91.44 483 ARG A N 1
ATOM 3937 C CA . ARG A 1 483 ? -18.312 -7.037 -2.067 1.00 91.44 483 ARG A CA 1
ATOM 3938 C C . ARG A 1 483 ? -18.895 -8.052 -1.077 1.00 91.44 483 ARG A C 1
ATOM 3940 O O . ARG A 1 483 ? -18.157 -8.497 -0.204 1.00 91.44 483 ARG A O 1
ATOM 3947 N N . LEU A 1 484 ? -20.179 -8.382 -1.202 1.00 93.25 484 LEU A N 1
ATOM 3948 C CA . LEU A 1 484 ? -20.856 -9.388 -0.379 1.00 93.25 484 LEU A CA 1
ATOM 3949 C C . LEU A 1 484 ? -20.566 -10.821 -0.837 1.00 93.25 484 LEU A C 1
ATOM 3951 O O . LEU A 1 484 ? -20.484 -11.728 -0.015 1.00 93.25 484 LEU A O 1
ATOM 3955 N N . LEU A 1 485 ? -20.423 -11.025 -2.148 1.00 95.94 485 LEU A N 1
ATOM 3956 C CA . LEU A 1 485 ? -20.239 -12.350 -2.743 1.00 95.94 485 LEU A CA 1
ATOM 3957 C C . LEU A 1 485 ? -18.776 -12.825 -2.759 1.00 95.94 485 LEU A C 1
ATOM 3959 O O . LEU A 1 485 ? -18.537 -14.022 -2.892 1.00 95.94 485 LEU A O 1
ATOM 3963 N N . ILE A 1 486 ? -17.797 -11.920 -2.662 1.00 95.25 486 ILE A N 1
ATOM 3964 C CA . ILE A 1 486 ? -16.365 -12.245 -2.726 1.00 95.25 486 ILE A CA 1
ATOM 3965 C C . ILE A 1 486 ? -15.674 -11.860 -1.418 1.00 95.25 486 ILE A C 1
ATOM 3967 O O . ILE A 1 486 ? -15.560 -10.678 -1.082 1.00 95.25 486 ILE A O 1
ATOM 3971 N N . ASN A 1 487 ? -15.101 -12.859 -0.747 1.00 88.62 487 ASN A N 1
ATOM 3972 C CA . ASN A 1 487 ? -14.228 -12.661 0.405 1.00 88.62 487 ASN A CA 1
ATOM 3973 C C . ASN A 1 487 ? -12.908 -12.017 -0.032 1.00 88.62 487 ASN A C 1
ATOM 3975 O O . ASN A 1 487 ? -12.465 -11.013 0.537 1.00 88.62 487 ASN A O 1
ATOM 3979 N N . ARG A 1 488 ? -12.280 -12.571 -1.078 1.00 90.88 488 ARG A N 1
ATOM 3980 C CA . ARG A 1 488 ? -10.985 -12.105 -1.585 1.00 90.88 488 ARG A CA 1
ATOM 3981 C C . ARG A 1 488 ? -10.823 -12.394 -3.076 1.00 90.88 488 ARG A C 1
ATOM 3983 O O . ARG A 1 488 ? -11.095 -13.491 -3.539 1.00 90.88 488 ARG A O 1
ATOM 3990 N N . ILE A 1 489 ? -10.302 -11.428 -3.830 1.00 96.06 489 ILE A N 1
ATOM 3991 C CA . ILE A 1 489 ? -9.960 -11.593 -5.250 1.00 96.06 489 ILE A CA 1
ATOM 3992 C C . ILE A 1 489 ? -8.512 -11.165 -5.481 1.00 96.06 489 ILE A C 1
ATOM 3994 O O . ILE A 1 489 ? -8.122 -10.035 -5.178 1.00 96.06 489 ILE A O 1
ATOM 3998 N N . VAL A 1 490 ? -7.697 -12.100 -5.968 1.00 95.44 490 VAL A N 1
ATOM 3999 C CA . VAL A 1 490 ? -6.250 -11.945 -6.142 1.00 95.44 490 VAL A CA 1
ATOM 4000 C C . VAL A 1 490 ? -5.886 -12.167 -7.601 1.00 95.44 490 VAL A C 1
ATOM 4002 O O . VAL A 1 490 ? -6.346 -13.125 -8.215 1.00 95.44 490 VAL A O 1
ATOM 4005 N N . ILE A 1 491 ? -5.016 -11.318 -8.141 1.00 97.44 491 ILE A N 1
ATOM 4006 C CA . ILE A 1 491 ? -4.409 -11.517 -9.454 1.00 97.44 491 ILE A CA 1
ATOM 4007 C C . ILE A 1 491 ? -2.884 -11.556 -9.369 1.00 97.44 491 ILE A C 1
ATOM 4009 O O . ILE A 1 491 ? -2.256 -10.769 -8.666 1.00 97.44 491 ILE A O 1
ATOM 4013 N N . GLU A 1 492 ? -2.278 -12.470 -10.108 1.00 96.00 492 GLU A N 1
ATOM 4014 C CA . GLU A 1 492 ? -0.835 -12.670 -10.181 1.00 96.00 492 GLU A CA 1
ATOM 4015 C C . GLU A 1 492 ? -0.388 -12.670 -11.641 1.00 96.00 492 GLU A C 1
ATOM 4017 O O . GLU A 1 492 ? -1.032 -13.276 -12.495 1.00 96.00 492 GLU A O 1
ATOM 4022 N N . SER A 1 493 ? 0.721 -11.998 -11.943 1.00 95.12 493 SER A N 1
ATOM 4023 C CA . SER A 1 493 ? 1.321 -12.043 -13.278 1.00 95.12 493 SER A CA 1
ATOM 4024 C C . SER A 1 493 ? 2.241 -13.259 -13.369 1.00 95.12 493 SER A C 1
ATOM 4026 O O . SER A 1 493 ? 3.333 -13.229 -12.815 1.00 95.12 493 SER A O 1
ATOM 4028 N N . VAL A 1 494 ? 1.813 -14.305 -14.077 1.00 95.00 494 VAL A N 1
ATOM 4029 C CA . VAL A 1 494 ? 2.568 -15.563 -14.218 1.00 95.00 494 VAL A CA 1
ATOM 4030 C C . VAL A 1 494 ? 3.571 -15.466 -15.364 1.00 95.00 494 VAL A C 1
ATOM 4032 O O . VAL A 1 494 ? 4.725 -15.854 -15.224 1.00 95.00 494 VAL A O 1
ATOM 4035 N N . SER A 1 495 ? 3.156 -14.894 -16.493 1.00 94.38 495 SER A N 1
ATOM 4036 C CA . SER A 1 495 ? 4.023 -14.663 -17.647 1.00 94.38 495 SER A CA 1
ATOM 4037 C C . SER A 1 495 ? 3.653 -13.349 -18.349 1.00 94.38 495 SER A C 1
ATOM 4039 O O . SER A 1 495 ? 2.691 -12.666 -17.970 1.00 94.38 495 SER A O 1
ATOM 4041 N N . PRO A 1 496 ? 4.384 -12.954 -19.406 1.00 92.69 496 PRO A N 1
ATOM 4042 C CA . PRO A 1 496 ? 3.984 -11.848 -20.254 1.00 92.69 496 PRO A CA 1
ATOM 4043 C C . PRO A 1 496 ? 2.591 -11.979 -20.871 1.00 92.69 496 PRO A C 1
ATOM 4045 O O . PRO A 1 496 ? 2.066 -10.930 -21.209 1.00 92.69 496 PRO A O 1
ATOM 4048 N N . HIS A 1 497 ? 1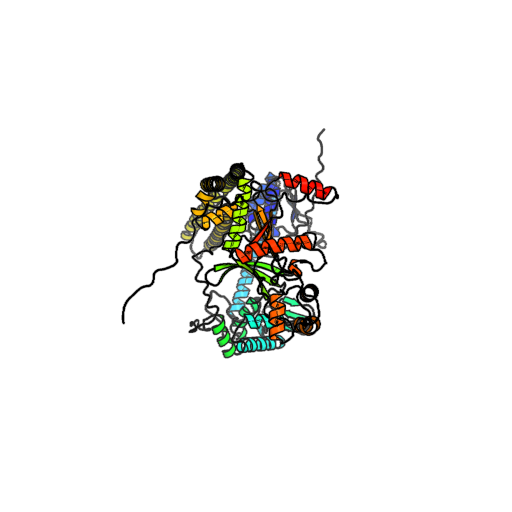.934 -13.139 -20.941 1.00 94.81 497 HIS A N 1
ATOM 4049 C CA . HIS A 1 497 ? 0.527 -13.241 -21.372 1.00 94.81 497 HIS A CA 1
ATOM 4050 C C . HIS A 1 497 ? -0.411 -13.897 -20.352 1.00 94.81 497 HIS A C 1
ATOM 4052 O O . HIS A 1 497 ? -1.605 -13.600 -20.366 1.00 94.81 497 HIS A O 1
ATOM 4058 N N . TRP A 1 498 ? 0.095 -14.738 -19.452 1.00 96.31 498 TRP A N 1
ATOM 4059 C CA . TRP A 1 498 ? -0.717 -15.405 -18.441 1.00 96.31 498 TRP A CA 1
ATOM 4060 C C . TRP A 1 498 ? -0.789 -14.611 -17.144 1.00 96.31 498 TRP A C 1
ATOM 4062 O O . TRP A 1 498 ? 0.223 -14.213 -16.563 1.00 96.31 498 TRP A O 1
ATOM 4072 N N . MET A 1 499 ? -2.009 -14.451 -16.645 1.00 97.00 499 MET A N 1
ATOM 4073 C CA . MET A 1 499 ? -2.284 -13.993 -15.290 1.00 97.00 499 MET A CA 1
ATOM 4074 C C . MET A 1 499 ? -3.061 -15.077 -14.552 1.00 97.00 499 MET A C 1
ATOM 4076 O O . MET A 1 499 ? -4.003 -15.630 -15.110 1.00 97.00 499 MET A O 1
ATOM 4080 N N . ARG A 1 500 ? -2.710 -15.368 -13.303 1.00 96.69 500 ARG A N 1
ATOM 4081 C CA . ARG A 1 500 ? -3.504 -16.250 -12.445 1.00 96.69 500 ARG A CA 1
ATOM 4082 C C . ARG A 1 500 ? -4.489 -15.404 -11.649 1.00 96.69 500 ARG A C 1
ATOM 4084 O O . ARG A 1 500 ? -4.077 -14.528 -10.895 1.00 96.69 500 ARG A O 1
ATOM 4091 N N . LEU A 1 501 ? -5.776 -15.652 -11.843 1.00 97.56 501 LEU A N 1
ATOM 4092 C CA . LEU A 1 501 ? -6.870 -15.090 -11.062 1.00 97.56 501 LEU A CA 1
ATOM 4093 C C . LEU A 1 501 ? -7.306 -16.131 -10.030 1.00 97.56 501 LEU A C 1
ATOM 4095 O O . LEU A 1 501 ? -7.656 -17.245 -10.408 1.00 97.56 501 LEU A O 1
ATOM 4099 N N . SER A 1 502 ? -7.317 -15.745 -8.758 1.00 95.88 502 SER A N 1
ATOM 4100 C CA . SER A 1 502 ? -7.831 -16.555 -7.655 1.00 95.88 502 SER A CA 1
ATOM 4101 C C . SER A 1 502 ? -8.976 -15.815 -6.971 1.00 95.88 502 SER A C 1
ATOM 4103 O O . SER A 1 502 ? -8.789 -14.683 -6.513 1.00 95.88 502 SER A O 1
ATOM 4105 N N . ILE A 1 503 ? -10.148 -16.442 -6.895 1.00 96.62 503 ILE A N 1
ATOM 4106 C CA . ILE A 1 503 ? -11.340 -15.890 -6.248 1.00 96.62 503 ILE A CA 1
ATOM 4107 C C . ILE A 1 503 ? -11.725 -16.780 -5.074 1.00 96.62 503 ILE A C 1
ATOM 4109 O O . ILE A 1 503 ? -12.062 -17.948 -5.239 1.00 96.62 503 ILE A O 1
ATOM 4113 N N . ASP A 1 504 ? -11.674 -16.202 -3.888 1.00 91.31 504 ASP A N 1
ATOM 4114 C CA . ASP A 1 504 ? -12.249 -16.745 -2.669 1.00 91.31 504 ASP A CA 1
ATOM 4115 C C . ASP A 1 504 ? -13.664 -16.171 -2.537 1.00 91.31 504 ASP A C 1
ATOM 4117 O O . ASP A 1 504 ? -13.854 -14.999 -2.182 1.00 91.31 504 ASP A O 1
ATOM 4121 N N . TRP A 1 505 ? -14.646 -16.961 -2.963 1.00 96.50 505 TRP A N 1
ATOM 4122 C CA . TRP A 1 505 ? -16.057 -16.600 -2.896 1.00 96.50 505 TRP A CA 1
ATOM 4123 C C . TRP A 1 505 ? -16.566 -16.691 -1.455 1.00 96.50 505 TRP A C 1
ATOM 4125 O O . TRP A 1 505 ? -15.927 -17.279 -0.589 1.00 96.50 505 TRP A O 1
ATOM 4135 N N . LEU A 1 506 ? -17.745 -16.136 -1.193 1.00 94.44 506 LEU A N 1
ATOM 4136 C CA . LEU A 1 506 ? -18.504 -16.482 0.003 1.00 94.44 506 LEU A CA 1
ATOM 4137 C C . LEU A 1 506 ? -18.717 -18.007 0.035 1.00 94.44 506 LEU A C 1
ATOM 4139 O O . LEU A 1 506 ? -19.127 -18.578 -0.976 1.00 94.44 506 LEU A O 1
ATOM 4143 N N . ASP A 1 507 ? -18.516 -18.654 1.188 1.00 91.31 507 ASP A N 1
ATOM 4144 C CA . ASP A 1 507 ? -18.608 -20.121 1.328 1.00 91.31 507 ASP A CA 1
ATOM 4145 C C . ASP A 1 507 ? -19.926 -20.705 0.792 1.00 91.31 507 ASP A C 1
ATOM 4147 O O . ASP A 1 507 ? -19.962 -21.819 0.270 1.00 91.31 507 ASP A O 1
ATOM 4151 N N . ALA A 1 508 ? -21.014 -19.932 0.887 1.00 94.62 508 ALA A N 1
ATOM 4152 C CA . ALA A 1 508 ? -22.336 -20.289 0.375 1.00 94.62 508 ALA A CA 1
ATOM 4153 C C . ALA A 1 508 ? -22.416 -20.396 -1.164 1.00 94.62 508 ALA A C 1
ATOM 4155 O O . ALA A 1 508 ? -23.330 -21.041 -1.675 1.00 94.62 508 ALA A O 1
ATOM 4156 N N . ILE A 1 509 ? -21.490 -19.757 -1.886 1.00 95.06 509 ILE A N 1
ATOM 4157 C CA . ILE A 1 509 ? -21.326 -19.829 -3.348 1.00 95.06 509 ILE A CA 1
ATOM 4158 C C . ILE A 1 509 ? -20.365 -20.962 -3.691 1.00 95.06 509 ILE A C 1
ATOM 4160 O O . ILE A 1 509 ? -20.693 -21.851 -4.472 1.00 95.06 509 ILE A O 1
ATOM 4164 N N . SER A 1 510 ? -19.162 -20.911 -3.117 1.00 93.38 510 SER A N 1
ATOM 4165 C CA . SER A 1 510 ? -18.132 -21.925 -3.293 1.00 93.38 510 SER A CA 1
ATOM 4166 C C . SER A 1 510 ? -17.239 -21.940 -2.054 1.00 93.38 510 SER A C 1
ATOM 4168 O O . SER A 1 510 ? -16.556 -20.950 -1.806 1.00 93.38 510 SER A O 1
ATOM 4170 N N . PRO A 1 511 ? -17.156 -23.062 -1.316 1.00 89.12 511 PRO A N 1
ATOM 4171 C CA . PRO A 1 511 ? -16.248 -23.196 -0.174 1.00 89.12 511 PRO A CA 1
ATOM 4172 C C . PRO A 1 511 ? -14.779 -23.364 -0.600 1.00 89.12 511 PRO A C 1
ATOM 4174 O O . PRO A 1 511 ? -13.901 -23.592 0.230 1.00 89.12 511 PRO A O 1
ATOM 4177 N N . ARG A 1 512 ? -14.501 -23.358 -1.909 1.00 88.94 512 ARG A N 1
ATOM 4178 C CA . ARG A 1 512 ? -13.165 -23.518 -2.487 1.00 88.94 512 ARG A CA 1
ATOM 4179 C C . ARG A 1 512 ? -12.775 -22.266 -3.257 1.00 88.94 512 ARG A C 1
ATOM 4181 O O . ARG A 1 512 ? -13.617 -21.631 -3.895 1.00 88.94 512 ARG A O 1
ATOM 4188 N N . VAL A 1 513 ? -11.472 -21.998 -3.270 1.00 89.44 513 VAL A N 1
ATOM 4189 C CA . VAL A 1 513 ? -10.876 -20.946 -4.093 1.00 89.44 513 VAL A CA 1
ATOM 4190 C C . VAL A 1 513 ? -10.961 -21.344 -5.564 1.00 89.44 513 VAL A C 1
ATOM 4192 O O . VAL A 1 513 ? -10.386 -22.349 -5.985 1.00 89.44 513 VAL A O 1
ATOM 4195 N N . ASP A 1 514 ? -11.658 -20.530 -6.343 1.00 95.25 514 ASP A N 1
ATOM 4196 C CA . ASP A 1 514 ? -11.745 -20.656 -7.790 1.00 95.25 514 ASP A CA 1
ATOM 4197 C C . ASP A 1 514 ? -10.476 -20.096 -8.435 1.00 95.25 514 ASP A C 1
ATOM 4199 O O . ASP A 1 514 ? -10.033 -18.998 -8.095 1.00 95.25 514 ASP A O 1
ATOM 4203 N N . VAL A 1 515 ? -9.897 -20.828 -9.390 1.00 95.19 515 VAL A N 1
ATOM 4204 C CA . VAL A 1 515 ? -8.655 -20.425 -10.066 1.00 95.19 515 VAL A CA 1
ATOM 4205 C C . VAL A 1 515 ? -8.830 -20.437 -11.582 1.00 95.19 515 VAL A C 1
ATOM 4207 O O . VAL A 1 515 ? -9.265 -21.435 -12.165 1.00 95.19 515 VAL A O 1
ATOM 4210 N N . ALA A 1 516 ? -8.434 -19.337 -12.224 1.00 96.56 516 ALA A N 1
ATOM 4211 C CA . ALA A 1 516 ? -8.347 -19.204 -13.673 1.00 96.56 516 ALA A CA 1
ATOM 4212 C C . ALA A 1 516 ? -6.975 -18.705 -14.126 1.00 96.56 516 ALA A C 1
ATOM 4214 O O . ALA A 1 516 ? -6.358 -17.861 -13.477 1.00 96.56 516 ALA A O 1
ATOM 4215 N N . PHE A 1 517 ? -6.553 -19.151 -15.305 1.00 96.88 517 PHE A N 1
ATOM 4216 C CA . PHE A 1 517 ? -5.481 -18.523 -16.065 1.00 96.88 517 PHE A CA 1
ATOM 4217 C C . PHE A 1 517 ? -6.075 -17.626 -17.147 1.00 96.88 517 PHE A C 1
ATOM 4219 O O . PHE A 1 517 ? -6.738 -18.086 -18.073 1.00 96.88 517 PHE A O 1
ATOM 4226 N N . ILE A 1 518 ? -5.848 -16.324 -17.021 1.00 97.31 518 ILE A N 1
ATOM 4227 C CA . ILE A 1 518 ? -6.303 -15.316 -17.969 1.00 97.31 518 ILE A CA 1
ATOM 4228 C C . ILE A 1 518 ? -5.189 -15.047 -18.975 1.00 97.31 518 ILE A C 1
ATOM 4230 O O . ILE A 1 518 ? -4.128 -14.537 -18.612 1.00 97.31 518 ILE A O 1
ATOM 4234 N N . TRP A 1 519 ? -5.459 -15.351 -20.238 1.00 96.38 519 TRP A N 1
ATOM 4235 C CA . TRP A 1 519 ? -4.659 -14.949 -21.385 1.00 96.38 519 TRP A CA 1
ATOM 4236 C C . TRP A 1 519 ? -4.998 -13.520 -21.780 1.00 96.38 519 TRP A C 1
ATOM 4238 O O . TRP A 1 519 ? -6.173 -13.171 -21.918 1.00 96.38 519 TRP A O 1
ATOM 4248 N N . ARG A 1 520 ? -3.980 -12.702 -22.034 1.00 94.00 520 ARG A N 1
ATOM 4249 C CA . ARG A 1 520 ? -4.128 -11.417 -22.729 1.00 94.00 520 ARG A CA 1
ATOM 4250 C C . ARG A 1 520 ? -3.548 -11.518 -24.129 1.00 94.00 520 ARG A C 1
ATOM 4252 O O . ARG A 1 520 ? -2.452 -12.028 -24.291 1.00 94.00 520 ARG A O 1
ATOM 4259 N N . ALA A 1 521 ? -4.235 -10.951 -25.117 1.00 90.62 521 ALA A N 1
ATOM 4260 C CA . ALA A 1 521 ? -3.772 -10.976 -26.512 1.00 90.62 521 ALA A CA 1
ATOM 4261 C C . ALA A 1 521 ? -2.426 -10.261 -26.719 1.00 90.62 521 ALA A C 1
ATOM 4263 O O . ALA A 1 521 ? -1.647 -10.604 -27.599 1.00 90.62 521 ALA A O 1
ATOM 4264 N N . MET A 1 522 ? -2.186 -9.210 -25.931 1.00 87.25 522 MET A N 1
ATOM 4265 C CA . MET A 1 522 ? -0.987 -8.385 -26.018 1.00 87.25 522 MET A CA 1
ATOM 4266 C C . MET A 1 522 ? -0.231 -8.481 -24.698 1.00 87.25 522 MET A C 1
ATOM 4268 O O . MET A 1 522 ? -0.848 -8.252 -23.651 1.00 87.25 522 MET A O 1
ATOM 4272 N N . PRO A 1 523 ? 1.084 -8.742 -24.717 1.00 87.62 523 PRO A N 1
ATOM 4273 C CA . PRO A 1 523 ? 1.841 -8.864 -23.485 1.00 87.62 523 PRO A CA 1
ATOM 4274 C C . PRO A 1 523 ? 1.929 -7.520 -22.752 1.00 87.62 523 PRO A C 1
ATOM 4276 O O . PRO A 1 523 ? 1.718 -6.458 -23.358 1.00 87.62 523 PRO A O 1
ATOM 4279 N N . THR A 1 524 ? 2.268 -7.520 -21.450 1.00 79.25 524 THR A N 1
ATOM 4280 C CA . THR A 1 524 ? 2.570 -6.249 -20.763 1.00 79.25 524 THR A CA 1
ATOM 4281 C C . THR A 1 524 ? 3.655 -5.538 -21.568 1.00 79.25 524 THR A C 1
ATOM 4283 O O . THR A 1 524 ? 4.716 -6.092 -21.831 1.00 79.25 524 THR A O 1
ATOM 4286 N N . ARG A 1 525 ? 3.424 -4.268 -21.915 1.00 68.94 525 ARG A N 1
ATOM 4287 C CA . ARG A 1 525 ? 4.375 -3.440 -22.676 1.00 68.94 525 ARG A CA 1
ATOM 4288 C C . ARG A 1 525 ? 5.703 -3.158 -21.954 1.00 68.94 525 ARG A C 1
ATOM 4290 O O . ARG A 1 525 ? 6.507 -2.388 -22.478 1.00 68.94 525 ARG A O 1
ATOM 4297 N N . TYR A 1 526 ? 5.931 -3.699 -20.758 1.00 60.41 526 TYR A N 1
ATOM 4298 C CA . TYR A 1 526 ? 7.142 -3.417 -19.995 1.00 60.41 526 TYR A CA 1
ATOM 4299 C C . TYR A 1 526 ? 8.335 -4.040 -20.713 1.00 60.41 526 TYR A C 1
ATOM 4301 O O . TYR A 1 526 ? 8.347 -5.231 -20.999 1.00 60.41 526 TYR A O 1
ATOM 4309 N N . GLY A 1 527 ? 9.293 -3.206 -21.110 1.00 58.41 527 GLY A N 1
ATOM 4310 C CA . GLY A 1 527 ? 10.470 -3.636 -21.861 1.00 58.41 527 GLY A CA 1
ATOM 4311 C C . GLY A 1 527 ? 10.223 -3.986 -23.331 1.00 58.41 527 GLY A C 1
ATOM 4312 O O . GLY A 1 527 ? 11.174 -3.898 -24.095 1.00 58.41 527 GLY A O 1
ATOM 4313 N N . ALA A 1 528 ? 8.995 -4.297 -23.768 1.00 59.06 528 ALA A N 1
ATOM 4314 C CA . ALA A 1 528 ? 8.677 -4.865 -25.091 1.00 59.06 528 ALA A CA 1
ATOM 4315 C C . ALA A 1 528 ? 9.306 -4.154 -26.313 1.00 59.06 528 ALA A C 1
ATOM 4317 O O . ALA A 1 528 ? 9.570 -4.805 -27.318 1.00 59.06 528 ALA A O 1
ATOM 4318 N N . TYR A 1 529 ? 9.591 -2.850 -26.221 1.00 68.00 529 TYR A N 1
ATOM 4319 C CA . TYR A 1 529 ? 10.172 -2.057 -27.316 1.00 68.00 529 TYR A CA 1
ATOM 4320 C C . TYR A 1 529 ? 11.671 -1.765 -27.180 1.00 68.00 529 TYR A C 1
ATOM 4322 O O . TYR A 1 529 ? 12.266 -1.205 -28.095 1.00 68.00 529 TYR A O 1
ATOM 4330 N N . ARG A 1 530 ? 12.293 -2.071 -26.036 1.00 83.38 530 ARG A N 1
ATOM 4331 C CA . ARG A 1 530 ? 13.723 -1.828 -25.813 1.00 83.38 530 ARG A CA 1
ATOM 4332 C C . ARG A 1 530 ? 14.387 -3.120 -25.361 1.00 83.38 530 ARG A C 1
ATOM 4334 O O . ARG A 1 530 ? 14.202 -3.552 -24.223 1.00 83.38 530 ARG A O 1
ATOM 4341 N N . LEU A 1 531 ? 15.147 -3.730 -26.267 1.00 89.31 531 LEU A N 1
ATOM 4342 C CA . LEU A 1 531 ? 16.098 -4.776 -25.907 1.00 89.31 531 LEU A CA 1
ATOM 4343 C C . LEU A 1 531 ? 17.300 -4.132 -25.215 1.00 89.31 531 LEU A C 1
ATOM 4345 O O . LEU A 1 531 ? 17.792 -3.085 -25.645 1.00 89.31 531 LEU A O 1
ATOM 4349 N N . SER A 1 532 ? 17.760 -4.770 -24.146 1.00 92.75 532 SER A N 1
ATOM 4350 C CA . SER A 1 532 ? 19.062 -4.495 -23.544 1.00 92.75 532 SER A CA 1
ATOM 4351 C C . SER A 1 532 ? 20.191 -4.821 -24.527 1.00 92.75 532 SER A C 1
ATOM 4353 O O . SER A 1 532 ? 20.004 -5.595 -25.466 1.00 92.75 532 SER A O 1
ATOM 4355 N N . GLU A 1 533 ? 21.384 -4.261 -24.313 1.00 94.94 533 GLU A N 1
ATOM 4356 C CA . GLU A 1 533 ? 22.540 -4.546 -25.179 1.00 94.94 533 GLU A CA 1
ATOM 4357 C C . GLU A 1 533 ? 22.894 -6.040 -25.205 1.00 94.94 533 GLU A C 1
ATOM 4359 O O . GLU A 1 533 ? 23.169 -6.582 -26.272 1.00 94.94 533 GLU A O 1
ATOM 4364 N N . LYS A 1 534 ? 22.758 -6.738 -24.069 1.00 96.44 534 LYS A N 1
ATOM 4365 C CA . LYS A 1 534 ? 22.932 -8.196 -23.989 1.00 96.44 534 LYS A CA 1
ATOM 4366 C C . LYS A 1 534 ? 21.921 -8.945 -24.859 1.00 96.44 534 LYS A C 1
ATOM 4368 O O . LYS A 1 534 ? 22.284 -9.863 -25.584 1.00 96.44 534 LYS A O 1
ATOM 4373 N N . GLU A 1 535 ? 20.647 -8.553 -24.821 1.00 96.50 535 GLU A N 1
ATOM 4374 C CA . GLU A 1 535 ? 19.622 -9.169 -25.673 1.00 96.50 535 GLU A CA 1
ATOM 4375 C C . GLU A 1 535 ? 19.870 -8.879 -27.162 1.00 96.50 535 GLU A C 1
ATOM 4377 O O . GLU A 1 535 ? 19.657 -9.753 -28.000 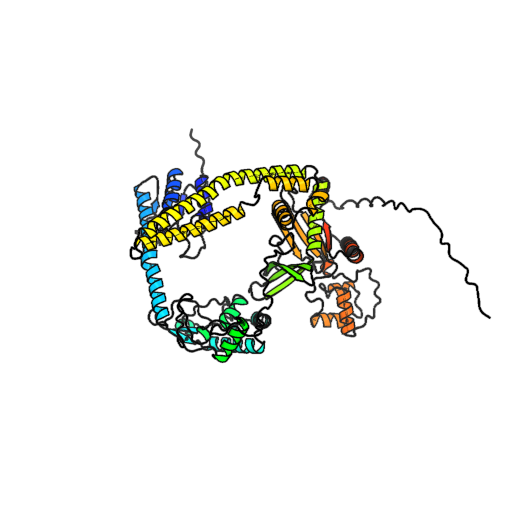1.00 96.50 535 GLU A O 1
ATOM 4382 N N . LYS A 1 536 ? 20.359 -7.678 -27.505 1.00 96.81 536 LYS A N 1
ATOM 4383 C CA . LYS A 1 536 ? 20.764 -7.337 -28.879 1.00 96.81 536 LYS A CA 1
ATOM 4384 C C . LYS A 1 536 ? 21.945 -8.185 -29.350 1.00 96.81 536 LYS A C 1
ATOM 4386 O O . LYS A 1 536 ? 21.961 -8.605 -30.503 1.00 96.81 536 LYS A O 1
ATOM 4391 N N . GLU A 1 537 ? 22.924 -8.439 -28.489 1.00 97.81 537 GLU A N 1
ATOM 4392 C CA . GLU A 1 537 ? 24.061 -9.311 -28.793 1.00 97.81 537 GLU A CA 1
ATOM 4393 C C . GLU A 1 537 ? 23.610 -10.755 -29.037 1.00 97.81 537 GLU A C 1
ATOM 4395 O O . GLU A 1 537 ? 23.948 -11.336 -30.069 1.00 97.81 537 GLU A O 1
ATOM 4400 N N . ILE A 1 538 ? 22.752 -11.292 -28.162 1.00 98.00 538 ILE A N 1
ATOM 4401 C CA . ILE A 1 538 ? 22.110 -12.602 -28.353 1.00 98.00 538 ILE A CA 1
ATOM 4402 C C . ILE A 1 538 ? 21.405 -12.651 -29.712 1.00 98.00 538 ILE A C 1
ATOM 4404 O O . ILE A 1 538 ? 21.555 -13.621 -30.457 1.00 98.00 538 ILE A O 1
ATOM 4408 N N . LEU A 1 539 ? 20.669 -11.593 -30.065 1.00 97.31 539 LEU A N 1
ATOM 4409 C CA . LEU A 1 539 ? 19.962 -11.513 -31.336 1.00 97.31 539 LEU A CA 1
ATOM 4410 C C . LEU A 1 539 ? 20.926 -11.528 -32.530 1.00 97.31 539 LEU A C 1
ATOM 4412 O O . LEU A 1 539 ? 20.717 -12.305 -33.453 1.00 97.31 539 LEU A O 1
ATOM 4416 N N . LYS A 1 540 ? 22.013 -10.748 -32.511 1.00 97.94 540 LYS A N 1
ATOM 4417 C CA . LYS A 1 540 ? 23.021 -10.757 -33.590 1.00 97.94 540 LYS A CA 1
ATOM 4418 C C . LYS A 1 540 ? 23.640 -12.140 -33.790 1.00 97.94 540 LYS A C 1
ATOM 4420 O O . LYS A 1 540 ? 23.771 -12.588 -34.925 1.00 97.94 540 LYS A O 1
ATOM 4425 N N . THR A 1 541 ? 23.996 -12.804 -32.694 1.00 98.06 541 THR A N 1
ATOM 4426 C CA . THR A 1 541 ? 24.710 -14.085 -32.720 1.00 98.06 541 THR A CA 1
ATOM 4427 C C . THR A 1 541 ? 23.803 -15.243 -33.126 1.00 98.06 541 THR A C 1
ATOM 4429 O O . THR A 1 541 ? 24.197 -16.094 -33.922 1.00 98.06 541 THR A O 1
ATOM 4432 N N . HIS A 1 542 ? 22.578 -15.289 -32.598 1.00 98.00 542 HIS A N 1
ATOM 4433 C CA . HIS A 1 542 ? 21.719 -16.466 -32.713 1.00 98.00 542 HIS A CA 1
ATOM 4434 C C . HIS A 1 542 ? 20.578 -16.308 -33.724 1.00 98.00 542 HIS A C 1
ATOM 4436 O O . HIS A 1 542 ? 20.134 -17.309 -34.284 1.00 98.00 542 HIS A O 1
ATOM 4442 N N . TYR A 1 543 ? 20.085 -15.095 -33.999 1.00 97.69 543 TYR A N 1
ATOM 4443 C CA . TYR A 1 543 ? 18.917 -14.905 -34.873 1.00 97.69 543 TYR A CA 1
ATOM 4444 C C . TYR A 1 543 ? 19.073 -15.488 -36.289 1.00 97.69 543 TYR A C 1
ATOM 4446 O O . TYR A 1 543 ? 18.099 -16.087 -36.766 1.00 97.69 543 TYR A O 1
ATOM 4454 N N . PRO A 1 544 ? 20.250 -15.387 -36.950 1.00 97.94 544 PRO A N 1
ATOM 4455 C CA . PRO A 1 544 ? 20.424 -15.908 -38.303 1.00 97.94 544 PRO A CA 1
ATOM 4456 C C . PRO A 1 544 ? 20.190 -17.418 -38.420 1.00 97.94 544 PRO A C 1
ATOM 4458 O O . PRO A 1 544 ? 19.542 -17.864 -39.368 1.00 97.94 544 PRO A O 1
ATOM 4461 N N . ARG A 1 545 ? 20.674 -18.199 -37.443 1.00 97.50 545 ARG A N 1
ATOM 4462 C CA . ARG A 1 545 ? 20.801 -19.664 -37.556 1.00 97.50 545 ARG A CA 1
ATOM 4463 C C . ARG A 1 545 ? 19.994 -20.466 -36.542 1.00 97.50 545 ARG A C 1
ATOM 4465 O O . ARG A 1 545 ? 19.635 -21.604 -36.827 1.00 97.50 545 ARG A O 1
ATOM 4472 N N . SER A 1 546 ? 19.699 -19.914 -35.367 1.00 96.31 546 SER A N 1
ATOM 4473 C CA . SER A 1 546 ? 19.028 -20.675 -34.313 1.00 96.31 546 SER A CA 1
ATOM 4474 C C . SER A 1 546 ? 17.550 -20.918 -34.644 1.00 96.31 546 SER A C 1
ATOM 4476 O O . SER A 1 546 ? 16.860 -19.983 -35.078 1.00 96.31 546 SER A O 1
ATOM 4478 N N . PRO A 1 547 ? 17.017 -22.132 -34.392 1.00 94.88 547 PRO A N 1
ATOM 4479 C CA . PRO A 1 547 ? 15.582 -22.406 -34.438 1.00 94.88 547 PRO A CA 1
ATOM 4480 C C . PRO A 1 547 ? 14.791 -21.445 -33.552 1.00 94.88 547 PRO A C 1
ATOM 4482 O O . PRO A 1 547 ? 15.322 -20.852 -32.609 1.00 94.88 547 PRO A O 1
ATOM 4485 N N . ARG A 1 548 ? 13.505 -21.268 -33.854 1.00 94.56 548 ARG A N 1
ATOM 4486 C CA . ARG A 1 548 ? 12.703 -20.246 -33.181 1.00 94.56 548 ARG A CA 1
ATOM 4487 C C . ARG A 1 548 ? 12.553 -20.525 -31.689 1.00 94.56 548 ARG A C 1
ATOM 4489 O O . ARG A 1 548 ? 12.665 -19.600 -30.889 1.00 94.56 548 ARG A O 1
ATOM 4496 N N . LEU A 1 549 ? 12.308 -21.781 -31.322 1.00 94.19 549 LEU A N 1
ATOM 4497 C CA . LEU A 1 549 ? 12.162 -22.172 -29.922 1.00 94.19 549 LEU A CA 1
ATOM 4498 C C . LEU A 1 549 ? 13.444 -21.899 -29.121 1.00 94.19 549 LEU A C 1
ATOM 4500 O O . LEU A 1 549 ? 13.366 -21.376 -28.015 1.00 94.19 549 LEU A O 1
ATOM 4504 N N . GLU A 1 550 ? 14.611 -22.179 -29.702 1.00 95.75 550 GLU A N 1
ATOM 4505 C CA . GLU A 1 550 ? 15.906 -21.910 -29.066 1.00 95.75 550 GLU A CA 1
ATOM 4506 C C . GLU A 1 550 ? 16.136 -20.408 -28.853 1.00 95.75 550 GLU A C 1
ATOM 4508 O O . GLU A 1 550 ? 16.605 -19.995 -27.797 1.00 95.75 550 GLU A O 1
ATOM 4513 N N . LEU A 1 551 ? 15.718 -19.558 -29.797 1.00 96.25 551 LEU A N 1
ATOM 4514 C CA . LEU A 1 551 ? 15.761 -18.103 -29.606 1.00 96.25 551 LEU A CA 1
ATOM 4515 C C . LEU A 1 551 ? 14.825 -17.619 -28.502 1.00 96.25 551 LEU A C 1
ATOM 4517 O O . LEU A 1 551 ? 15.207 -16.752 -27.721 1.00 96.25 551 LEU A O 1
ATOM 4521 N N . LEU A 1 552 ? 13.616 -18.177 -28.421 1.00 95.62 552 LEU A N 1
ATOM 4522 C CA . LEU A 1 552 ? 12.683 -17.845 -27.347 1.00 95.62 552 LEU A CA 1
ATOM 4523 C C . LEU A 1 552 ? 13.234 -18.282 -25.983 1.00 95.62 552 LEU A C 1
ATOM 4525 O O . LEU A 1 552 ? 13.071 -17.541 -25.023 1.00 95.62 552 LEU A O 1
ATOM 4529 N N . LYS A 1 553 ? 13.937 -19.419 -25.884 1.00 96.25 553 LYS A N 1
ATOM 4530 C CA . LYS A 1 553 ? 14.633 -19.826 -24.647 1.00 96.25 553 LYS A CA 1
ATOM 4531 C C . LYS A 1 553 ? 15.711 -18.821 -24.232 1.00 96.25 553 LYS A C 1
ATOM 4533 O O . LYS A 1 553 ? 15.832 -18.513 -23.051 1.00 96.25 553 LYS A O 1
ATOM 4538 N N . LEU A 1 554 ? 16.469 -18.292 -25.197 1.00 96.94 554 LEU A N 1
ATOM 4539 C CA . LEU A 1 554 ? 17.511 -17.285 -24.951 1.00 96.94 554 LEU A CA 1
ATOM 4540 C C . LEU A 1 554 ? 16.941 -15.902 -24.593 1.00 96.94 554 LEU A C 1
ATOM 4542 O O . LEU A 1 554 ? 17.605 -15.123 -23.911 1.00 96.94 554 LEU A O 1
ATOM 4546 N N . LEU A 1 555 ? 15.725 -15.594 -25.049 1.00 95.69 555 LEU A N 1
ATOM 4547 C CA . LEU A 1 555 ? 15.026 -14.326 -24.829 1.00 95.69 555 LEU A CA 1
ATOM 4548 C C . LEU A 1 555 ? 13.625 -14.585 -24.237 1.00 95.69 555 LEU A C 1
ATOM 4550 O O . LEU A 1 555 ? 12.615 -14.324 -24.898 1.00 95.69 555 LEU A O 1
ATOM 4554 N N . PRO A 1 556 ? 13.535 -15.100 -22.996 1.00 95.31 556 PRO A N 1
ATOM 4555 C CA . PRO A 1 556 ? 12.321 -15.741 -22.490 1.00 95.31 556 PRO A CA 1
ATOM 4556 C C . PRO A 1 556 ? 11.124 -14.807 -22.305 1.00 95.31 556 PRO A C 1
ATOM 4558 O O . PRO A 1 556 ? 9.982 -15.262 -22.373 1.00 95.31 556 PRO A O 1
ATOM 4561 N N . ASP A 1 557 ? 11.381 -13.512 -22.127 1.00 92.88 557 ASP A N 1
ATOM 4562 C CA . ASP A 1 557 ? 10.371 -12.462 -21.961 1.00 92.88 557 ASP A CA 1
ATOM 4563 C C . ASP A 1 557 ? 9.943 -11.817 -23.292 1.00 92.88 557 ASP A C 1
ATOM 4565 O O . ASP A 1 557 ? 9.111 -10.905 -23.315 1.00 92.88 557 ASP A O 1
ATOM 4569 N N . ARG A 1 558 ? 10.530 -12.247 -24.418 1.00 93.69 558 ARG A N 1
ATOM 4570 C CA . ARG A 1 558 ? 10.306 -11.650 -25.738 1.00 93.69 558 ARG A CA 1
ATOM 4571 C C . ARG A 1 558 ? 9.411 -12.529 -26.589 1.00 93.69 558 ARG A C 1
ATOM 4573 O O . ARG A 1 558 ? 9.603 -13.736 -26.699 1.00 93.69 558 ARG A O 1
ATOM 4580 N N . THR A 1 559 ? 8.436 -11.897 -27.229 1.00 93.69 559 THR A N 1
ATOM 4581 C CA . THR A 1 559 ? 7.606 -12.565 -28.229 1.00 93.69 559 THR A CA 1
ATOM 4582 C C . THR A 1 559 ? 8.368 -12.699 -29.536 1.00 93.69 559 THR A C 1
ATOM 4584 O O . THR A 1 559 ? 9.266 -11.906 -29.828 1.00 93.69 559 THR A O 1
ATOM 4587 N N . TRP A 1 560 ? 7.988 -13.664 -30.370 1.00 94.12 560 TRP A N 1
ATOM 4588 C CA . TRP A 1 560 ? 8.636 -13.823 -31.671 1.00 94.12 560 TRP A CA 1
ATOM 4589 C C . TRP A 1 560 ? 8.495 -12.586 -32.567 1.00 94.12 560 TRP A C 1
ATOM 4591 O O . TRP A 1 560 ? 9.462 -12.196 -33.216 1.00 94.12 560 TRP A O 1
ATOM 4601 N N . ASN A 1 561 ? 7.330 -11.930 -32.558 1.00 92.38 561 ASN A N 1
ATOM 4602 C CA . ASN A 1 561 ? 7.146 -10.656 -33.259 1.00 92.38 561 ASN A CA 1
ATOM 4603 C C . ASN A 1 561 ? 8.130 -9.586 -32.763 1.00 92.38 561 ASN A C 1
ATOM 4605 O O . ASN A 1 561 ? 8.805 -8.968 -33.577 1.00 92.38 561 ASN A O 1
ATOM 4609 N N . SER A 1 562 ? 8.290 -9.431 -31.443 1.00 92.25 562 SER A N 1
ATOM 4610 C CA . SER A 1 562 ? 9.243 -8.472 -30.862 1.00 92.25 562 SER A CA 1
ATOM 4611 C C . SER A 1 562 ? 10.690 -8.767 -31.280 1.00 92.25 562 SER A C 1
ATOM 4613 O O . SER A 1 562 ? 11.420 -7.854 -31.660 1.00 92.25 562 SER A O 1
ATOM 4615 N N . ILE A 1 563 ? 11.087 -10.044 -31.278 1.00 94.62 563 ILE A N 1
ATOM 4616 C CA . ILE A 1 563 ? 12.409 -10.501 -31.737 1.00 94.62 563 ILE A CA 1
ATOM 4617 C C . ILE A 1 563 ? 12.612 -10.171 -33.224 1.00 94.62 563 ILE A C 1
ATOM 4619 O O . ILE A 1 563 ? 13.642 -9.603 -33.585 1.00 94.62 563 ILE A O 1
ATOM 4623 N N . ARG A 1 564 ? 11.637 -10.499 -34.084 1.00 95.00 564 ARG A N 1
ATOM 4624 C CA . ARG A 1 564 ? 11.703 -10.257 -35.534 1.00 95.00 564 ARG A CA 1
ATOM 4625 C C . ARG A 1 564 ? 11.796 -8.768 -35.856 1.00 95.00 564 ARG A C 1
ATOM 4627 O O . ARG A 1 564 ? 12.666 -8.370 -36.628 1.00 95.00 564 ARG A O 1
ATOM 4634 N N . ASP A 1 565 ? 10.925 -7.961 -35.261 1.00 93.38 565 ASP A N 1
ATOM 4635 C CA . ASP A 1 565 ? 10.863 -6.521 -35.510 1.00 93.38 565 ASP A CA 1
ATOM 4636 C C . ASP A 1 565 ? 12.176 -5.846 -35.069 1.00 93.38 565 ASP A C 1
ATOM 4638 O O . ASP A 1 565 ? 12.720 -4.991 -35.772 1.00 93.38 565 ASP A O 1
ATOM 4642 N N . GLN A 1 566 ? 12.754 -6.293 -33.948 1.00 94.56 566 GLN A N 1
ATOM 4643 C CA . GLN A 1 566 ? 14.053 -5.811 -33.489 1.00 94.56 566 GLN A CA 1
ATOM 4644 C C . GLN A 1 566 ? 15.210 -6.271 -34.389 1.00 94.56 566 GLN A C 1
ATOM 4646 O O . GLN A 1 566 ? 16.118 -5.484 -34.655 1.00 94.56 566 GLN A O 1
ATOM 4651 N N . ALA A 1 567 ? 15.193 -7.516 -34.871 1.00 95.75 567 ALA A N 1
ATOM 4652 C CA . ALA A 1 567 ? 16.215 -8.022 -35.785 1.00 95.75 567 ALA A CA 1
ATOM 4653 C C . ALA A 1 567 ? 16.207 -7.238 -37.102 1.00 95.75 567 ALA A C 1
ATOM 4655 O O . ALA A 1 567 ? 17.265 -6.836 -37.585 1.00 95.75 567 ALA A O 1
ATOM 4656 N N . GLN A 1 568 ? 15.016 -6.928 -37.623 1.00 95.81 568 GLN A N 1
ATOM 4657 C CA . GLN A 1 568 ? 14.840 -6.071 -38.793 1.00 95.81 568 GLN A CA 1
ATOM 4658 C C . GLN A 1 568 ? 15.395 -4.661 -38.553 1.00 95.81 568 GLN A C 1
ATOM 4660 O O . GLN A 1 568 ? 16.149 -4.156 -39.383 1.00 95.81 568 GLN A O 1
ATOM 4665 N N . ALA A 1 569 ? 15.087 -4.043 -37.408 1.00 94.88 569 ALA A N 1
ATOM 4666 C CA . ALA A 1 569 ? 15.634 -2.733 -37.042 1.00 94.88 569 ALA A CA 1
ATOM 4667 C C . ALA A 1 569 ? 17.172 -2.737 -36.930 1.00 94.88 569 ALA A C 1
ATOM 4669 O O . ALA A 1 569 ? 17.813 -1.710 -37.138 1.00 94.88 569 ALA A O 1
ATOM 4670 N N . MET A 1 570 ? 17.766 -3.893 -36.622 1.00 96.50 570 MET A N 1
ATOM 4671 C CA . MET A 1 570 ? 19.213 -4.108 -36.544 1.00 96.50 570 MET A CA 1
ATOM 4672 C C . MET A 1 570 ? 19.833 -4.624 -37.851 1.00 96.50 570 MET A C 1
ATOM 4674 O O . MET A 1 570 ? 21.032 -4.892 -37.871 1.00 96.50 570 MET A O 1
ATOM 4678 N N . GLN A 1 571 ? 19.037 -4.777 -38.916 1.00 97.31 571 GLN A N 1
ATOM 4679 C CA . GLN A 1 571 ? 19.452 -5.333 -40.210 1.00 97.31 571 GLN A CA 1
ATOM 4680 C C . GLN A 1 571 ? 20.066 -6.744 -40.113 1.00 97.31 571 GLN A C 1
ATOM 4682 O O . GLN A 1 571 ? 20.930 -7.116 -40.907 1.00 97.31 571 GLN A O 1
ATOM 4687 N N . VAL A 1 572 ? 19.613 -7.547 -39.144 1.00 97.62 572 VAL A N 1
ATOM 4688 C CA . VAL A 1 572 ? 20.020 -8.949 -38.985 1.00 97.62 572 VAL A CA 1
ATOM 4689 C C . VAL A 1 572 ? 18.993 -9.841 -39.676 1.00 97.62 572 VAL A C 1
ATOM 4691 O O . VAL A 1 572 ? 17.823 -9.884 -39.291 1.00 97.62 572 VAL A O 1
ATOM 4694 N N . TRP A 1 573 ? 19.435 -10.570 -40.697 1.00 97.12 573 TRP A N 1
ATOM 4695 C CA . TRP A 1 573 ? 18.577 -11.437 -41.502 1.00 97.12 573 TRP A CA 1
ATOM 4696 C C . TRP A 1 573 ? 18.643 -12.889 -41.035 1.00 97.12 573 TRP A C 1
ATOM 4698 O O . TRP A 1 573 ? 19.630 -13.332 -40.451 1.00 97.12 573 TRP A O 1
ATOM 4708 N N . ARG A 1 574 ? 17.564 -13.632 -41.287 1.00 96.06 574 ARG A N 1
ATOM 4709 C CA . ARG A 1 574 ? 17.458 -15.046 -40.928 1.00 96.06 574 ARG A CA 1
ATOM 4710 C C . ARG A 1 574 ? 17.872 -15.927 -42.109 1.00 96.06 574 ARG A C 1
ATOM 4712 O O . ARG A 1 574 ? 17.315 -15.778 -43.189 1.00 96.06 574 ARG A O 1
ATOM 4719 N N . GLU A 1 575 ? 18.810 -16.846 -41.889 1.00 96.62 575 GLU A N 1
ATOM 4720 C CA . GLU A 1 575 ? 19.314 -17.805 -42.890 1.00 96.62 575 GLU A CA 1
ATOM 4721 C C . GLU A 1 575 ? 18.469 -19.092 -42.924 1.00 96.62 575 GLU A C 1
ATOM 4723 O O . GLU A 1 575 ? 18.412 -19.783 -43.939 1.00 96.62 575 GLU A O 1
ATOM 4728 N N . VAL A 1 576 ? 17.791 -19.417 -41.816 1.00 93.06 576 VAL A N 1
ATOM 4729 C CA . VAL A 1 576 ? 17.020 -20.661 -41.664 1.00 93.06 576 VAL A CA 1
ATOM 4730 C C . VAL A 1 576 ? 15.517 -20.415 -41.872 1.00 93.06 576 VAL A C 1
ATOM 4732 O O . VAL A 1 576 ? 14.940 -19.554 -41.193 1.00 93.06 576 VAL A O 1
ATOM 4735 N N . PRO A 1 577 ? 14.837 -21.187 -42.746 1.00 88.38 577 PRO A N 1
ATOM 4736 C CA . PRO A 1 577 ? 13.400 -21.054 -42.958 1.00 88.38 577 PRO A CA 1
ATOM 4737 C C . PRO A 1 577 ? 12.619 -21.312 -41.665 1.00 88.38 577 PRO A C 1
ATOM 4739 O O . PRO A 1 577 ? 12.933 -22.210 -40.886 1.00 88.38 577 PRO A O 1
ATOM 4742 N N . THR A 1 578 ? 11.578 -20.517 -41.424 1.00 81.25 578 THR A N 1
ATOM 4743 C CA . THR A 1 578 ? 10.696 -20.696 -40.265 1.00 81.25 578 THR A CA 1
ATOM 4744 C C . THR A 1 578 ? 9.725 -21.846 -40.548 1.00 81.25 578 THR A C 1
ATOM 4746 O O . THR A 1 578 ? 8.739 -21.646 -41.248 1.00 81.25 578 THR A O 1
ATOM 4749 N N . LYS A 1 579 ? 10.014 -23.052 -40.043 1.00 79.50 579 LYS A N 1
ATOM 4750 C CA . LYS A 1 579 ? 9.130 -24.232 -40.158 1.00 79.50 579 LYS A CA 1
ATOM 4751 C C . LYS A 1 579 ? 8.381 -24.581 -38.861 1.00 79.50 579 LYS A C 1
ATOM 4753 O O . LYS A 1 579 ? 7.760 -25.632 -38.790 1.00 79.50 579 LYS A O 1
ATOM 4758 N N . ASP A 1 580 ? 8.421 -23.711 -37.854 1.00 75.62 580 ASP A N 1
ATOM 4759 C CA . ASP A 1 580 ? 7.930 -24.045 -36.513 1.00 75.62 580 ASP A CA 1
ATOM 4760 C C . ASP A 1 580 ? 6.463 -23.615 -36.312 1.00 75.62 580 ASP A C 1
ATOM 4762 O O . ASP A 1 580 ? 6.137 -22.436 -36.476 1.00 75.62 580 ASP A O 1
ATOM 4766 N N . ASP A 1 581 ? 5.613 -24.539 -35.847 1.00 84.69 581 ASP A N 1
ATOM 4767 C CA . ASP A 1 581 ? 4.172 -24.363 -35.544 1.00 84.69 581 ASP A CA 1
ATOM 4768 C C . ASP A 1 581 ? 3.872 -23.492 -34.297 1.00 84.69 581 ASP A C 1
ATOM 4770 O O . ASP A 1 581 ? 2.827 -23.613 -33.641 1.00 84.69 581 ASP A O 1
ATOM 4774 N N . LEU A 1 582 ? 4.810 -22.624 -33.918 1.00 87.19 582 LEU A N 1
ATOM 4775 C CA . LEU A 1 582 ? 4.694 -21.741 -32.760 1.00 87.19 582 LEU A CA 1
ATOM 4776 C C . LEU A 1 582 ? 3.919 -20.459 -33.118 1.00 87.19 582 LEU A C 1
ATOM 4778 O O . LEU A 1 582 ? 4.123 -19.853 -34.169 1.00 87.19 582 LEU A O 1
ATOM 4782 N N . PHE A 1 583 ? 3.088 -19.953 -32.207 1.00 88.19 583 PHE A N 1
ATOM 4783 C CA . PHE A 1 583 ? 2.300 -18.721 -32.412 1.00 88.19 583 PHE A CA 1
ATOM 4784 C C . PHE A 1 583 ? 3.181 -17.493 -32.326 1.00 88.19 583 PHE A C 1
ATOM 4786 O O . PHE A 1 583 ? 3.905 -17.341 -31.353 1.00 88.19 583 PHE A O 1
ATOM 4793 N N . GLN A 1 584 ? 3.169 -16.595 -33.312 1.00 90.00 584 GLN A N 1
ATOM 4794 C CA . GLN A 1 584 ? 4.091 -15.442 -33.341 1.00 90.00 584 GLN A CA 1
ATOM 4795 C C . GLN A 1 584 ? 3.980 -14.519 -32.109 1.00 90.00 584 GLN A C 1
ATOM 4797 O O . GLN A 1 584 ? 4.931 -13.805 -31.783 1.00 90.00 584 GLN A O 1
ATOM 4802 N N . ALA A 1 585 ? 2.839 -14.558 -31.417 1.00 89.94 585 ALA A N 1
ATOM 4803 C CA . ALA A 1 585 ? 2.576 -13.762 -30.229 1.00 89.94 585 ALA A CA 1
ATOM 4804 C C . ALA A 1 585 ? 3.217 -14.308 -28.941 1.00 89.94 585 ALA A C 1
ATOM 4806 O O . ALA A 1 585 ? 3.456 -13.513 -28.044 1.00 89.94 585 ALA A O 1
ATOM 4807 N N . ILE A 1 586 ? 3.555 -15.600 -28.830 1.00 93.81 586 ILE A N 1
ATOM 4808 C CA . ILE A 1 586 ? 4.025 -16.159 -27.546 1.00 93.81 586 ILE A CA 1
ATOM 4809 C C . ILE A 1 586 ? 5.505 -15.876 -27.266 1.00 93.81 586 ILE A C 1
ATOM 4811 O O . ILE A 1 586 ? 6.314 -15.729 -28.190 1.00 93.81 586 ILE A O 1
ATOM 4815 N N . CYS A 1 587 ? 5.854 -15.861 -25.981 1.00 94.69 587 CYS A N 1
ATOM 4816 C CA . CYS A 1 587 ? 7.216 -15.912 -25.454 1.00 94.69 587 CYS A CA 1
ATOM 4817 C C . CYS A 1 587 ? 7.488 -17.255 -24.749 1.00 94.69 587 CYS A C 1
ATOM 4819 O O . CYS A 1 587 ? 6.571 -18.046 -24.519 1.00 94.69 587 CYS A O 1
ATOM 4821 N N . HIS A 1 588 ? 8.745 -17.541 -24.394 1.00 95.94 588 HIS A N 1
ATOM 4822 C CA . HIS A 1 588 ? 9.070 -18.811 -23.732 1.00 95.94 588 HIS A CA 1
ATOM 4823 C C . HIS A 1 588 ? 8.490 -18.906 -22.318 1.00 95.94 588 HIS A C 1
ATOM 4825 O O . HIS A 1 588 ? 8.033 -19.980 -21.930 1.00 95.94 588 HIS A O 1
ATOM 4831 N N . ARG A 1 589 ? 8.415 -17.790 -21.577 1.00 95.31 589 ARG A N 1
ATOM 4832 C CA . ARG A 1 589 ? 7.759 -17.772 -20.259 1.00 95.31 589 ARG A CA 1
ATOM 4833 C C . ARG A 1 589 ? 6.277 -18.123 -20.303 1.00 95.31 589 ARG A C 1
ATOM 4835 O O . ARG A 1 589 ? 5.737 -18.516 -19.280 1.00 95.31 589 ARG A O 1
ATOM 4842 N N . ASP A 1 590 ? 5.606 -17.991 -21.446 1.00 96.06 590 ASP A N 1
ATOM 4843 C CA . ASP A 1 590 ? 4.214 -18.446 -21.556 1.00 96.06 590 ASP A CA 1
ATOM 4844 C C . ASP A 1 590 ? 4.106 -19.973 -21.541 1.00 96.06 590 ASP A C 1
ATOM 4846 O O . ASP A 1 590 ? 3.068 -20.506 -21.158 1.00 96.06 590 ASP A O 1
ATOM 4850 N N . LEU A 1 591 ? 5.174 -20.662 -21.958 1.00 95.94 591 LEU A N 1
ATOM 4851 C CA . LEU A 1 591 ? 5.277 -22.117 -21.931 1.00 95.94 591 LEU A CA 1
ATOM 4852 C C . LEU A 1 591 ? 5.789 -22.606 -20.572 1.00 95.94 591 LEU A C 1
ATOM 4854 O O . LEU A 1 591 ? 5.229 -23.542 -20.010 1.00 95.94 591 LEU A O 1
ATOM 4858 N N . VAL A 1 592 ? 6.844 -21.962 -20.060 1.00 94.94 592 VAL A N 1
ATOM 4859 C CA . VAL A 1 592 ? 7.594 -22.366 -18.859 1.00 94.94 592 VAL A CA 1
ATOM 4860 C C . VAL A 1 592 ? 7.813 -21.136 -17.960 1.00 94.94 592 VAL A C 1
ATOM 4862 O O . VAL A 1 592 ? 8.879 -20.515 -18.011 1.00 94.94 592 VAL A O 1
ATOM 4865 N N . PRO A 1 593 ? 6.820 -20.718 -17.153 1.00 90.25 593 PRO A N 1
ATOM 4866 C CA . PRO A 1 593 ? 6.895 -19.463 -16.394 1.00 90.25 593 PRO A CA 1
ATOM 4867 C C . PRO A 1 593 ? 8.071 -19.382 -15.414 1.00 90.25 593 PRO A C 1
ATOM 4869 O O . PRO A 1 593 ? 8.690 -18.319 -15.281 1.00 90.25 593 PRO A O 1
ATOM 4872 N N . GLY A 1 594 ? 8.398 -20.509 -14.771 1.00 88.12 594 GLY A N 1
ATOM 4873 C CA . GLY A 1 594 ? 9.492 -20.639 -13.805 1.00 88.12 594 GLY A CA 1
ATOM 4874 C C . GLY A 1 594 ? 10.885 -20.779 -14.423 1.00 88.12 594 GLY A C 1
ATOM 4875 O O . GLY A 1 594 ? 11.870 -20.675 -13.701 1.00 88.12 594 GLY A O 1
ATOM 4876 N N . LEU A 1 595 ? 10.984 -20.976 -15.747 1.00 89.00 595 LEU A N 1
ATOM 4877 C CA . LEU A 1 595 ? 12.233 -21.288 -16.467 1.00 89.00 595 LEU A CA 1
ATOM 4878 C C . LEU A 1 595 ? 12.999 -22.511 -15.914 1.00 89.00 595 LEU A C 1
ATOM 4880 O O . LEU A 1 595 ? 14.194 -22.662 -16.146 1.00 89.00 595 LEU A O 1
ATOM 4884 N N . ASP A 1 596 ? 12.302 -23.398 -15.215 1.00 87.12 596 ASP A N 1
ATOM 4885 C CA . ASP A 1 596 ? 12.793 -24.631 -14.588 1.00 87.12 596 ASP A CA 1
ATOM 4886 C C . ASP A 1 596 ? 12.553 -25.881 -15.457 1.00 87.12 596 ASP A C 1
ATOM 4888 O O . ASP A 1 596 ? 12.857 -27.004 -15.060 1.00 87.12 596 ASP A O 1
ATOM 4892 N N . GLY A 1 597 ? 11.995 -25.686 -16.655 1.00 89.38 597 GLY A N 1
ATOM 4893 C CA . GLY A 1 597 ? 11.589 -26.752 -17.568 1.00 89.38 597 GLY A CA 1
ATOM 4894 C C . GLY A 1 597 ? 10.197 -27.322 -17.284 1.00 89.38 597 GLY A C 1
ATOM 4895 O O . GLY A 1 597 ? 9.735 -28.156 -18.062 1.00 89.38 597 GLY A O 1
ATOM 4896 N N . GLN A 1 598 ? 9.506 -26.868 -16.231 1.00 90.38 598 GLN A N 1
ATOM 4897 C CA . GLN A 1 598 ? 8.133 -27.278 -15.946 1.00 90.38 598 GLN A CA 1
ATOM 4898 C C . GLN A 1 598 ? 7.148 -26.436 -16.759 1.00 90.38 598 GLN A C 1
ATOM 4900 O O . GLN A 1 598 ? 7.045 -25.216 -16.613 1.00 90.38 598 GLN A O 1
ATOM 4905 N N . TYR A 1 599 ? 6.417 -27.102 -17.648 1.00 90.94 599 TYR A N 1
ATOM 4906 C CA . TYR A 1 599 ? 5.385 -26.453 -18.444 1.00 90.94 599 TYR A CA 1
ATOM 4907 C C . TYR A 1 599 ? 4.208 -26.015 -17.572 1.00 90.94 599 TYR A C 1
ATOM 4909 O O . TYR A 1 599 ? 3.809 -26.735 -16.656 1.00 90.94 599 TYR A O 1
ATOM 4917 N N . LEU A 1 600 ? 3.617 -24.858 -17.892 1.00 90.38 600 LEU A N 1
ATOM 4918 C CA . LEU A 1 600 ? 2.496 -24.300 -17.126 1.00 90.38 600 LEU A CA 1
ATOM 4919 C C . LEU A 1 600 ? 1.318 -25.280 -17.017 1.00 90.38 600 LEU A C 1
ATOM 4921 O O . LEU A 1 600 ? 0.701 -25.395 -15.960 1.00 90.38 600 LEU A O 1
ATOM 4925 N N . PHE A 1 601 ? 1.023 -26.002 -18.101 1.00 90.62 601 PHE A N 1
ATOM 4926 C CA . PHE A 1 601 ? -0.063 -26.973 -18.159 1.00 90.62 601 PHE A CA 1
ATOM 4927 C C . PHE A 1 601 ? 0.477 -28.372 -18.468 1.00 90.62 601 PHE A C 1
ATOM 4929 O O . PHE A 1 601 ? 0.303 -28.870 -19.577 1.00 90.62 601 PHE A O 1
ATOM 4936 N N . ARG A 1 602 ? 1.096 -29.013 -17.465 1.00 88.12 602 ARG A N 1
ATOM 4937 C CA . ARG A 1 602 ? 1.585 -30.412 -17.455 1.00 88.12 602 ARG A CA 1
ATOM 4938 C C . ARG A 1 602 ? 2.728 -30.721 -18.430 1.00 88.12 602 ARG A C 1
ATOM 4940 O O . ARG A 1 602 ? 3.793 -31.139 -17.988 1.00 88.12 602 ARG A O 1
ATOM 4947 N N . ASP A 1 603 ? 2.510 -30.542 -19.727 1.00 93.38 603 ASP A N 1
ATOM 4948 C CA . ASP A 1 603 ? 3.450 -30.837 -20.809 1.00 93.38 603 ASP A CA 1
ATOM 4949 C C . ASP A 1 603 ? 3.390 -29.772 -21.919 1.00 93.38 603 ASP A C 1
ATOM 4951 O O . ASP A 1 603 ? 2.578 -28.837 -21.889 1.00 93.38 603 ASP A O 1
ATOM 4955 N N . TYR A 1 604 ? 4.319 -29.875 -22.872 1.00 92.56 604 TYR A N 1
ATOM 4956 C CA . TYR A 1 604 ? 4.486 -28.911 -23.956 1.00 92.56 604 TYR A CA 1
ATOM 4957 C C . TYR A 1 604 ? 3.251 -28.850 -24.855 1.00 92.56 604 TYR A C 1
ATOM 4959 O O . TYR A 1 604 ? 2.747 -27.764 -25.146 1.00 92.56 604 TYR A O 1
ATOM 4967 N N . GLU A 1 605 ? 2.754 -30.010 -25.282 1.00 94.12 605 GLU A N 1
ATOM 4968 C CA . GLU A 1 605 ? 1.639 -30.145 -26.211 1.00 94.12 605 GLU A CA 1
ATOM 4969 C C . GLU A 1 605 ? 0.349 -29.580 -25.613 1.00 94.12 605 GLU A C 1
ATOM 4971 O O . GLU A 1 605 ? -0.342 -28.796 -26.269 1.00 94.12 605 GLU A O 1
ATOM 4976 N N . THR A 1 606 ? 0.057 -29.913 -24.354 1.00 91.56 606 THR A N 1
ATOM 4977 C CA . THR A 1 606 ? -1.111 -29.417 -23.615 1.00 91.56 606 THR A CA 1
ATOM 4978 C C . THR A 1 606 ? -1.023 -27.908 -23.408 1.00 91.56 606 THR A C 1
ATOM 4980 O O . THR A 1 606 ? -1.988 -27.182 -23.657 1.00 91.56 606 THR A O 1
ATOM 4983 N N . THR A 1 607 ? 0.151 -27.401 -23.025 1.00 93.31 607 THR A N 1
ATOM 4984 C CA . THR A 1 607 ? 0.363 -25.959 -22.850 1.00 93.31 607 THR A CA 1
ATOM 4985 C C . THR A 1 607 ? 0.172 -25.204 -24.160 1.00 93.31 607 THR A C 1
ATOM 4987 O O . THR A 1 607 ? -0.513 -24.179 -24.201 1.00 93.31 607 THR A O 1
ATOM 4990 N N . LEU A 1 608 ? 0.716 -25.731 -25.256 1.00 93.69 608 LEU A N 1
ATOM 4991 C CA . LEU A 1 608 ? 0.562 -25.139 -26.577 1.00 93.69 608 LEU A CA 1
ATOM 4992 C C . LEU A 1 608 ? -0.893 -25.199 -27.066 1.00 93.69 608 LEU A C 1
ATOM 4994 O O . LEU A 1 608 ? -1.349 -24.252 -27.705 1.00 93.69 608 LEU A O 1
ATOM 4998 N N . ALA A 1 609 ? -1.631 -26.268 -26.756 1.00 93.69 609 ALA A N 1
ATOM 4999 C CA . ALA A 1 609 ? -3.053 -26.394 -27.072 1.00 93.69 609 ALA A CA 1
ATOM 5000 C C . ALA A 1 609 ? -3.909 -25.352 -26.332 1.00 93.69 609 ALA A C 1
ATOM 5002 O O . ALA A 1 609 ? -4.763 -24.715 -26.948 1.00 93.69 609 ALA A O 1
ATOM 5003 N N . TYR A 1 610 ? -3.642 -25.103 -25.049 1.00 94.38 610 TYR A N 1
ATOM 5004 C CA . TYR A 1 610 ? -4.351 -24.066 -24.294 1.00 94.38 610 TYR A CA 1
ATOM 5005 C C . TYR A 1 610 ? -4.008 -22.650 -24.754 1.00 94.38 610 TYR A C 1
ATOM 5007 O O . TYR A 1 610 ? -4.892 -21.801 -24.860 1.00 94.38 610 TYR A O 1
ATOM 5015 N N . ILE A 1 611 ? -2.741 -22.396 -25.087 1.00 94.81 611 ILE A N 1
ATOM 5016 C CA . ILE A 1 611 ? -2.325 -21.132 -25.704 1.00 94.81 611 ILE A CA 1
ATOM 5017 C C . ILE A 1 611 ? -3.043 -20.927 -27.040 1.00 94.81 611 ILE A C 1
ATOM 5019 O O . ILE A 1 611 ? -3.564 -19.843 -27.278 1.00 94.81 611 ILE A O 1
ATOM 5023 N N . ARG A 1 612 ? -3.105 -21.961 -27.892 1.00 93.50 612 ARG A N 1
ATOM 5024 C CA . ARG A 1 612 ? -3.839 -21.944 -29.172 1.00 93.50 612 ARG A CA 1
ATOM 5025 C C . ARG A 1 612 ? -5.283 -21.529 -28.972 1.00 93.50 612 ARG A C 1
ATOM 5027 O O . ARG A 1 612 ? -5.756 -20.595 -29.610 1.00 93.50 612 ARG A O 1
ATOM 5034 N N . GLU A 1 613 ? -5.964 -22.212 -28.061 1.00 93.31 613 GLU A N 1
ATOM 5035 C CA . GLU A 1 613 ? -7.357 -21.930 -27.751 1.00 93.31 613 GLU A CA 1
ATOM 5036 C C . GLU A 1 613 ? -7.542 -20.493 -27.249 1.00 93.31 613 GLU A C 1
ATOM 5038 O O . GLU A 1 613 ? -8.443 -19.785 -27.704 1.00 93.31 613 GLU A O 1
ATOM 5043 N N . ALA A 1 614 ? -6.684 -20.034 -26.340 1.00 93.69 614 ALA A N 1
ATOM 5044 C CA . ALA A 1 614 ? -6.779 -18.696 -25.780 1.00 93.69 614 ALA A CA 1
ATOM 5045 C C . ALA A 1 614 ? -6.463 -17.591 -26.804 1.00 93.69 614 ALA A C 1
ATOM 5047 O O . ALA A 1 614 ? -7.163 -16.574 -26.871 1.00 93.69 614 ALA A O 1
ATOM 5048 N N . ASP A 1 615 ? -5.451 -17.795 -27.645 1.00 92.25 615 ASP A N 1
ATOM 5049 C CA . ASP A 1 615 ? -5.083 -16.877 -28.720 1.00 92.25 615 ASP A CA 1
ATOM 5050 C C . ASP A 1 615 ? -6.179 -16.800 -29.788 1.00 92.25 615 ASP A C 1
ATOM 5052 O O . ASP A 1 615 ? -6.599 -15.705 -30.158 1.00 92.25 615 ASP A O 1
ATOM 5056 N N . ASP A 1 616 ? -6.748 -17.931 -30.214 1.00 91.38 616 ASP A N 1
ATOM 5057 C CA . ASP A 1 616 ? -7.867 -17.957 -31.164 1.00 91.38 616 ASP A CA 1
ATOM 5058 C C . ASP A 1 616 ? -9.099 -17.216 -30.623 1.00 91.38 616 ASP A C 1
ATOM 5060 O O . ASP A 1 616 ? -9.795 -16.511 -31.363 1.00 91.38 616 ASP A O 1
ATOM 5064 N N . ASN A 1 617 ? -9.370 -17.336 -29.320 1.00 91.56 617 ASN A N 1
ATOM 5065 C CA . ASN A 1 617 ? -10.485 -16.640 -28.688 1.00 91.56 617 ASN A CA 1
ATOM 5066 C C . ASN A 1 617 ? -10.237 -15.136 -28.522 1.00 91.56 617 ASN A C 1
ATOM 5068 O O . ASN A 1 617 ? -11.196 -14.367 -28.581 1.00 91.56 617 ASN A O 1
ATOM 5072 N N . THR A 1 618 ? -8.991 -14.696 -28.356 1.00 90.88 618 THR A N 1
ATOM 5073 C CA . THR A 1 618 ? -8.681 -13.270 -28.170 1.00 90.88 618 THR A CA 1
ATOM 5074 C C . THR A 1 618 ? -8.424 -12.526 -29.484 1.00 90.88 618 THR A C 1
ATOM 5076 O O . THR A 1 618 ? -8.926 -11.416 -29.674 1.00 90.88 618 THR A O 1
ATOM 5079 N N . SER A 1 619 ? -7.727 -13.148 -30.438 1.00 80.31 619 SER A N 1
ATOM 5080 C CA . SER A 1 619 ? -7.396 -12.567 -31.747 1.00 80.31 619 SER A CA 1
ATOM 5081 C C . SER A 1 619 ? -8.626 -12.382 -32.644 1.00 80.31 619 SER A C 1
ATOM 5083 O O . SER A 1 619 ? -8.773 -11.343 -33.291 1.00 80.31 619 SER A O 1
ATOM 5085 N N . ARG A 1 620 ? -9.554 -13.352 -32.654 1.00 69.00 620 ARG A N 1
ATOM 5086 C CA . ARG A 1 620 ? -10.720 -13.348 -33.558 1.00 69.00 620 ARG A CA 1
ATOM 5087 C C . ARG A 1 620 ? -11.920 -12.579 -33.009 1.00 69.00 620 ARG A C 1
ATOM 5089 O O . ARG A 1 620 ? -12.655 -11.965 -33.778 1.00 69.00 620 ARG A O 1
ATOM 5096 N N . LYS A 1 621 ? -12.149 -12.603 -31.689 1.00 63.09 621 LYS A N 1
ATOM 5097 C CA . LYS A 1 621 ? -13.406 -12.114 -31.081 1.00 63.09 621 LYS A CA 1
ATOM 5098 C C . LYS A 1 621 ? -13.374 -10.654 -30.624 1.00 63.09 621 LYS A C 1
ATOM 5100 O O . LYS A 1 621 ? -14.329 -10.199 -30.003 1.00 63.09 621 LYS A O 1
ATOM 5105 N N . LYS A 1 622 ? -12.291 -9.911 -30.894 1.00 70.56 622 LYS A N 1
ATOM 5106 C CA . LYS A 1 622 ? -12.049 -8.557 -30.345 1.00 70.56 622 LYS A CA 1
ATOM 5107 C C . LYS A 1 622 ? -12.068 -8.499 -28.802 1.00 70.56 622 LYS A C 1
ATOM 5109 O O . LYS A 1 622 ? -12.093 -7.404 -28.238 1.00 70.56 622 LYS A O 1
ATOM 5114 N N . ALA A 1 623 ? -12.049 -9.643 -28.116 1.00 87.31 623 ALA A N 1
ATOM 5115 C CA . ALA A 1 623 ? -11.976 -9.721 -26.665 1.00 87.31 623 ALA A CA 1
ATOM 5116 C C . ALA A 1 623 ? -10.496 -9.673 -26.253 1.00 87.31 623 ALA A C 1
ATOM 5118 O O . ALA A 1 623 ? -9.728 -10.545 -26.651 1.00 87.31 623 ALA A O 1
ATOM 5119 N N . PRO A 1 624 ? -10.051 -8.672 -25.476 1.00 91.88 624 PRO A N 1
ATOM 5120 C CA . PRO A 1 624 ? -8.631 -8.531 -25.156 1.00 91.88 624 PRO A CA 1
ATOM 5121 C C . PRO A 1 624 ? -8.131 -9.552 -24.122 1.00 91.88 624 PRO A C 1
ATOM 5123 O O . PRO A 1 624 ? -6.919 -9.636 -23.919 1.00 91.88 624 PRO A O 1
ATOM 5126 N N . LEU A 1 625 ? -9.042 -10.288 -23.473 1.00 95.44 625 LEU A N 1
ATOM 5127 C CA . LEU A 1 625 ? -8.767 -11.284 -22.440 1.00 95.44 625 LEU A CA 1
ATOM 5128 C C . LEU A 1 625 ? -9.580 -12.565 -22.690 1.00 95.44 625 LEU A C 1
ATOM 5130 O O . LEU A 1 625 ? -10.709 -12.488 -23.178 1.00 95.44 625 LEU A O 1
ATOM 5134 N N . TYR A 1 626 ? -9.030 -13.717 -22.307 1.00 95.94 626 TYR A N 1
ATOM 5135 C CA . TYR A 1 626 ? -9.716 -15.014 -22.276 1.00 95.94 626 TYR A CA 1
ATOM 5136 C C . TYR A 1 626 ? -9.315 -15.780 -21.017 1.00 95.94 626 TYR A C 1
ATOM 5138 O O . TYR A 1 626 ? -8.142 -15.776 -20.665 1.00 95.94 626 TYR A O 1
ATOM 5146 N N . ALA A 1 627 ? -10.263 -16.420 -20.333 1.00 96.31 627 ALA A N 1
ATOM 5147 C CA . ALA A 1 627 ? -10.002 -17.145 -19.092 1.00 96.31 627 ALA A CA 1
ATOM 5148 C C . ALA A 1 627 ? -10.133 -18.658 -19.284 1.00 96.31 627 ALA A C 1
ATOM 5150 O O . ALA A 1 627 ? -11.160 -19.140 -19.755 1.00 96.31 627 ALA A O 1
ATOM 5151 N N . LEU A 1 628 ? -9.107 -19.391 -18.859 1.00 94.94 628 LEU A N 1
ATOM 5152 C CA . LEU A 1 628 ? -9.099 -20.841 -18.709 1.00 94.94 628 LEU A CA 1
ATOM 5153 C C . LEU A 1 628 ? -9.316 -21.185 -17.234 1.00 94.94 628 LEU A C 1
ATOM 5155 O O . LEU A 1 628 ? -8.418 -20.994 -16.412 1.00 94.94 628 LEU A O 1
ATOM 5159 N N . TRP A 1 629 ? -10.506 -21.669 -16.889 1.00 93.50 629 TRP A N 1
ATOM 5160 C CA . TRP A 1 629 ? -10.830 -22.109 -15.530 1.00 93.50 629 TRP A CA 1
ATOM 5161 C C . TRP A 1 629 ? -10.287 -23.518 -15.285 1.00 93.50 629 TRP A C 1
ATOM 5163 O O . TRP A 1 629 ? -10.511 -24.414 -16.093 1.00 93.50 629 TRP A O 1
ATOM 5173 N N . LEU A 1 630 ? -9.569 -23.715 -14.175 1.00 85.31 630 LEU A N 1
ATOM 5174 C CA . LEU A 1 630 ? -8.941 -25.007 -13.856 1.00 85.31 630 LEU A CA 1
ATOM 5175 C C . LEU A 1 630 ? -9.902 -26.018 -13.224 1.00 85.31 630 LEU A C 1
ATOM 5177 O O . LEU A 1 630 ? -9.614 -27.212 -13.206 1.00 85.31 630 LEU A O 1
ATOM 5181 N N . LEU A 1 631 ? -11.016 -25.548 -12.667 1.00 72.31 631 LEU A N 1
ATOM 5182 C CA . LEU A 1 631 ? -11.996 -26.386 -11.987 1.00 72.31 631 LEU A CA 1
ATOM 5183 C C . LEU A 1 631 ? -13.247 -26.527 -12.861 1.00 72.31 631 LEU A C 1
ATOM 5185 O O . LEU A 1 631 ? -13.775 -25.524 -13.353 1.00 72.31 631 LEU A O 1
ATOM 5189 N N . SER A 1 632 ? -13.720 -27.770 -13.020 1.00 58.12 632 SER A N 1
ATOM 5190 C CA . SER A 1 632 ? -15.005 -28.074 -13.667 1.00 58.12 632 SER A CA 1
ATOM 5191 C C . SER A 1 632 ? -16.147 -27.350 -12.946 1.00 58.12 632 SER A C 1
ATOM 5193 O O . SER A 1 632 ? -16.084 -27.099 -11.742 1.00 58.12 632 SER A O 1
ATOM 5195 N N . GLU A 1 633 ? -17.201 -27.016 -13.688 1.00 55.88 633 GLU A N 1
ATOM 5196 C CA . GLU A 1 633 ? -18.433 -26.412 -13.161 1.00 55.88 633 GLU A CA 1
ATOM 5197 C C . GLU A 1 633 ? -19.180 -27.350 -12.193 1.00 55.88 633 GLU A C 1
ATOM 5199 O O . GLU A 1 633 ? -20.012 -26.889 -11.418 1.00 55.88 633 GLU A O 1
ATOM 5204 N N . LYS A 1 634 ? -18.876 -28.656 -12.213 1.00 53.44 634 LYS A N 1
ATOM 5205 C CA . LYS A 1 634 ? -19.500 -29.670 -11.354 1.00 53.44 634 LYS A CA 1
ATOM 5206 C C . LYS A 1 634 ? -18.598 -30.056 -10.186 1.00 53.44 634 LYS A C 1
ATOM 5208 O O . LYS A 1 634 ? -17.431 -30.407 -10.371 1.00 53.44 634 LYS A O 1
ATOM 5213 N N . VAL A 1 635 ? -19.165 -30.051 -8.980 1.00 49.25 635 VAL A N 1
ATOM 5214 C CA . VAL A 1 635 ? -18.476 -30.442 -7.738 1.00 49.25 635 VAL A CA 1
ATOM 5215 C C . VAL A 1 635 ? -18.098 -31.930 -7.759 1.00 49.25 635 VAL A C 1
ATOM 5217 O O . VAL A 1 635 ? -17.074 -32.313 -7.192 1.00 49.25 635 VAL A O 1
ATOM 5220 N N . GLU A 1 636 ? -18.874 -32.763 -8.456 1.00 52.72 636 GLU A N 1
ATOM 5221 C CA . GLU A 1 636 ? -18.678 -34.214 -8.541 1.00 52.72 636 GLU A CA 1
ATOM 5222 C C . GLU A 1 636 ? -17.471 -34.609 -9.409 1.00 52.72 636 GLU A C 1
ATOM 5224 O O . GLU A 1 636 ? -16.734 -35.528 -9.052 1.00 52.72 636 GLU A O 1
ATOM 5229 N N . ASP A 1 637 ? -17.193 -33.870 -10.490 1.00 50.97 637 ASP A N 1
ATOM 5230 C CA . ASP A 1 637 ? -16.028 -34.111 -11.363 1.00 50.97 637 ASP A CA 1
ATOM 5231 C C . ASP A 1 637 ? -14.697 -33.879 -10.617 1.00 50.97 637 ASP A C 1
ATOM 5233 O O . ASP A 1 637 ? -13.654 -34.441 -10.959 1.00 50.97 637 ASP A O 1
ATOM 5237 N N . LEU A 1 638 ? -14.731 -33.063 -9.558 1.00 45.56 638 LEU A N 1
ATOM 5238 C CA . LEU A 1 638 ? -13.575 -32.755 -8.720 1.00 45.56 638 LEU A CA 1
ATOM 5239 C C . LEU A 1 638 ? -13.251 -33.854 -7.709 1.00 45.56 638 LEU A C 1
ATOM 5241 O O . LEU A 1 638 ? -12.084 -33.998 -7.355 1.00 45.56 638 LEU A O 1
ATOM 5245 N N . LEU A 1 639 ? -14.238 -34.630 -7.249 1.00 46.84 639 LEU A N 1
ATOM 5246 C CA . LEU A 1 639 ? -13.966 -35.799 -6.404 1.00 46.84 639 LEU A CA 1
ATOM 5247 C C . LEU A 1 639 ? -13.166 -36.842 -7.191 1.00 46.84 639 LEU A C 1
ATOM 5249 O O . LEU A 1 639 ? -12.163 -37.331 -6.682 1.00 46.84 639 LEU A O 1
ATOM 5253 N N . GLY A 1 640 ? -13.503 -37.054 -8.468 1.00 53.31 640 GLY A N 1
ATOM 5254 C CA . GLY A 1 640 ? -12.720 -37.910 -9.362 1.00 53.31 640 GLY A CA 1
ATOM 5255 C C . GLY A 1 640 ? -11.289 -37.405 -9.592 1.00 53.31 640 GLY A C 1
ATOM 5256 O O . GLY A 1 640 ? -10.348 -38.192 -9.561 1.00 53.31 640 GLY A O 1
ATOM 5257 N N . LEU A 1 641 ? -11.096 -36.091 -9.758 1.00 45.50 641 LEU A N 1
ATOM 5258 C CA . LEU A 1 641 ? -9.772 -35.475 -9.950 1.00 45.50 641 LEU A CA 1
ATOM 5259 C C . LEU A 1 641 ? -8.893 -35.525 -8.689 1.00 45.50 641 LEU A C 1
ATOM 5261 O O . LEU A 1 641 ? -7.691 -35.775 -8.788 1.00 45.50 641 LEU A O 1
ATOM 5265 N N . VAL A 1 642 ? -9.481 -35.311 -7.508 1.00 43.00 642 VAL A N 1
ATOM 5266 C CA . VAL A 1 642 ? -8.781 -35.374 -6.213 1.00 43.00 642 VAL A CA 1
ATOM 5267 C C . VAL A 1 642 ? -8.458 -36.820 -5.832 1.00 43.00 642 VAL A C 1
ATOM 5269 O O . VAL A 1 642 ? -7.339 -37.087 -5.402 1.00 43.00 642 VAL A O 1
ATOM 5272 N N . GLU A 1 643 ? -9.372 -37.768 -6.054 1.00 44.69 643 GLU A N 1
ATOM 5273 C CA . GLU A 1 643 ? -9.101 -39.200 -5.864 1.00 44.69 643 GLU A CA 1
ATOM 5274 C C . GLU A 1 643 ? -8.026 -39.710 -6.835 1.00 44.69 643 GLU A C 1
ATOM 5276 O O . GLU A 1 643 ? -7.177 -40.508 -6.444 1.00 44.69 643 GLU A O 1
ATOM 5281 N N . GLN A 1 644 ? -7.977 -39.207 -8.072 1.00 48.16 644 GLN A N 1
ATOM 5282 C CA . GLN A 1 644 ? -6.913 -39.538 -9.029 1.00 48.16 644 GLN A CA 1
ATOM 5283 C C . GLN A 1 644 ? -5.554 -38.922 -8.653 1.00 48.16 644 GLN A C 1
ATOM 5285 O O . GLN A 1 644 ? -4.526 -39.581 -8.800 1.00 48.16 644 GLN A O 1
ATOM 5290 N N . HIS A 1 645 ? -5.522 -37.690 -8.130 1.00 41.38 645 HIS A N 1
ATOM 5291 C CA . HIS A 1 645 ? -4.275 -37.043 -7.693 1.00 41.38 645 HIS A CA 1
ATOM 5292 C C . HIS A 1 645 ? -3.711 -37.623 -6.391 1.00 41.38 645 HIS A C 1
ATOM 5294 O O . HIS A 1 645 ? -2.495 -37.733 -6.253 1.00 41.38 645 HIS A O 1
ATOM 5300 N N . LEU A 1 646 ? -4.569 -38.014 -5.445 1.00 40.50 646 LEU A N 1
ATOM 5301 C CA . LEU A 1 646 ? -4.137 -38.621 -4.183 1.00 40.50 646 LEU A CA 1
ATOM 5302 C C . LEU A 1 646 ? -3.681 -40.079 -4.352 1.00 40.50 646 LEU A C 1
ATOM 5304 O O . LEU A 1 646 ? -2.849 -40.539 -3.574 1.00 40.50 646 LEU A O 1
ATOM 5308 N N . ASN A 1 647 ? -4.165 -40.786 -5.380 1.00 42.38 647 ASN A N 1
ATOM 5309 C CA . ASN A 1 647 ? -3.836 -42.196 -5.612 1.00 42.38 647 ASN A CA 1
ATOM 5310 C C . ASN A 1 647 ? -2.652 -42.440 -6.564 1.00 42.38 647 ASN A C 1
ATOM 5312 O O . ASN A 1 647 ? -2.332 -43.594 -6.836 1.00 42.38 647 ASN A O 1
ATOM 5316 N N . GLY A 1 648 ? -1.976 -41.403 -7.070 1.00 40.56 648 GLY A N 1
ATOM 5317 C CA . GLY A 1 648 ? -0.705 -41.556 -7.797 1.00 40.56 648 GLY A CA 1
ATOM 5318 C C . GLY A 1 648 ? -0.756 -42.374 -9.100 1.00 40.56 648 GLY A C 1
ATOM 5319 O O . GLY A 1 648 ? 0.297 -42.722 -9.632 1.00 40.56 648 GLY A O 1
ATOM 5320 N N . VAL A 1 649 ? -1.942 -42.671 -9.642 1.00 36.22 649 VAL A N 1
ATOM 5321 C CA . VAL A 1 649 ? -2.107 -43.361 -10.930 1.00 36.22 649 VAL A CA 1
ATOM 5322 C C . VAL A 1 649 ? -2.599 -42.353 -11.964 1.00 36.22 649 VAL A C 1
ATOM 5324 O O . VAL A 1 649 ? -3.622 -41.699 -11.785 1.00 36.22 649 VAL A O 1
ATOM 5327 N N . GLY A 1 650 ? -1.806 -42.186 -13.022 1.00 42.19 650 GLY A N 1
ATOM 5328 C CA . GLY A 1 650 ? -1.960 -41.136 -14.020 1.00 42.19 650 GLY A CA 1
ATOM 5329 C C . GLY A 1 650 ? -3.210 -41.197 -14.906 1.00 42.19 650 GLY A C 1
ATOM 5330 O O . GLY A 1 650 ? -3.970 -42.159 -14.918 1.00 42.19 650 GLY A O 1
ATOM 5331 N N . CYS A 1 651 ? -3.292 -40.140 -15.723 1.00 36.56 651 CYS A N 1
ATOM 5332 C CA . CYS A 1 651 ? -4.261 -39.836 -16.782 1.00 36.56 651 CYS A CA 1
ATOM 5333 C C . CYS A 1 651 ? -5.619 -39.287 -16.316 1.00 36.56 651 CYS A C 1
ATOM 5335 O O . CYS A 1 651 ? -6.506 -40.020 -15.898 1.00 36.56 651 CYS A O 1
ATOM 5337 N N . ALA A 1 652 ? -5.814 -37.981 -16.538 1.00 36.19 652 ALA A N 1
ATOM 5338 C CA . ALA A 1 652 ? -7.149 -37.438 -16.764 1.00 36.19 652 ALA A CA 1
ATOM 5339 C C . ALA A 1 652 ? -7.781 -38.150 -17.981 1.00 36.19 652 ALA A C 1
ATOM 5341 O O . ALA A 1 652 ? -7.063 -38.420 -18.954 1.00 36.19 652 ALA A O 1
ATOM 5342 N N . PRO A 1 653 ? -9.088 -38.460 -17.968 1.00 34.12 653 PRO A N 1
ATOM 5343 C CA . PRO A 1 653 ? -9.746 -39.031 -19.134 1.00 34.12 653 PRO A CA 1
ATOM 5344 C C . PRO A 1 653 ? -9.777 -38.013 -20.290 1.00 34.12 653 PRO A C 1
ATOM 5346 O O . PRO A 1 653 ? -9.762 -36.801 -20.048 1.00 34.12 653 PRO A O 1
ATOM 5349 N N . PRO A 1 654 ? -9.833 -38.476 -21.553 1.00 34.16 654 PRO A N 1
ATOM 5350 C CA . PRO A 1 654 ? -10.041 -37.591 -22.688 1.00 34.16 654 PRO A CA 1
ATOM 5351 C C . PRO A 1 654 ? -11.363 -36.843 -22.512 1.00 34.16 654 PRO A C 1
ATOM 5353 O O . PRO A 1 654 ? -12.402 -37.436 -22.216 1.00 34.16 654 PRO A O 1
ATOM 5356 N N . ILE A 1 655 ? -11.309 -35.529 -22.713 1.00 43.44 655 ILE A N 1
ATOM 5357 C CA . ILE A 1 655 ? -12.488 -34.669 -22.799 1.00 43.44 655 ILE A CA 1
ATOM 5358 C C . ILE A 1 655 ? -13.409 -35.265 -23.880 1.00 43.44 655 ILE A C 1
ATOM 5360 O O . ILE A 1 655 ? -12.928 -35.522 -24.991 1.00 43.44 655 ILE A O 1
ATOM 5364 N N . PRO A 1 656 ? -14.706 -35.507 -23.611 1.00 32.88 656 PRO A N 1
ATOM 5365 C CA . PRO A 1 656 ? -15.613 -35.973 -24.649 1.00 32.88 656 PRO A CA 1
ATOM 5366 C C . PRO A 1 656 ? -15.645 -34.945 -25.792 1.00 32.88 656 PRO A C 1
ATOM 5368 O O . PRO A 1 656 ? -15.684 -33.737 -25.527 1.00 32.88 656 PRO A O 1
ATOM 5371 N N . PRO A 1 657 ? -15.618 -35.379 -27.066 1.00 31.75 657 PRO A N 1
ATOM 5372 C CA . PRO A 1 657 ? -15.722 -34.457 -28.186 1.00 31.75 657 PRO A CA 1
ATOM 5373 C C . PRO A 1 657 ? -16.995 -33.620 -28.031 1.00 31.75 657 PRO A C 1
ATOM 5375 O O . PRO A 1 657 ? -18.062 -34.149 -27.711 1.00 31.75 657 PRO A O 1
ATOM 5378 N N . LYS A 1 658 ? -16.870 -32.303 -28.241 1.00 40.34 658 LYS A N 1
ATOM 5379 C CA . LYS A 1 658 ? -18.000 -31.362 -28.237 1.00 40.34 658 LYS A CA 1
ATOM 5380 C C . LYS A 1 658 ? -19.170 -31.954 -29.039 1.00 40.34 658 LYS A C 1
ATOM 5382 O O . LYS A 1 658 ? -18.927 -32.456 -30.140 1.00 40.34 658 LYS A O 1
ATOM 5387 N N . PRO A 1 659 ? -20.429 -31.855 -28.569 1.00 30.34 659 PRO A N 1
ATOM 5388 C CA . PRO A 1 659 ? -21.562 -32.158 -29.429 1.00 30.34 659 PRO A CA 1
ATOM 5389 C C . PRO A 1 659 ? -21.476 -31.253 -30.658 1.00 30.34 659 PRO A C 1
ATOM 5391 O O . PRO A 1 659 ? -21.321 -30.034 -30.538 1.00 30.34 659 PRO A O 1
ATOM 5394 N N . ALA A 1 660 ? -21.508 -31.866 -31.842 1.00 27.34 660 ALA A N 1
ATOM 5395 C CA . ALA A 1 660 ? -21.483 -31.152 -33.104 1.00 27.34 660 ALA A CA 1
ATOM 5396 C C . ALA A 1 660 ? -22.582 -30.084 -33.092 1.00 27.34 660 ALA A C 1
ATOM 5398 O O . ALA A 1 660 ? -23.768 -30.394 -32.955 1.00 27.34 660 ALA A O 1
ATOM 5399 N N . VAL A 1 661 ? -22.185 -28.820 -33.240 1.00 28.17 661 VAL A N 1
ATOM 5400 C CA . VAL A 1 661 ? -23.119 -27.742 -33.548 1.00 28.17 661 VAL A CA 1
ATOM 5401 C C . VAL A 1 661 ? -23.747 -28.104 -34.891 1.00 28.17 661 VAL A C 1
ATOM 5403 O O . VAL A 1 661 ? -23.096 -28.018 -35.931 1.00 28.17 661 VAL A O 1
ATOM 5406 N N . ARG A 1 662 ? -25.006 -28.558 -34.872 1.00 26.59 662 ARG A N 1
ATOM 5407 C CA . ARG A 1 662 ? -25.827 -28.649 -36.081 1.00 26.59 662 ARG A CA 1
ATOM 5408 C C . ARG A 1 662 ? -26.036 -27.228 -36.587 1.00 26.59 662 ARG A C 1
ATOM 5410 O O . ARG A 1 662 ? -26.880 -26.494 -36.081 1.00 26.59 662 ARG A O 1
ATOM 5417 N N . ILE A 1 663 ? -25.244 -26.845 -37.579 1.00 29.59 663 ILE A N 1
ATOM 5418 C CA . ILE A 1 663 ? -25.534 -25.687 -38.412 1.00 29.59 663 ILE A CA 1
ATOM 5419 C C . ILE A 1 663 ? -26.713 -26.103 -39.294 1.00 29.59 663 ILE A C 1
ATOM 5421 O O . ILE A 1 663 ? -26.547 -26.858 -40.249 1.00 29.59 663 ILE A O 1
ATOM 5425 N N . ASN A 1 664 ? -27.913 -25.641 -38.951 1.00 29.09 664 ASN A N 1
ATOM 5426 C CA . ASN A 1 664 ? -29.019 -25.631 -39.900 1.00 29.09 664 ASN A CA 1
ATOM 5427 C C . ASN A 1 664 ? -28.686 -24.578 -40.963 1.00 29.09 664 ASN A C 1
ATOM 5429 O O . ASN A 1 664 ? -28.832 -23.380 -40.728 1.00 29.09 664 ASN A O 1
ATOM 5433 N N . LEU A 1 665 ? -28.184 -25.032 -42.110 1.00 31.78 665 LEU A N 1
ATOM 5434 C CA . LEU A 1 665 ? -28.089 -24.221 -43.319 1.00 31.78 665 LEU A CA 1
ATOM 5435 C C . LEU A 1 665 ? -29.501 -24.062 -43.909 1.00 31.78 665 LEU A C 1
ATOM 5437 O O . LEU A 1 665 ? -30.151 -25.079 -44.160 1.00 31.78 665 LEU A O 1
ATOM 5441 N N . PRO A 1 666 ? -29.993 -22.838 -44.166 1.00 35.88 666 PRO A N 1
ATOM 5442 C CA . PRO A 1 666 ? -31.138 -22.656 -45.041 1.00 35.88 666 PRO A CA 1
ATOM 5443 C C . PRO A 1 666 ? -30.710 -22.860 -46.503 1.00 35.88 666 PRO A C 1
ATOM 5445 O O . PRO A 1 666 ? -29.665 -22.383 -46.944 1.00 35.88 666 PRO A O 1
ATOM 5448 N N . PHE A 1 667 ? -31.532 -23.609 -47.234 1.00 33.88 667 PHE A N 1
ATOM 5449 C CA . PHE A 1 667 ? -31.390 -23.906 -48.655 1.00 33.88 667 PHE A CA 1
ATOM 5450 C C . PHE A 1 667 ? -31.468 -22.644 -49.538 1.00 33.88 667 PHE A C 1
ATOM 5452 O O . PHE A 1 667 ? -32.378 -21.837 -49.397 1.00 33.88 667 PHE A O 1
ATOM 5459 N N . ASN A 1 668 ? -30.511 -22.566 -50.468 1.00 34.25 668 ASN A N 1
ATOM 5460 C CA . ASN A 1 668 ? -30.531 -22.056 -51.847 1.00 34.25 668 ASN A CA 1
ATOM 5461 C C . ASN A 1 668 ? -31.601 -21.038 -52.300 1.00 34.25 668 ASN A C 1
ATOM 5463 O O . ASN A 1 668 ? -32.748 -21.404 -52.537 1.00 34.25 668 ASN A O 1
ATOM 5467 N N . GLU A 1 669 ? -31.122 -19.870 -52.742 1.00 32.28 669 GLU A N 1
ATOM 5468 C CA . GLU A 1 669 ? -31.552 -19.269 -54.015 1.00 32.28 669 GLU A CA 1
ATOM 5469 C C . GLU A 1 669 ? -30.316 -18.942 -54.884 1.00 32.28 669 GLU A C 1
ATOM 5471 O O . GLU A 1 669 ? -29.321 -18.431 -54.362 1.00 32.28 669 GLU A O 1
ATOM 5476 N N . PRO A 1 670 ? -30.324 -19.254 -56.196 1.00 36.00 670 PRO A N 1
ATOM 5477 C CA . PRO A 1 670 ? -29.199 -18.997 -57.093 1.00 36.00 670 PRO A CA 1
ATOM 5478 C C . PRO A 1 670 ? -29.184 -17.546 -57.616 1.00 36.00 670 PRO A C 1
ATOM 5480 O O . PRO A 1 670 ? -30.241 -16.932 -57.786 1.00 36.00 670 PRO A O 1
ATOM 5483 N N . PRO A 1 671 ? -28.004 -16.992 -57.955 1.00 34.78 671 PRO A N 1
ATOM 5484 C CA . PRO A 1 671 ? -27.893 -15.621 -58.435 1.00 34.78 671 PRO A CA 1
ATOM 5485 C C . PRO A 1 671 ? -28.439 -15.481 -59.864 1.00 34.78 671 PRO A C 1
ATOM 5487 O O . PRO A 1 671 ? -27.880 -16.010 -60.825 1.00 34.78 671 PRO A O 1
ATOM 5490 N N . LYS A 1 672 ? -29.507 -14.694 -60.017 1.00 39.88 672 LYS A N 1
ATOM 5491 C CA . LYS A 1 672 ? -29.870 -14.059 -61.290 1.00 39.88 672 LYS A CA 1
ATOM 5492 C C . LYS A 1 672 ? -29.062 -12.776 -61.418 1.00 39.88 672 LYS A C 1
ATOM 5494 O O . LYS A 1 672 ? -29.312 -11.866 -60.642 1.00 39.88 672 LYS A O 1
ATOM 5499 N N . CYS A 1 673 ? -28.149 -12.694 -62.386 1.00 31.39 673 CYS A N 1
ATOM 5500 C CA . CYS A 1 673 ? -27.781 -11.447 -63.073 1.00 31.39 673 CYS A CA 1
ATOM 5501 C C . CYS A 1 673 ? -26.795 -11.741 -64.216 1.00 31.39 673 CYS A C 1
ATOM 5503 O O . CYS A 1 673 ? -25.590 -11.822 -64.000 1.00 31.39 673 CYS A O 1
ATOM 5505 N N . LEU A 1 674 ? -27.299 -11.850 -65.448 1.00 30.59 674 LEU A N 1
ATOM 5506 C CA . LEU A 1 674 ? -26.535 -11.524 -66.653 1.00 30.59 674 LEU A CA 1
ATOM 5507 C C . LEU A 1 674 ? -27.492 -11.030 -67.749 1.00 30.59 674 LEU A C 1
ATOM 5509 O O . LEU A 1 674 ? -28.396 -11.750 -68.159 1.00 30.59 674 LEU A O 1
ATOM 5513 N N . ARG A 1 675 ? -27.172 -9.823 -68.238 1.00 31.75 675 ARG A N 1
ATOM 5514 C CA . ARG A 1 675 ? -27.593 -9.141 -69.479 1.00 31.75 675 ARG A CA 1
ATOM 5515 C C . ARG A 1 675 ? -28.967 -8.459 -69.506 1.00 31.75 675 ARG A C 1
ATOM 5517 O O . ARG A 1 675 ? -29.990 -9.105 -69.658 1.00 31.75 675 ARG A O 1
ATOM 5524 N N . ALA A 1 676 ? -28.937 -7.128 -69.583 1.00 29.72 676 ALA A N 1
ATOM 5525 C CA . ALA A 1 676 ? -29.088 -6.448 -70.874 1.00 29.72 676 ALA A CA 1
ATOM 5526 C C . ALA A 1 676 ? -28.567 -5.001 -70.787 1.00 29.72 676 ALA A C 1
ATOM 5528 O O . ALA A 1 676 ? -29.079 -4.188 -70.025 1.00 29.72 676 ALA A O 1
ATOM 5529 N N . ALA A 1 677 ? -27.539 -4.707 -71.584 1.00 36.81 677 ALA A N 1
ATOM 5530 C CA . ALA A 1 677 ? -27.184 -3.367 -72.023 1.00 36.81 677 ALA A CA 1
ATOM 5531 C C . ALA A 1 677 ? -27.477 -3.308 -73.528 1.00 36.81 677 ALA A C 1
ATOM 5533 O O . ALA A 1 677 ? -26.948 -4.119 -74.286 1.00 36.81 677 ALA A O 1
ATOM 5534 N N . SER A 1 678 ? -28.355 -2.390 -73.918 1.00 33.47 678 SER A N 1
ATOM 5535 C CA . SER A 1 678 ? -28.692 -1.961 -75.285 1.00 33.47 678 SER A CA 1
ATOM 5536 C C . SER A 1 678 ? -29.745 -0.855 -75.108 1.00 33.47 678 SER A C 1
ATOM 5538 O O . SER A 1 678 ? -30.681 -1.068 -74.346 1.00 33.47 678 SER A O 1
ATOM 5540 N N . ALA A 1 679 ? -29.703 0.330 -75.711 1.00 36.72 679 ALA A N 1
ATOM 5541 C CA . ALA A 1 679 ? -28.935 0.842 -76.837 1.00 36.72 679 ALA A CA 1
ATOM 5542 C C . ALA A 1 679 ? -29.080 2.385 -76.906 1.00 36.72 679 ALA A C 1
ATOM 5544 O O . ALA A 1 679 ? -29.819 2.971 -76.112 1.00 36.72 679 ALA A O 1
ATOM 5545 N N . ASN A 1 680 ? -28.453 2.953 -77.948 1.00 36.16 680 ASN A N 1
ATOM 5546 C CA . ASN A 1 680 ? -28.563 4.296 -78.551 1.00 36.16 680 ASN A CA 1
ATOM 5547 C C . ASN A 1 680 ? -27.389 5.213 -78.154 1.00 36.16 680 ASN A C 1
ATOM 5549 O O . ASN A 1 680 ? -27.188 5.481 -76.978 1.00 36.16 680 ASN A O 1
ATOM 5553 N N . VAL A 1 681 ? -26.542 5.694 -79.074 1.00 39.62 681 VAL A N 1
ATOM 5554 C CA . VAL A 1 681 ? -26.836 6.363 -80.359 1.00 39.62 681 VAL A CA 1
ATOM 5555 C C . VAL A 1 681 ? -25.668 6.191 -81.363 1.00 39.62 681 VAL A C 1
ATOM 5557 O O . VAL A 1 681 ? -24.514 6.158 -80.940 1.00 39.62 681 VAL A O 1
ATOM 5560 N N . SER A 1 682 ? -26.026 6.193 -82.663 1.00 40.28 682 SER A N 1
ATOM 5561 C CA . SER A 1 682 ? -25.239 6.304 -83.924 1.00 40.28 682 SER A CA 1
ATOM 5562 C C . SER A 1 682 ? -24.407 5.121 -84.411 1.00 40.28 682 SER A C 1
ATOM 5564 O O . SER A 1 682 ? -23.463 4.710 -83.707 1.00 40.28 682 SER A O 1
#

Secondary structure (DSSP, 8-state):
-----------------S-TTTTTTS-GGGSHHHHHHHHHHHTT--SEEE-S-GGGT---TT-HHHHHHHHHHHHTT-EEEE--S-TT-TT-PPEEEETTSHHHHHHHHHHHHHHHHHIIIIIHHHHHHHHHHHTTT---SPPPPTTEEEES-TTS-EEEE-HHHHHHHHHHHHHHHHTTT-HHHHHHHHTTSS-SEEPPPHHHHHH-B-----EEETTTEEE-SSHHHHHHHTT-GGGGT-B-S-TT----BTTSS--SS-HHHHHHHHHHHHSB-TTSPBPTT--TT--------S--S-TTTTTEEE--SSTT-EEEEEEEESSS-EEEEEEEE-TTS--EEEEEEEEHHHHHHHHHHHHHHHHHH-TTHHHHHHHHHHHHHHHHHHHHHHHHHHHHHHHHHHHHHHHHHHHS-TTSHHHHHHHHHHHHHHHHHHHHHHHHHHHTTS--HHHHHHHHHHHHSHHHHGGGS-HHHHHHHHHHHEEEEEEEE-SSSEEEEEEEE-TTT-SS-EEEEEEESS---SSTT---HHHHHHHHHHTTTS-HHHHHHHSTT--HHHHHHHHHHTTPPP-S-------TT--HHHH-TTSSS--TTSSHHHHHHHHHHHHHHHHHSS-SEEEEESS-S-HHHHHHHHHHHHTT---PPPPPP-------PPP---------------